Protein AF-A0A2V9UBF0-F1 (afdb_monomer_lite)

Radius of gyration: 24.85 Å; chains: 1; bounding box: 106×46×82 Å

Foldseek 3Di:
DDDDDDDDDDDPPPPDPPPPLAWWKWFQDQVQKIWIADPVARHTDDIDHHPNVCNVCLVQWAAARVGKIKGFDDADPPGDPCRQPDFGWIWIGLPDDIDIAGQPWHWDWDDDPQKIWIWTKGWRWWAANVRFKIKIKIWIWTFIGHPLFTFWIKTKIFIWIDGPRNDDTDGQDIDIDDIWGDPPSDCLATPWDWDKAAARNIHYFWIKIWTWRCHPQFIDTDWMWIWGDDPNHTDTDTDPPGADAWQHAANRRQWTKGWPADSDGDPARPPDWIWIWIHHNNDIATQDTFCVVQVQQFWRKHKYFPHWEAANVNQKIKTFIAMPDAAPDDIHTGPPHDDDPVSVVSVNVVNVQPRKIWMWGPDNHTDTQDIGGQWDFLYASHNQWTWIQHPQWTWIAGSVPRDIDTDPDGHPHSSSMRID

pLDDT: mean 89.71, std 13.1, range [33.03, 98.25]

Sequence (420 aa):
MAREFLRIGVTLLFVLPAMGQGKRLWVLRAGGEMVEYDPATFAQKQTVKVPPEAVQLPQNVSVNQLGQILFAPTVSLPLGESDAEAAHKVWFWNGRTATTIEQGVTRASVKEGSNFVVTETAPVPYLSADGKYLLWFANRSRRLQREEVDLSTITTWQFWRTDLTGSIREELTSSKFPDCHCTTGSCEETCPYGVVWVPQDGVGKCFLLTQFVAGQTQPVYMASSRYQEEEGKWIANPVSPPLRRVLDAASDGNVIVEAIPDTGCCGWVNQSNDQTLLRMYGKTSTAFDEQATLKNPDYDVSFYTSNARLSPEIGYVAMTIVATAQANKPIQLAQEGQANPEESQHIRKALADLPAVEIRSPEDSPRRVAYLPHATLVGWLSEKEVLLVESHLLVGYNVATGARRKSSVHVEDAAHVFLR

Structure (mmCIF, N/CA/C/O backbone):
data_AF-A0A2V9UBF0-F1
#
_entry.id   AF-A0A2V9UBF0-F1
#
loop_
_atom_site.group_PDB
_atom_site.id
_atom_site.type_symbol
_atom_site.label_atom_id
_atom_site.label_alt_id
_atom_site.label_comp_id
_atom_site.label_asym_id
_atom_site.label_entity_id
_atom_site.label_seq_id
_atom_site.pdbx_PDB_ins_code
_atom_site.Cartn_x
_atom_site.Cartn_y
_atom_site.Cartn_z
_atom_site.occupancy
_atom_site.B_iso_or_equiv
_atom_site.auth_seq_id
_atom_site.auth_comp_id
_atom_site.auth_asym_id
_atom_site.auth_atom_id
_atom_site.pdbx_PDB_model_num
ATOM 1 N N . MET A 1 1 ? -68.247 -7.194 -45.527 1.00 35.94 1 MET A N 1
ATOM 2 C CA . MET A 1 1 ? -67.177 -8.214 -45.549 1.00 35.94 1 MET A CA 1
ATOM 3 C C . MET A 1 1 ? -65.864 -7.530 -45.202 1.00 35.94 1 MET A C 1
ATOM 5 O O . MET A 1 1 ? -65.581 -6.513 -45.811 1.00 35.94 1 MET A O 1
ATOM 9 N N . ALA A 1 2 ? -65.163 -8.083 -44.205 1.00 36.00 2 ALA A N 1
ATOM 10 C CA . ALA A 1 2 ? -63.796 -7.803 -43.738 1.00 36.00 2 ALA A CA 1
ATOM 11 C C . ALA A 1 2 ? -63.415 -6.348 -43.369 1.00 36.00 2 ALA A C 1
ATOM 13 O O . ALA A 1 2 ? -63.175 -5.509 -44.229 1.00 36.00 2 ALA A O 1
ATOM 14 N N . ARG A 1 3 ? -63.283 -6.091 -42.058 1.00 34.56 3 ARG A N 1
ATOM 15 C CA . ARG A 1 3 ? -62.564 -4.946 -41.476 1.00 34.56 3 ARG A CA 1
ATOM 16 C C . ARG A 1 3 ? -61.380 -5.474 -40.662 1.00 34.56 3 ARG A C 1
ATOM 18 O O . ARG A 1 3 ? -61.512 -6.470 -39.954 1.00 34.56 3 ARG A O 1
ATOM 25 N N . GLU A 1 4 ? -60.252 -4.805 -40.841 1.00 37.22 4 GLU A N 1
ATOM 26 C CA . GLU A 1 4 ? -58.907 -5.103 -40.349 1.00 37.22 4 GLU A CA 1
ATOM 27 C C . GLU A 1 4 ? -58.810 -5.152 -38.815 1.00 37.22 4 GLU A C 1
ATOM 29 O O . GLU A 1 4 ? -59.406 -4.330 -38.119 1.00 37.22 4 GLU A O 1
ATOM 34 N N . PHE A 1 5 ? -58.003 -6.081 -38.290 1.00 37.81 5 PHE A N 1
ATOM 35 C CA . PHE A 1 5 ? -57.565 -6.086 -36.893 1.00 37.81 5 PHE A CA 1
ATOM 36 C C . PHE A 1 5 ? -56.105 -5.634 -36.802 1.00 37.81 5 PHE A C 1
ATOM 38 O O . PHE A 1 5 ? -55.182 -6.350 -37.193 1.00 37.81 5 PHE A O 1
ATOM 45 N N . LEU A 1 6 ? -55.923 -4.439 -36.245 1.00 35.00 6 LEU A N 1
ATOM 46 C CA . LEU A 1 6 ? -54.655 -3.845 -35.841 1.00 35.00 6 LEU A CA 1
ATOM 47 C C . LEU A 1 6 ? -54.098 -4.611 -34.622 1.00 35.00 6 LEU A C 1
ATOM 49 O O . LEU A 1 6 ? -54.702 -4.597 -33.550 1.00 35.00 6 LEU A O 1
ATOM 53 N N . ARG A 1 7 ? -52.950 -5.286 -34.766 1.00 39.66 7 ARG A N 1
ATOM 54 C CA . ARG A 1 7 ? -52.188 -5.853 -33.639 1.00 39.66 7 ARG A CA 1
ATOM 55 C C . ARG A 1 7 ? -51.137 -4.843 -33.181 1.00 39.66 7 ARG A C 1
ATOM 57 O O . ARG A 1 7 ? -50.117 -4.673 -33.838 1.00 39.66 7 ARG A O 1
ATOM 64 N N . ILE A 1 8 ? -51.383 -4.204 -32.040 1.00 41.09 8 ILE A N 1
ATOM 65 C CA . ILE A 1 8 ? -50.379 -3.433 -31.299 1.00 41.09 8 ILE A CA 1
ATOM 66 C C . ILE A 1 8 ? -49.594 -4.428 -30.437 1.00 41.09 8 ILE A C 1
ATOM 68 O O . ILE A 1 8 ? -50.123 -4.982 -29.476 1.00 41.09 8 ILE A O 1
ATOM 72 N N . GLY A 1 9 ? -48.345 -4.695 -30.818 1.00 39.59 9 GLY A N 1
ATOM 73 C CA . GLY A 1 9 ? -47.388 -5.431 -29.997 1.00 39.59 9 GLY A CA 1
ATOM 74 C C . GLY A 1 9 ? -46.743 -4.489 -28.985 1.00 39.59 9 GLY A C 1
ATOM 75 O O . GLY A 1 9 ? -46.016 -3.578 -29.367 1.00 39.59 9 GLY A O 1
ATOM 76 N N . VAL A 1 10 ? -47.018 -4.701 -27.699 1.00 40.84 10 VAL A N 1
ATOM 77 C CA . VAL A 1 10 ? -46.303 -4.045 -26.598 1.00 40.84 10 VAL A CA 1
ATOM 78 C C . VAL A 1 10 ? -45.035 -4.851 -26.326 1.00 40.84 10 VAL A C 1
ATOM 80 O O . VAL A 1 10 ? -45.087 -5.923 -25.726 1.00 40.84 10 VAL A O 1
ATOM 83 N N . THR A 1 11 ? -43.892 -4.352 -26.790 1.00 41.09 11 THR A N 1
ATOM 84 C CA . THR A 1 11 ? -42.577 -4.887 -26.423 1.00 41.09 11 THR A CA 1
ATOM 85 C C . THR A 1 11 ? -42.197 -4.326 -25.054 1.00 41.09 11 THR A C 1
ATOM 87 O O . THR A 1 11 ? -41.823 -3.161 -24.935 1.00 41.09 11 THR A O 1
ATOM 90 N N . LEU A 1 12 ? -42.317 -5.147 -24.008 1.00 36.69 12 LEU A N 1
ATOM 91 C CA . LEU A 1 12 ? -41.788 -4.846 -22.678 1.00 36.69 12 LEU A CA 1
ATOM 92 C C . LEU A 1 12 ? -40.249 -4.897 -22.750 1.00 36.69 12 LEU A C 1
ATOM 94 O O . LEU A 1 12 ? -39.646 -5.969 -22.725 1.00 36.69 12 LEU A O 1
ATOM 98 N N . LEU A 1 13 ? -39.607 -3.737 -22.886 1.00 36.56 13 LEU A N 1
ATOM 99 C CA . LEU A 1 13 ? -38.167 -3.596 -22.682 1.00 36.56 13 LEU A CA 1
ATOM 100 C C . LEU A 1 13 ? -37.891 -3.720 -21.180 1.00 36.56 13 LEU A C 1
ATOM 102 O O . LEU A 1 13 ? -38.126 -2.785 -20.416 1.00 36.56 13 LEU A O 1
ATOM 106 N N . PHE A 1 14 ? -37.401 -4.886 -20.758 1.00 34.84 14 PHE A N 1
ATOM 107 C CA . PHE A 1 14 ? -36.745 -5.042 -19.464 1.00 34.84 14 PHE A CA 1
ATOM 108 C C . PHE A 1 14 ? -35.489 -4.167 -19.459 1.00 34.84 14 PHE A C 1
ATOM 110 O O . PHE A 1 14 ? -34.425 -4.570 -19.924 1.00 34.84 14 PHE A O 1
ATOM 117 N N . VAL A 1 15 ? -35.620 -2.952 -18.931 1.00 36.03 15 VAL A N 1
ATOM 118 C CA . VAL A 1 15 ? -34.481 -2.187 -18.431 1.00 36.03 15 VAL A CA 1
ATOM 119 C C . VAL A 1 15 ? -34.012 -2.924 -17.181 1.00 36.03 15 VAL A C 1
ATOM 121 O O . VAL A 1 15 ? -34.527 -2.713 -16.085 1.00 36.03 15 VAL A O 1
ATOM 124 N N . LEU A 1 16 ? -33.082 -3.864 -17.355 1.00 33.06 16 LEU A N 1
ATOM 125 C CA . LEU A 1 16 ? -32.275 -4.336 -16.238 1.00 33.06 16 LEU A CA 1
ATOM 126 C C . LEU A 1 16 ? -31.573 -3.100 -15.665 1.00 33.06 16 LEU A C 1
ATOM 128 O O . LEU A 1 16 ? -30.909 -2.390 -16.428 1.00 33.06 16 LEU A O 1
ATOM 132 N N . PRO A 1 17 ? -31.691 -2.806 -14.359 1.00 37.00 17 PRO A N 1
ATOM 133 C CA . PRO A 1 17 ? -30.759 -1.878 -13.760 1.00 37.00 17 PRO A CA 1
ATOM 134 C C . PRO A 1 17 ? -29.377 -2.496 -13.967 1.00 37.00 17 PRO A C 1
ATOM 136 O O . PRO A 1 17 ? -29.157 -3.666 -13.642 1.00 37.00 17 PRO A O 1
ATOM 139 N N . ALA A 1 18 ? -28.448 -1.724 -14.523 1.00 33.03 18 ALA A N 1
ATOM 140 C CA . ALA A 1 18 ? -27.039 -1.979 -14.299 1.00 33.03 18 ALA A CA 1
ATOM 141 C C . ALA A 1 18 ? -26.834 -1.872 -12.782 1.00 33.03 18 ALA A C 1
ATOM 143 O O . ALA A 1 18 ? -26.571 -0.795 -12.254 1.00 33.03 18 ALA A O 1
ATOM 144 N N . MET A 1 19 ? -27.063 -2.972 -12.059 1.00 35.59 19 MET A N 1
ATOM 145 C CA . MET A 1 19 ? -26.545 -3.126 -10.714 1.00 35.59 19 MET A CA 1
ATOM 146 C C . MET A 1 19 ? -25.046 -2.930 -10.870 1.00 35.59 19 MET A C 1
ATOM 148 O O . MET A 1 19 ? -24.384 -3.743 -11.519 1.00 35.59 19 MET A O 1
ATOM 152 N N . GLY A 1 20 ? -24.552 -1.794 -10.369 1.00 38.41 20 GLY A N 1
ATOM 153 C CA . GLY A 1 20 ? -23.126 -1.530 -10.279 1.00 38.41 20 GLY A CA 1
ATOM 154 C C . GLY A 1 20 ? -22.467 -2.787 -9.739 1.00 38.41 20 GLY A C 1
ATOM 155 O O . GLY A 1 20 ? -22.990 -3.392 -8.799 1.00 38.41 20 GLY A O 1
ATOM 156 N N . GLN A 1 21 ? -21.404 -3.242 -10.401 1.00 51.97 21 GLN A N 1
ATOM 157 C CA . GLN A 1 21 ? -20.637 -4.371 -9.900 1.00 51.97 21 GLN A CA 1
ATOM 158 C C . GLN A 1 21 ? -20.270 -4.032 -8.455 1.00 51.97 21 GLN A C 1
ATOM 160 O O . GLN A 1 21 ? -19.543 -3.074 -8.207 1.00 51.97 21 GLN A O 1
ATOM 165 N N . GLY A 1 22 ? -20.893 -4.732 -7.504 1.00 72.75 22 GLY A N 1
ATOM 166 C CA . GLY A 1 22 ? -20.577 -4.569 -6.094 1.00 72.75 22 GLY A CA 1
ATOM 167 C C . GLY A 1 22 ? -19.111 -4.915 -5.869 1.00 72.75 22 GLY A C 1
ATOM 168 O O . GLY A 1 22 ? -18.491 -5.564 -6.718 1.00 72.75 22 GLY A O 1
ATOM 169 N N . LYS A 1 23 ? -18.574 -4.503 -4.718 1.00 89.31 23 LYS A N 1
ATOM 170 C CA . LYS A 1 23 ? -17.194 -4.824 -4.361 1.00 89.31 23 LYS A CA 1
ATOM 171 C C . LYS A 1 23 ? -16.895 -6.315 -4.554 1.00 89.31 23 LYS A C 1
ATOM 173 O O . LYS A 1 23 ? -17.760 -7.174 -4.360 1.00 89.31 23 LYS A O 1
ATOM 178 N N . ARG A 1 24 ? -15.667 -6.633 -4.927 1.00 93.38 24 ARG A N 1
ATOM 179 C CA . ARG A 1 24 ? -15.135 -7.986 -5.043 1.00 93.38 24 ARG A CA 1
ATOM 180 C C . ARG A 1 24 ? -14.248 -8.265 -3.846 1.00 93.38 24 ARG A C 1
ATOM 182 O O . ARG A 1 24 ? -13.382 -7.470 -3.501 1.00 93.38 24 ARG A O 1
ATOM 189 N N . LEU A 1 25 ? -14.469 -9.406 -3.208 1.00 96.94 25 LEU A N 1
ATOM 190 C CA . LEU A 1 25 ? -13.686 -9.845 -2.063 1.00 96.94 25 LEU A CA 1
ATOM 191 C C . LEU A 1 25 ? -12.882 -11.071 -2.465 1.00 96.94 25 LEU A C 1
ATOM 193 O O . LEU A 1 25 ? -13.459 -12.116 -2.749 1.00 96.94 25 LEU A O 1
ATOM 197 N N . TRP A 1 26 ? -11.563 -10.954 -2.453 1.00 97.56 26 TRP A N 1
ATOM 198 C CA . TRP A 1 26 ? -10.655 -12.053 -2.738 1.00 97.56 26 TRP A CA 1
ATOM 199 C C . TRP A 1 26 ? -9.813 -12.394 -1.515 1.00 97.56 26 TRP A C 1
ATOM 201 O O . TRP A 1 26 ? -9.379 -11.506 -0.786 1.00 97.56 26 TRP A O 1
ATOM 211 N N . VAL A 1 27 ? -9.572 -13.684 -1.302 1.00 97.69 27 VAL A N 1
ATOM 212 C CA . VAL A 1 27 ? -8.705 -14.190 -0.234 1.00 97.69 27 VAL A CA 1
ATOM 213 C C . VAL A 1 27 ? -7.634 -15.074 -0.842 1.00 97.69 27 VAL A C 1
ATOM 215 O O . VAL A 1 27 ? -7.952 -16.065 -1.505 1.00 97.69 27 VAL A O 1
ATOM 218 N N . LEU A 1 28 ? -6.383 -14.736 -0.559 1.00 97.00 28 LEU A N 1
ATOM 219 C CA . LEU A 1 28 ? -5.226 -15.555 -0.861 1.00 97.00 28 LEU A CA 1
ATOM 220 C C . LEU A 1 28 ? -5.056 -16.616 0.228 1.00 97.00 28 LEU A C 1
ATOM 222 O O . LEU A 1 28 ? -4.976 -16.304 1.413 1.00 97.00 28 LEU A O 1
ATOM 226 N N . ARG A 1 29 ? -5.040 -17.886 -0.167 1.00 93.44 29 ARG A N 1
ATOM 227 C CA . ARG A 1 29 ? -4.904 -19.033 0.734 1.00 93.44 29 ARG A CA 1
ATOM 228 C C . ARG A 1 29 ? -3.547 -19.701 0.557 1.00 93.44 29 ARG A C 1
ATOM 230 O O . ARG A 1 29 ? -3.032 -19.780 -0.558 1.00 93.44 29 ARG A O 1
ATOM 237 N N . ALA A 1 30 ? -3.063 -20.316 1.638 1.00 85.25 30 ALA A N 1
ATOM 238 C CA . ALA A 1 30 ? -1.780 -21.020 1.704 1.00 85.25 30 ALA A CA 1
ATOM 239 C C . ALA A 1 30 ? -1.542 -22.063 0.589 1.00 85.25 30 ALA A C 1
ATOM 241 O O . ALA A 1 30 ? -0.405 -22.357 0.241 1.00 85.25 30 ALA A O 1
ATOM 242 N N . GLY A 1 31 ? -2.606 -22.611 -0.009 1.00 83.19 31 GLY A N 1
ATOM 243 C CA . GLY A 1 31 ? -2.528 -23.582 -1.106 1.00 83.19 31 GLY A CA 1
ATOM 244 C C . GLY A 1 31 ? -2.196 -23.008 -2.492 1.00 83.19 31 GLY A C 1
ATOM 245 O O . GLY A 1 31 ? -2.380 -23.722 -3.479 1.00 83.19 31 GLY A O 1
ATOM 246 N N . GLY A 1 32 ? -1.778 -21.740 -2.600 1.00 89.94 32 GLY A N 1
ATOM 247 C CA . GLY A 1 32 ? -1.568 -21.077 -3.896 1.00 89.94 32 GLY A CA 1
ATOM 248 C C . GLY A 1 32 ? -2.889 -20.816 -4.623 1.00 89.94 32 GLY A C 1
ATOM 249 O O . GLY A 1 32 ? -3.010 -21.009 -5.835 1.00 89.94 32 GLY A O 1
ATOM 250 N N . GLU A 1 33 ? -3.918 -20.437 -3.865 1.00 94.81 33 GLU A N 1
ATOM 251 C CA . GLU A 1 33 ? -5.267 -20.207 -4.376 1.00 94.81 33 GLU A CA 1
ATOM 252 C C . GLU A 1 33 ? -5.765 -18.823 -3.994 1.00 94.81 33 GLU A C 1
ATOM 254 O O . GLU A 1 33 ? -5.724 -18.441 -2.828 1.00 94.81 33 GLU A O 1
ATOM 259 N N . MET A 1 34 ? -6.319 -18.115 -4.969 1.00 96.56 34 MET A N 1
ATOM 260 C CA . MET A 1 34 ? -7.071 -16.889 -4.762 1.00 96.56 34 MET A CA 1
ATOM 261 C C . MET A 1 34 ? -8.561 -17.208 -4.894 1.00 96.56 34 MET A C 1
ATOM 263 O O . MET A 1 34 ? -9.020 -17.634 -5.955 1.00 96.56 34 MET A O 1
ATOM 267 N N . VAL A 1 35 ? -9.323 -17.049 -3.815 1.00 97.19 35 VAL A N 1
ATOM 268 C CA . VAL A 1 35 ? -10.751 -17.393 -3.766 1.00 97.19 35 VAL A CA 1
ATOM 269 C C . VAL A 1 35 ? -11.586 -16.124 -3.707 1.00 97.19 35 VAL A C 1
ATOM 271 O O . VAL A 1 35 ? -11.404 -15.314 -2.802 1.00 97.19 35 VAL A O 1
ATOM 274 N N . GLU A 1 36 ? -12.511 -15.961 -4.650 1.00 97.38 36 GLU A N 1
ATOM 275 C CA . GLU A 1 36 ? -13.484 -14.869 -4.634 1.00 97.38 36 GLU A CA 1
ATOM 276 C C . GLU A 1 36 ? -14.687 -15.239 -3.768 1.00 97.38 36 GLU A C 1
ATOM 278 O O . GLU A 1 36 ? -15.226 -16.345 -3.872 1.00 97.38 36 GLU A O 1
ATOM 283 N N . TYR A 1 37 ? -15.160 -14.280 -2.982 1.00 97.06 37 TYR A N 1
ATOM 284 C CA . TYR A 1 37 ? -16.377 -14.359 -2.194 1.00 97.06 37 TYR A CA 1
ATOM 285 C C . TYR A 1 37 ? -17.318 -13.212 -2.523 1.00 97.06 37 TYR A C 1
ATOM 287 O O . TYR A 1 37 ? -16.928 -12.121 -2.936 1.00 97.06 37 TYR A O 1
ATOM 295 N N . ASP A 1 38 ? -18.593 -13.457 -2.272 1.00 94.50 38 ASP A N 1
ATOM 296 C CA . ASP A 1 38 ? -19.580 -12.406 -2.158 1.00 94.50 38 ASP A CA 1
ATOM 297 C C . ASP A 1 38 ? -19.366 -11.591 -0.865 1.00 94.50 38 ASP A C 1
ATOM 299 O O . ASP A 1 38 ? -19.420 -12.175 0.217 1.00 94.50 38 ASP A O 1
ATOM 303 N N . PRO A 1 39 ? -19.162 -10.263 -0.904 1.00 93.94 39 PRO A N 1
ATOM 304 C CA . PRO A 1 39 ? -18.905 -9.510 0.327 1.00 93.94 39 PRO A CA 1
ATOM 305 C C . PRO A 1 39 ? -20.115 -9.412 1.277 1.00 93.94 39 PRO A C 1
ATOM 307 O O . PRO A 1 39 ? -19.942 -9.221 2.486 1.00 93.94 39 PRO A O 1
ATOM 310 N N . ALA A 1 40 ? -21.343 -9.555 0.763 1.00 92.62 40 ALA A N 1
ATOM 311 C CA . ALA A 1 40 ? -22.571 -9.470 1.557 1.00 92.62 40 ALA A CA 1
ATOM 312 C C . ALA A 1 40 ? -22.932 -10.799 2.241 1.00 92.62 40 ALA A C 1
ATOM 314 O O . ALA A 1 40 ? -23.493 -10.800 3.338 1.00 92.62 40 ALA A O 1
ATOM 315 N N . THR A 1 41 ? -22.579 -11.936 1.644 1.00 93.06 41 THR A N 1
ATOM 316 C CA . THR A 1 41 ? -22.926 -13.269 2.179 1.00 93.06 41 THR A CA 1
ATOM 317 C C . THR A 1 41 ? -21.724 -14.118 2.586 1.00 93.06 41 THR A C 1
ATOM 319 O O . THR A 1 41 ? -21.901 -15.124 3.265 1.00 93.06 41 THR A O 1
ATOM 322 N N . PHE A 1 42 ? -20.509 -13.727 2.195 1.00 95.12 42 PHE A N 1
ATOM 323 C CA . PHE A 1 42 ? -19.287 -14.534 2.281 1.00 95.12 42 PHE A CA 1
ATOM 324 C C . PHE A 1 42 ? -19.393 -15.895 1.574 1.00 95.12 42 PHE A C 1
ATOM 326 O O . PHE A 1 42 ? -18.639 -16.819 1.875 1.00 95.12 42 PHE A O 1
ATOM 333 N N . ALA A 1 43 ? -20.313 -16.030 0.616 1.00 95.56 43 ALA A N 1
ATOM 334 C CA . ALA A 1 43 ? -20.419 -17.218 -0.216 1.00 95.56 43 ALA A CA 1
ATOM 335 C C . ALA A 1 43 ? -19.282 -17.242 -1.243 1.00 95.56 43 ALA A C 1
ATOM 337 O O . ALA A 1 43 ? -19.039 -16.248 -1.929 1.00 95.56 43 ALA A O 1
ATOM 338 N N . GLN A 1 44 ? -18.595 -18.376 -1.357 1.00 96.50 44 GLN A N 1
ATOM 339 C CA . GLN A 1 44 ? -17.547 -18.575 -2.356 1.00 96.50 44 GLN A CA 1
ATOM 340 C C . GLN A 1 44 ? -18.142 -18.509 -3.773 1.00 96.50 44 GLN A C 1
ATOM 342 O O . GLN A 1 44 ? -19.147 -19.158 -4.056 1.00 96.50 44 GLN A O 1
ATOM 347 N N . LYS A 1 45 ? -17.505 -17.738 -4.661 1.00 95.56 45 LYS A N 1
ATOM 348 C CA . LYS A 1 45 ? -17.892 -17.576 -6.071 1.00 95.56 45 LYS A CA 1
ATOM 349 C C . LYS A 1 45 ? -16.999 -18.385 -7.002 1.00 95.56 45 LYS A C 1
ATOM 351 O O . LYS A 1 45 ? -17.496 -19.191 -7.781 1.00 95.56 45 LYS A O 1
ATOM 356 N N . GLN A 1 46 ? -15.688 -18.169 -6.926 1.00 94.75 46 GLN A N 1
ATOM 357 C CA . GLN A 1 46 ? -14.715 -18.824 -7.800 1.00 94.75 46 GLN A CA 1
ATOM 358 C C . GLN A 1 46 ? -13.345 -18.953 -7.137 1.00 94.75 46 GLN A C 1
ATOM 360 O O . GLN A 1 46 ? -13.076 -18.339 -6.106 1.00 94.75 46 GLN A O 1
ATOM 365 N N . THR A 1 47 ? -12.479 -19.754 -7.752 1.00 96.38 47 THR A N 1
ATOM 366 C CA . THR A 1 47 ? -11.113 -20.004 -7.290 1.00 96.38 47 THR A CA 1
ATOM 367 C C . THR A 1 47 ? -10.155 -19.933 -8.471 1.00 96.38 47 THR A C 1
ATOM 369 O O . THR A 1 47 ? -10.404 -20.535 -9.514 1.00 96.38 47 THR A O 1
ATOM 372 N N . VAL A 1 48 ? -9.051 -19.216 -8.290 1.00 96.44 48 VAL A N 1
ATOM 373 C CA . VAL A 1 48 ? -7.981 -19.034 -9.273 1.00 96.44 48 VAL A CA 1
ATOM 374 C C . VAL A 1 48 ? -6.684 -19.570 -8.677 1.00 96.44 48 VAL A C 1
ATOM 376 O O . VAL A 1 48 ? -6.364 -19.291 -7.524 1.00 96.44 48 VAL A O 1
ATOM 379 N N . LYS A 1 49 ? -5.928 -20.348 -9.453 1.00 96.00 49 LYS A N 1
ATOM 380 C CA . LYS A 1 49 ? -4.571 -20.753 -9.068 1.00 96.00 49 LYS A CA 1
ATOM 381 C C . LYS A 1 49 ? -3.618 -19.584 -9.279 1.00 96.00 49 LYS A C 1
ATOM 383 O O . LYS A 1 49 ? -3.610 -19.005 -10.362 1.00 96.00 49 LYS A O 1
ATOM 388 N N . VAL A 1 50 ? -2.827 -19.273 -8.262 1.00 95.81 50 VAL A N 1
ATOM 389 C CA . VAL A 1 50 ? -1.792 -18.234 -8.302 1.00 95.81 50 VAL A CA 1
ATOM 390 C C . VAL A 1 50 ? -0.412 -18.865 -8.091 1.00 95.81 50 VAL A C 1
ATOM 392 O O . VAL A 1 50 ? -0.338 -19.988 -7.582 1.00 95.81 50 VAL A O 1
ATOM 395 N N . PRO A 1 51 ? 0.680 -18.187 -8.486 1.00 94.44 51 PRO A N 1
ATOM 396 C CA . PRO A 1 51 ? 2.031 -18.655 -8.196 1.00 94.44 51 PRO A CA 1
ATOM 397 C C . PRO A 1 51 ? 2.224 -18.918 -6.692 1.00 94.44 51 PRO A C 1
ATOM 399 O O . PRO A 1 51 ? 1.723 -18.130 -5.884 1.00 94.44 51 PRO A O 1
ATOM 402 N N . PRO A 1 52 ? 2.924 -19.992 -6.283 1.00 91.19 52 PRO A N 1
ATOM 403 C CA . PRO A 1 52 ? 3.155 -20.287 -4.866 1.00 91.19 52 PRO A CA 1
ATOM 404 C C . PRO A 1 52 ? 3.834 -19.140 -4.105 1.00 91.19 52 PRO A C 1
ATOM 406 O O . PRO A 1 52 ? 3.541 -18.914 -2.934 1.00 91.19 52 PRO A O 1
ATOM 409 N N . GLU A 1 53 ? 4.699 -18.384 -4.780 1.00 91.62 53 GLU A N 1
ATOM 410 C CA . GLU A 1 53 ? 5.428 -17.241 -4.227 1.00 91.62 53 GLU A CA 1
ATOM 411 C C . GLU A 1 53 ? 4.491 -16.098 -3.816 1.00 91.62 53 GLU A C 1
ATOM 413 O O . GLU A 1 53 ? 4.799 -15.366 -2.877 1.00 91.62 53 GLU A O 1
ATOM 418 N N . ALA A 1 54 ? 3.322 -15.975 -4.458 1.00 93.00 54 ALA A N 1
ATOM 419 C CA . ALA A 1 54 ? 2.326 -14.964 -4.110 1.00 93.00 54 ALA A CA 1
ATOM 420 C C . ALA A 1 54 ? 1.847 -15.102 -2.661 1.00 93.00 54 ALA A C 1
ATOM 422 O O . ALA A 1 54 ? 1.597 -14.094 -2.011 1.00 93.00 54 ALA A O 1
ATOM 423 N N . VAL A 1 55 ? 1.755 -16.334 -2.146 1.00 90.81 55 VAL A N 1
ATOM 424 C CA . VAL A 1 55 ? 1.336 -16.610 -0.761 1.00 90.81 55 VAL A CA 1
ATOM 425 C C . VAL A 1 55 ? 2.347 -16.062 0.242 1.00 90.81 55 VAL A C 1
ATOM 427 O O . VAL A 1 55 ? 1.959 -15.545 1.276 1.00 90.81 55 VAL A O 1
ATOM 430 N N . GLN A 1 56 ? 3.641 -16.158 -0.061 1.00 91.12 56 GLN A N 1
ATOM 431 C CA . GLN A 1 56 ? 4.700 -15.683 0.835 1.00 91.12 56 GLN A CA 1
ATOM 432 C C . GLN A 1 56 ? 4.900 -14.165 0.748 1.00 91.12 56 GLN A C 1
ATOM 434 O O . GLN A 1 56 ? 5.475 -13.558 1.647 1.00 91.12 56 GLN A O 1
ATOM 439 N N . LEU A 1 57 ? 4.451 -13.555 -0.352 1.00 92.94 57 LEU A N 1
ATOM 440 C CA . LEU A 1 57 ? 4.602 -12.133 -0.643 1.00 92.94 57 LEU A CA 1
ATOM 441 C C . LEU A 1 57 ? 3.245 -11.522 -1.041 1.00 92.94 57 LEU A C 1
ATOM 443 O O . LEU A 1 57 ? 3.103 -11.033 -2.168 1.00 92.94 57 LEU A O 1
ATOM 447 N N . PRO A 1 58 ? 2.233 -11.522 -0.150 1.00 93.56 58 PRO A N 1
ATOM 448 C CA . PRO A 1 58 ? 0.903 -10.996 -0.461 1.00 93.56 58 PRO A CA 1
ATOM 449 C C . PRO A 1 58 ? 0.927 -9.511 -0.854 1.00 93.56 58 PRO A C 1
ATOM 451 O O . PRO A 1 58 ? 0.100 -9.066 -1.646 1.00 93.56 58 PRO A O 1
ATOM 454 N N . GLN A 1 59 ? 1.913 -8.745 -0.376 1.00 92.75 59 GLN A N 1
ATOM 455 C CA . GLN A 1 59 ? 2.136 -7.346 -0.751 1.00 92.75 59 GLN A CA 1
ATOM 456 C C . GLN A 1 59 ? 2.492 -7.147 -2.234 1.00 92.75 59 GLN A C 1
ATOM 458 O O . GLN A 1 59 ? 2.320 -6.050 -2.760 1.00 92.75 59 GLN A O 1
ATOM 463 N N . ASN A 1 60 ? 2.954 -8.203 -2.910 1.00 95.19 60 ASN A N 1
ATOM 464 C CA . ASN A 1 60 ? 3.281 -8.202 -4.337 1.00 95.19 60 ASN A CA 1
ATOM 465 C C . ASN A 1 60 ? 2.098 -8.647 -5.209 1.00 95.19 60 ASN A C 1
ATOM 467 O O . ASN A 1 60 ? 2.213 -8.709 -6.436 1.00 95.19 60 ASN A O 1
ATOM 471 N N . VAL A 1 61 ? 0.964 -8.970 -4.583 1.00 96.19 61 VAL A N 1
ATOM 472 C CA . VAL A 1 61 ? -0.297 -9.264 -5.256 1.00 96.19 61 VAL A CA 1
ATOM 473 C C . VAL A 1 61 ? -1.140 -7.995 -5.301 1.00 96.19 61 VAL A C 1
ATOM 475 O O . VAL A 1 61 ? -1.334 -7.302 -4.304 1.00 96.19 61 VAL A O 1
ATOM 478 N N . SER A 1 62 ? -1.698 -7.698 -6.467 1.00 95.50 62 SER A N 1
ATOM 479 C CA . SER A 1 62 ? -2.701 -6.653 -6.634 1.00 95.50 62 SER A CA 1
ATOM 480 C C . SER A 1 62 ? -3.926 -7.202 -7.349 1.00 95.50 62 SER A C 1
ATOM 482 O O . SER A 1 62 ? -3.842 -8.114 -8.173 1.00 95.50 62 SER A O 1
ATOM 484 N N . VAL A 1 63 ? -5.082 -6.645 -7.002 1.00 96.69 63 VAL A N 1
ATOM 485 C CA . VAL A 1 63 ? -6.369 -6.956 -7.621 1.00 96.69 63 VAL A CA 1
ATOM 486 C C . VAL A 1 63 ? -7.047 -5.633 -7.931 1.00 96.69 63 VAL A C 1
ATOM 488 O O . VAL A 1 63 ? -7.044 -4.764 -7.064 1.00 96.69 63 VAL A O 1
ATOM 491 N N . ASN A 1 64 ? -7.607 -5.460 -9.127 1.00 95.25 64 ASN A N 1
ATOM 492 C CA . ASN A 1 64 ? -8.385 -4.259 -9.458 1.00 95.25 64 ASN A CA 1
ATOM 493 C C . ASN A 1 64 ? -9.893 -4.471 -9.255 1.00 95.25 64 ASN A C 1
ATOM 495 O O . ASN A 1 64 ? -10.351 -5.588 -9.008 1.00 95.25 64 ASN A O 1
ATOM 499 N N . GLN A 1 65 ? -10.681 -3.407 -9.420 1.00 91.44 65 GLN A N 1
ATOM 500 C CA . GLN A 1 65 ? -12.150 -3.451 -9.298 1.00 91.44 65 GLN A CA 1
ATOM 501 C C . GLN A 1 65 ? -12.838 -4.467 -10.237 1.00 91.44 65 GLN A C 1
ATOM 503 O O . GLN A 1 65 ? -13.925 -4.959 -9.941 1.00 91.44 65 GLN A O 1
ATOM 508 N N . LEU A 1 66 ? -12.211 -4.838 -11.363 1.00 93.25 66 LEU A N 1
ATOM 509 C CA . LEU A 1 66 ? -12.752 -5.852 -12.282 1.00 93.25 66 LEU A CA 1
ATOM 510 C C . LEU A 1 66 ? -12.421 -7.290 -11.857 1.00 93.25 66 LEU A C 1
ATOM 512 O O . LEU A 1 66 ? -12.927 -8.244 -12.455 1.00 93.25 66 LEU A O 1
ATOM 516 N N . GLY A 1 67 ? -11.605 -7.451 -10.815 1.00 94.94 67 GLY A N 1
ATOM 517 C CA . GLY A 1 67 ? -11.147 -8.730 -10.297 1.00 94.94 67 GLY A CA 1
ATOM 518 C C . GLY A 1 67 ? -9.918 -9.284 -11.010 1.00 94.94 67 GLY A C 1
ATOM 519 O O . GLY A 1 67 ? -9.549 -10.411 -10.722 1.00 94.94 67 GLY A O 1
ATOM 520 N N . GLN A 1 68 ? -9.273 -8.548 -11.919 1.00 96.69 68 GLN A N 1
ATOM 521 C CA . GLN A 1 68 ? -8.008 -8.997 -12.508 1.00 96.69 68 GLN A CA 1
ATOM 522 C C . GLN A 1 68 ? -6.941 -9.086 -11.417 1.00 96.69 68 GLN A C 1
ATOM 524 O O . GLN A 1 68 ? -6.929 -8.245 -10.523 1.00 96.69 68 GLN A O 1
ATOM 529 N N . ILE A 1 69 ? -6.057 -10.082 -11.491 1.00 97.69 69 ILE A N 1
ATOM 530 C CA . ILE A 1 69 ? -5.044 -10.341 -10.459 1.00 97.69 69 ILE A CA 1
ATOM 531 C C . ILE A 1 69 ? -3.665 -10.221 -11.097 1.00 97.69 69 ILE A C 1
ATOM 533 O O . ILE A 1 69 ? -3.415 -10.807 -12.149 1.00 97.69 69 ILE A O 1
ATOM 537 N N . LEU A 1 70 ? -2.767 -9.489 -10.455 1.00 97.56 70 LEU A N 1
ATOM 538 C CA . LEU A 1 70 ? -1.377 -9.335 -10.863 1.00 97.56 70 LEU A CA 1
ATOM 539 C C . LEU A 1 70 ? -0.477 -9.722 -9.693 1.00 97.56 70 LEU A C 1
ATOM 541 O O . LEU A 1 70 ? -0.671 -9.236 -8.584 1.00 97.56 70 LEU A O 1
ATOM 545 N N . PHE A 1 71 ? 0.510 -10.570 -9.957 1.00 97.25 71 PHE A N 1
ATOM 546 C CA . PHE A 1 71 ? 1.614 -10.852 -9.049 1.00 97.25 71 PHE A CA 1
ATOM 547 C C . PHE A 1 71 ? 2.922 -10.435 -9.719 1.00 97.25 71 PHE A C 1
ATOM 549 O O . PHE A 1 71 ? 3.260 -10.937 -10.795 1.00 97.25 71 PHE A O 1
ATOM 556 N N . ALA A 1 72 ? 3.643 -9.514 -9.085 1.00 95.31 72 ALA A N 1
ATOM 557 C CA . ALA A 1 72 ? 4.892 -8.970 -9.599 1.00 95.31 72 ALA A CA 1
ATOM 558 C C . ALA A 1 72 ? 5.984 -9.043 -8.521 1.00 95.31 72 ALA A C 1
ATOM 560 O O . ALA A 1 72 ? 5.874 -8.349 -7.509 1.00 95.31 72 ALA A O 1
ATOM 561 N N . PRO A 1 73 ? 7.028 -9.871 -8.700 1.00 90.62 73 PRO A N 1
ATOM 562 C CA . PRO A 1 73 ? 8.176 -9.885 -7.803 1.00 90.62 73 PRO A CA 1
ATOM 563 C C . PRO A 1 73 ? 8.830 -8.501 -7.689 1.00 90.62 73 PRO A C 1
ATOM 565 O O . PRO A 1 73 ? 8.945 -7.758 -8.670 1.00 90.62 73 PRO A O 1
ATOM 568 N N . THR A 1 74 ? 9.261 -8.157 -6.478 1.00 88.19 74 THR A N 1
ATOM 569 C CA . THR A 1 74 ? 9.954 -6.892 -6.220 1.00 88.19 74 THR A CA 1
ATOM 570 C C . THR A 1 74 ? 11.408 -7.037 -6.622 1.00 88.19 74 THR A C 1
ATOM 572 O O . THR A 1 74 ? 12.087 -7.942 -6.146 1.00 88.19 74 THR A O 1
ATOM 575 N N . VAL A 1 75 ? 11.883 -6.117 -7.456 1.00 90.81 75 VAL A N 1
ATOM 576 C CA . VAL A 1 75 ? 13.289 -6.011 -7.839 1.00 90.81 75 VAL A CA 1
ATOM 577 C C . VAL A 1 75 ? 13.769 -4.626 -7.434 1.00 90.81 75 VAL A C 1
ATOM 579 O O . VAL A 1 75 ? 13.202 -3.617 -7.862 1.00 90.81 75 VAL A O 1
ATOM 582 N N . SER A 1 76 ? 14.784 -4.580 -6.578 1.00 87.06 76 SER A N 1
ATOM 583 C CA . SER A 1 76 ? 15.331 -3.333 -6.045 1.00 87.06 76 SER A CA 1
ATOM 584 C C . SER A 1 76 ? 16.521 -2.866 -6.872 1.00 87.06 76 SER A C 1
ATOM 586 O O . SER A 1 76 ? 17.244 -3.669 -7.455 1.00 87.06 76 SER A O 1
ATOM 588 N N . LEU A 1 77 ? 16.721 -1.549 -6.920 1.00 88.25 77 LEU A N 1
ATOM 589 C CA . LEU A 1 77 ? 17.957 -0.964 -7.425 1.00 88.25 77 LEU A CA 1
ATOM 590 C C . LEU A 1 77 ? 18.861 -0.597 -6.248 1.00 88.25 77 LEU A C 1
ATOM 592 O O . LEU A 1 77 ? 18.336 -0.092 -5.254 1.00 88.25 77 LEU A O 1
ATOM 596 N N . PRO A 1 78 ? 20.185 -0.762 -6.382 1.00 88.81 78 PRO A N 1
ATOM 597 C CA . PRO A 1 78 ? 20.914 -1.348 -7.507 1.00 88.81 78 PRO A CA 1
ATOM 598 C C . PRO A 1 78 ? 20.658 -2.852 -7.664 1.00 88.81 78 PRO A C 1
ATOM 600 O O . PRO A 1 78 ? 20.342 -3.540 -6.699 1.00 88.81 78 PRO A O 1
ATOM 603 N N . LEU A 1 79 ? 20.783 -3.361 -8.893 1.00 90.56 79 LEU A N 1
ATOM 604 C CA . LEU A 1 79 ? 20.506 -4.773 -9.167 1.00 90.56 79 LEU A CA 1
ATOM 605 C C . LEU A 1 79 ? 21.608 -5.663 -8.584 1.00 90.56 79 LEU A C 1
ATOM 607 O O . LEU A 1 79 ? 22.792 -5.466 -8.878 1.00 90.56 79 LEU A O 1
ATOM 611 N N . GLY A 1 80 ? 21.208 -6.687 -7.826 1.00 88.50 80 GLY A N 1
ATOM 612 C CA . GLY A 1 80 ? 22.094 -7.797 -7.482 1.00 88.50 80 GLY A CA 1
ATOM 613 C C . GLY A 1 80 ? 22.537 -8.561 -8.734 1.00 88.50 80 GLY A C 1
ATOM 614 O O . GLY A 1 80 ? 21.883 -8.503 -9.776 1.00 88.50 80 GLY A O 1
ATOM 615 N N . GLU A 1 81 ? 23.650 -9.294 -8.657 1.00 87.38 81 GLU A N 1
ATOM 616 C CA . GLU A 1 81 ? 24.160 -10.074 -9.800 1.00 87.38 81 GLU A CA 1
ATOM 617 C C . GLU A 1 81 ? 23.128 -11.085 -10.313 1.00 87.38 81 GLU A C 1
ATOM 619 O O . GLU A 1 81 ? 22.865 -11.141 -11.512 1.00 87.38 81 GLU A O 1
ATOM 624 N N . SER A 1 82 ? 22.456 -11.796 -9.402 1.00 87.69 82 SER A N 1
ATOM 625 C CA . SER A 1 82 ? 21.386 -12.733 -9.753 1.00 87.69 82 SER A CA 1
ATOM 626 C C . SER A 1 82 ? 20.223 -12.051 -10.472 1.00 87.69 82 SER A C 1
ATOM 628 O O . SER A 1 82 ? 19.691 -12.601 -11.431 1.00 87.69 82 SER A O 1
ATOM 630 N N . ASP A 1 83 ? 19.846 -10.843 -10.048 1.00 90.19 83 ASP A N 1
ATOM 631 C CA . ASP A 1 83 ? 18.743 -10.104 -10.664 1.00 90.19 83 ASP A CA 1
ATOM 632 C C . ASP A 1 83 ? 19.130 -9.524 -12.024 1.00 90.19 83 ASP A C 1
ATOM 634 O O . ASP A 1 83 ? 18.270 -9.354 -12.884 1.00 90.19 83 ASP A O 1
ATOM 638 N N . ALA A 1 84 ? 20.411 -9.235 -12.242 1.00 88.06 84 ALA A N 1
ATOM 639 C CA . ALA A 1 84 ? 20.904 -8.776 -13.533 1.00 88.06 84 ALA A CA 1
ATOM 640 C C . ALA A 1 84 ? 20.912 -9.888 -14.596 1.00 88.06 84 ALA A C 1
ATOM 642 O O . ALA A 1 84 ? 20.790 -9.588 -15.784 1.00 88.06 84 ALA A O 1
ATOM 643 N N . GLU A 1 85 ? 21.062 -11.148 -14.180 1.00 88.12 85 GLU A N 1
ATOM 644 C CA . GLU A 1 85 ? 21.132 -12.313 -15.072 1.00 88.12 85 GLU A CA 1
ATOM 645 C C . GLU A 1 85 ? 19.791 -13.049 -15.223 1.00 88.12 85 GLU A C 1
ATOM 647 O O . GLU A 1 85 ? 19.566 -13.739 -16.222 1.00 88.12 85 GLU A O 1
ATOM 652 N N . ALA A 1 86 ? 18.887 -12.913 -14.250 1.00 89.31 86 ALA A N 1
ATOM 653 C CA . ALA A 1 86 ? 17.599 -13.591 -14.255 1.00 89.31 86 ALA A CA 1
ATOM 654 C C . ALA A 1 86 ? 16.583 -12.944 -15.211 1.00 89.31 86 ALA A C 1
ATOM 656 O O . ALA A 1 86 ? 16.458 -11.724 -15.320 1.00 89.31 86 ALA A O 1
ATOM 657 N N . ALA A 1 87 ? 15.776 -13.787 -15.861 1.00 88.19 87 ALA A N 1
ATOM 658 C CA . ALA A 1 87 ? 14.578 -13.338 -16.562 1.00 88.19 87 ALA A CA 1
ATOM 659 C C . ALA A 1 87 ? 13.457 -13.079 -15.546 1.00 88.19 87 ALA A C 1
ATOM 661 O O . ALA A 1 87 ? 12.885 -14.018 -14.984 1.00 88.19 87 ALA A O 1
ATOM 662 N N . HIS A 1 88 ? 13.144 -11.804 -15.322 1.00 93.50 88 HIS A N 1
ATOM 663 C CA . HIS A 1 88 ? 12.097 -11.389 -14.391 1.00 93.50 88 HIS A CA 1
ATOM 664 C C . HIS A 1 88 ? 10.734 -11.393 -15.059 1.00 93.50 88 HIS A C 1
ATOM 666 O O . HIS A 1 88 ? 10.512 -10.750 -16.087 1.00 93.50 88 HIS A O 1
ATOM 672 N N . LYS A 1 89 ? 9.805 -12.116 -14.444 1.00 94.62 89 LYS A N 1
ATOM 673 C CA . LYS A 1 89 ? 8.484 -12.393 -14.992 1.00 94.62 89 LYS A CA 1
ATOM 674 C C . LYS A 1 89 ? 7.406 -11.991 -14.005 1.00 94.62 89 LYS A C 1
ATOM 676 O O . LYS A 1 89 ? 7.487 -12.310 -12.823 1.00 94.62 89 LYS A O 1
ATOM 681 N N . VAL A 1 90 ? 6.356 -11.366 -14.523 1.00 96.56 90 VAL A N 1
ATOM 682 C CA . VAL A 1 90 ? 5.139 -11.065 -13.769 1.00 96.56 90 VAL A CA 1
ATOM 683 C C . VAL A 1 90 ? 4.016 -11.986 -14.213 1.00 96.56 90 VAL A C 1
ATOM 685 O O . VAL A 1 90 ? 3.879 -12.310 -15.396 1.00 96.56 90 VAL A O 1
ATOM 688 N N . TRP A 1 91 ? 3.217 -12.439 -13.257 1.00 97.44 91 TRP A N 1
ATOM 689 C CA . TRP A 1 91 ? 2.067 -13.295 -13.506 1.00 97.44 91 TRP A CA 1
ATOM 690 C C . TRP A 1 91 ? 0.794 -12.457 -13.491 1.00 97.44 91 TRP A C 1
ATOM 692 O O . TRP A 1 91 ? 0.577 -11.662 -12.580 1.00 97.44 91 TRP A O 1
ATOM 702 N N . PHE A 1 92 ? -0.062 -12.645 -14.489 1.00 97.88 92 PHE A N 1
ATOM 703 C CA . PHE A 1 92 ? -1.281 -11.865 -14.655 1.00 97.88 92 PHE A CA 1
ATOM 704 C C . PHE A 1 92 ? -2.469 -12.763 -14.994 1.00 97.88 92 PHE A C 1
ATOM 706 O O . PHE A 1 92 ? -2.385 -13.601 -15.888 1.00 97.88 92 PHE A O 1
ATOM 713 N N . TRP A 1 93 ? -3.597 -12.556 -14.318 1.00 97.50 93 TRP A N 1
ATOM 714 C CA . TRP A 1 93 ? -4.882 -13.177 -14.614 1.00 97.50 93 TRP A CA 1
ATOM 715 C C . TRP A 1 93 ? -5.896 -12.124 -15.046 1.00 97.50 93 TRP A C 1
ATOM 717 O O . TRP A 1 93 ? -6.283 -11.243 -14.277 1.00 97.50 93 TRP A O 1
ATOM 727 N N . ASN A 1 94 ? -6.375 -12.249 -16.281 1.00 94.56 94 ASN A N 1
ATOM 728 C CA . ASN A 1 94 ? -7.216 -11.239 -16.927 1.00 94.56 94 ASN A CA 1
ATOM 729 C C . ASN A 1 94 ? -8.721 -11.344 -16.609 1.00 94.56 94 ASN A C 1
ATOM 731 O O . ASN A 1 94 ? -9.520 -10.652 -17.240 1.00 94.56 94 ASN A O 1
ATOM 735 N N . GLY A 1 95 ? -9.129 -12.233 -15.699 1.00 92.56 95 GLY A N 1
ATOM 736 C CA . GLY A 1 95 ? -10.537 -12.587 -15.482 1.00 92.56 95 GLY A CA 1
ATOM 737 C C . GLY A 1 95 ? -10.936 -13.957 -16.038 1.00 92.56 95 GLY A C 1
ATOM 738 O O . GLY A 1 95 ? -12.023 -14.451 -15.741 1.00 92.56 95 GLY A O 1
ATOM 739 N N . ARG A 1 96 ? -10.092 -14.567 -16.879 1.00 91.88 96 ARG A N 1
ATOM 740 C CA . ARG A 1 96 ? -10.368 -15.851 -17.545 1.00 91.88 96 ARG A CA 1
ATOM 741 C C . ARG A 1 96 ? -9.141 -16.746 -17.617 1.00 91.88 96 ARG A C 1
ATOM 743 O O . ARG A 1 96 ? -9.212 -17.915 -17.257 1.00 91.88 96 ARG A O 1
ATOM 750 N N . THR A 1 97 ? -8.024 -16.202 -18.082 1.00 94.25 97 THR A N 1
ATOM 751 C CA . THR A 1 97 ? -6.785 -16.936 -18.348 1.00 94.25 97 THR A CA 1
ATOM 752 C C . THR A 1 97 ? -5.608 -16.260 -17.669 1.00 94.25 97 THR A C 1
ATOM 754 O O . THR A 1 97 ? -5.549 -15.031 -17.598 1.00 94.25 97 THR A O 1
ATOM 757 N N . ALA A 1 98 ? -4.667 -17.075 -17.199 1.00 96.19 98 ALA A N 1
ATOM 758 C CA . ALA A 1 98 ? -3.395 -16.607 -16.675 1.00 96.19 98 ALA A CA 1
ATOM 759 C C . ALA A 1 98 ? -2.341 -16.526 -17.788 1.00 96.19 98 ALA A C 1
ATOM 761 O O . ALA A 1 98 ? -2.288 -17.391 -18.664 1.00 96.19 98 ALA A O 1
ATOM 762 N N . THR A 1 99 ? -1.496 -15.506 -17.728 1.00 96.38 99 THR A N 1
ATOM 763 C CA . THR A 1 99 ? -0.375 -15.262 -18.637 1.00 96.38 99 THR A CA 1
ATOM 764 C C . THR A 1 99 ? 0.836 -14.773 -17.857 1.00 96.38 99 THR A C 1
ATOM 766 O O . THR A 1 99 ? 0.712 -14.272 -16.739 1.00 96.38 99 THR A O 1
ATOM 769 N N . THR A 1 100 ? 2.009 -14.886 -18.468 1.00 96.69 100 THR A N 1
ATOM 770 C CA . THR A 1 100 ? 3.258 -14.366 -17.918 1.00 96.69 100 THR A CA 1
ATOM 771 C C . THR A 1 100 ? 3.817 -13.305 -18.849 1.00 96.69 100 THR A C 1
ATOM 773 O O . THR A 1 100 ? 3.795 -13.487 -20.065 1.00 96.69 100 THR A O 1
ATOM 776 N N . ILE A 1 101 ? 4.289 -12.204 -18.274 1.00 96.38 101 ILE A N 1
ATOM 777 C CA . ILE A 1 101 ? 4.783 -11.031 -18.995 1.00 96.38 101 ILE A CA 1
ATOM 778 C C . ILE A 1 101 ? 6.203 -10.747 -18.502 1.00 96.38 101 ILE A C 1
ATOM 780 O O . ILE A 1 101 ? 6.481 -10.870 -17.310 1.00 96.38 101 ILE A O 1
ATOM 784 N N . GLU A 1 102 ? 7.110 -10.389 -19.406 1.00 94.88 102 GLU A N 1
ATOM 785 C CA . GLU A 1 102 ? 8.464 -9.968 -19.034 1.00 94.88 102 GLU A CA 1
ATOM 786 C C . GLU A 1 102 ? 8.406 -8.621 -18.299 1.00 94.88 102 GLU A C 1
ATOM 788 O O . GLU A 1 102 ? 7.782 -7.671 -18.770 1.00 94.88 102 GLU A O 1
ATOM 793 N N . GLN A 1 103 ? 9.066 -8.525 -17.145 1.00 94.31 103 GLN A N 1
ATOM 794 C CA . GLN A 1 103 ? 9.043 -7.323 -16.305 1.00 94.31 103 GLN A CA 1
ATOM 795 C C . GLN A 1 103 ? 9.891 -6.182 -16.885 1.00 94.31 103 GLN A C 1
ATOM 797 O O . GLN A 1 103 ? 9.701 -5.021 -16.529 1.00 94.31 103 GLN A O 1
ATOM 802 N N . GLY A 1 104 ? 10.825 -6.495 -17.790 1.00 92.69 104 GLY A N 1
ATOM 803 C CA . GLY A 1 104 ? 11.694 -5.500 -18.419 1.00 92.69 104 GLY A CA 1
ATOM 804 C C . GLY A 1 104 ? 12.794 -4.975 -17.495 1.00 92.69 104 GLY A C 1
ATOM 805 O O . GLY A 1 104 ? 13.194 -3.818 -17.623 1.00 92.69 104 GLY A O 1
ATOM 806 N N . VAL A 1 105 ? 13.271 -5.805 -16.561 1.00 95.06 105 VAL A N 1
ATOM 807 C CA . VAL A 1 105 ? 14.469 -5.514 -15.763 1.00 95.06 105 VAL A CA 1
ATOM 808 C C . VAL A 1 105 ? 15.688 -5.534 -16.680 1.00 95.06 105 VAL A C 1
ATOM 810 O O . VAL A 1 105 ? 15.866 -6.463 -17.467 1.00 95.06 105 VAL A O 1
ATOM 813 N N . THR A 1 106 ? 16.523 -4.499 -16.607 1.00 94.88 106 THR A N 1
ATOM 814 C CA . THR A 1 106 ? 17.705 -4.381 -17.472 1.00 94.88 106 THR A CA 1
ATOM 815 C C . THR A 1 106 ? 18.905 -3.845 -16.712 1.00 94.88 106 THR A C 1
ATOM 817 O O . THR A 1 106 ? 18.760 -2.899 -15.936 1.00 94.88 106 THR A O 1
ATOM 820 N N . ARG A 1 107 ? 20.090 -4.374 -17.032 1.00 94.88 107 ARG A N 1
ATOM 821 C CA . ARG A 1 107 ? 21.399 -3.839 -16.643 1.00 94.88 107 ARG A CA 1
ATOM 822 C C . ARG A 1 107 ? 22.281 -3.712 -17.878 1.00 94.88 107 ARG A C 1
ATOM 824 O O . ARG A 1 107 ? 22.406 -4.650 -18.658 1.00 94.88 107 ARG A O 1
ATOM 831 N N . ALA A 1 108 ? 22.911 -2.559 -18.049 1.00 93.81 108 ALA A N 1
ATOM 832 C CA . ALA A 1 108 ? 23.922 -2.331 -19.073 1.00 93.81 108 ALA A CA 1
ATOM 833 C C . ALA A 1 108 ? 25.137 -1.653 -18.442 1.00 93.81 108 ALA A C 1
ATOM 835 O O . ALA A 1 108 ? 24.982 -0.705 -17.676 1.00 93.81 108 ALA A O 1
ATOM 836 N N . SER A 1 109 ? 26.338 -2.117 -18.780 1.00 92.81 109 SER A N 1
ATOM 837 C CA . SER A 1 109 ? 27.595 -1.527 -18.319 1.00 92.81 109 SER A CA 1
ATOM 838 C C . SER A 1 109 ? 28.454 -1.141 -19.516 1.00 92.81 109 SER A C 1
ATOM 840 O O . SER A 1 109 ? 28.655 -1.942 -20.429 1.00 92.81 109 SER A O 1
ATOM 842 N N . VAL A 1 110 ? 28.943 0.097 -19.524 1.00 94.62 110 VAL A N 1
ATOM 843 C CA . VAL A 1 110 ? 29.819 0.627 -20.572 1.00 94.62 110 VAL A CA 1
ATOM 844 C C . VAL A 1 110 ? 31.064 1.208 -19.921 1.00 94.62 110 VAL A C 1
ATOM 846 O O . VAL A 1 110 ? 30.969 2.030 -19.013 1.00 94.62 110 VAL A O 1
ATOM 849 N N . LYS A 1 111 ? 32.246 0.804 -20.391 1.00 92.75 111 LYS A N 1
ATOM 850 C CA . LYS A 1 111 ? 33.512 1.382 -19.931 1.00 92.75 111 LYS A CA 1
ATOM 851 C C . LYS A 1 111 ? 33.713 2.768 -20.549 1.00 92.75 111 LYS A C 1
ATOM 853 O O . LYS A 1 111 ? 33.709 2.904 -21.769 1.00 92.75 111 LYS A O 1
ATOM 858 N N . GLU A 1 112 ? 33.947 3.774 -19.714 1.00 90.38 112 GLU A N 1
ATOM 859 C CA . GLU A 1 112 ? 34.208 5.159 -20.109 1.00 90.38 112 GLU A CA 1
ATOM 860 C C . GLU A 1 112 ? 35.518 5.634 -19.456 1.00 90.38 112 GLU A C 1
ATOM 862 O O . GLU A 1 112 ? 35.564 6.065 -18.303 1.00 90.38 112 GLU A O 1
ATOM 867 N N . GLY A 1 113 ? 36.631 5.487 -20.185 1.00 89.44 113 GLY A N 1
ATOM 868 C CA . GLY A 1 113 ? 37.972 5.755 -19.660 1.00 89.44 113 GLY A CA 1
ATOM 869 C C . GLY A 1 113 ? 38.366 4.779 -18.544 1.00 89.44 113 GLY A C 1
ATOM 870 O O . GLY A 1 113 ? 38.416 3.566 -18.763 1.00 89.44 113 GLY A O 1
ATOM 871 N N . SER A 1 114 ? 38.669 5.313 -17.357 1.00 89.44 114 SER A N 1
ATOM 872 C CA . SER A 1 114 ? 38.921 4.533 -16.133 1.00 89.44 114 SER A CA 1
ATOM 873 C C . SER A 1 114 ? 37.653 4.228 -15.326 1.00 89.44 114 SER A C 1
ATOM 875 O O . SER A 1 114 ? 37.742 3.571 -14.292 1.00 89.44 114 SER A O 1
ATOM 877 N N . ASN A 1 115 ? 36.488 4.692 -15.783 1.00 93.19 115 ASN A N 1
ATOM 878 C CA . ASN A 1 115 ? 35.211 4.515 -15.105 1.00 93.19 115 ASN A CA 1
ATOM 879 C C . ASN A 1 115 ? 34.322 3.507 -15.849 1.00 93.19 115 ASN A C 1
ATOM 881 O O . ASN A 1 115 ? 34.549 3.183 -17.018 1.00 93.19 115 ASN A O 1
ATOM 885 N N . PHE A 1 116 ? 33.260 3.073 -15.182 1.00 93.38 116 PHE A N 1
ATOM 886 C CA . PHE A 1 116 ? 32.140 2.351 -15.769 1.00 93.38 116 PHE A CA 1
ATOM 887 C C . PHE A 1 116 ? 30.864 3.170 -15.611 1.00 93.38 116 PHE A C 1
ATOM 889 O O . PHE A 1 116 ? 30.616 3.762 -14.565 1.00 93.38 116 PHE A O 1
ATOM 896 N N . VAL A 1 117 ? 30.043 3.199 -16.651 1.00 94.81 117 VAL A N 1
ATOM 897 C CA . VAL A 1 117 ? 28.677 3.709 -16.590 1.00 94.81 117 VAL A CA 1
ATOM 898 C C . VAL A 1 117 ? 27.747 2.514 -16.538 1.00 94.81 117 VAL A C 1
ATOM 900 O O . VAL A 1 117 ? 27.610 1.790 -17.525 1.00 94.81 117 VAL A O 1
ATOM 903 N N . VAL A 1 118 ? 27.095 2.331 -15.396 1.00 94.38 118 VAL A N 1
ATOM 904 C CA . VAL A 1 118 ? 26.113 1.272 -15.174 1.00 94.38 118 VAL A CA 1
ATOM 905 C C . VAL A 1 118 ? 24.721 1.884 -15.252 1.00 94.38 118 VAL A C 1
ATOM 907 O O . VAL A 1 118 ? 24.382 2.795 -14.502 1.00 94.38 118 VAL A O 1
ATOM 910 N N . THR A 1 119 ? 23.917 1.418 -16.202 1.00 95.50 119 THR A N 1
ATOM 911 C CA . THR A 1 119 ? 22.518 1.820 -16.360 1.00 95.50 119 THR A CA 1
ATOM 912 C C . THR A 1 119 ? 21.615 0.658 -15.999 1.00 95.50 119 THR A C 1
ATOM 914 O O . THR A 1 119 ? 21.703 -0.405 -16.611 1.00 95.50 119 THR A O 1
ATOM 917 N N . GLU A 1 120 ? 20.735 0.876 -15.032 1.00 95.62 120 GLU A N 1
ATOM 918 C CA . GLU A 1 120 ? 19.829 -0.136 -14.501 1.00 95.62 120 GLU A CA 1
ATOM 919 C C . GLU A 1 120 ? 18.395 0.377 -14.499 1.00 95.62 120 GLU A C 1
ATOM 921 O O . GLU A 1 120 ? 18.131 1.577 -14.375 1.00 95.62 120 GLU A O 1
ATOM 926 N N . THR A 1 121 ? 17.444 -0.527 -14.682 1.00 95.50 121 THR A N 1
ATOM 927 C CA . THR A 1 121 ? 16.014 -0.218 -14.618 1.00 95.50 121 THR A CA 1
ATOM 928 C C . THR A 1 121 ? 15.281 -1.435 -14.087 1.00 95.50 121 THR A C 1
ATOM 930 O O . THR A 1 121 ? 15.495 -2.538 -14.584 1.00 95.50 121 THR A O 1
ATOM 933 N N . ALA A 1 122 ? 14.418 -1.219 -13.096 1.00 94.12 122 ALA A N 1
ATOM 934 C CA . ALA A 1 122 ? 13.556 -2.238 -12.509 1.00 94.12 122 ALA A CA 1
ATOM 935 C C . ALA A 1 122 ? 12.101 -1.733 -12.528 1.00 94.12 122 ALA A C 1
ATOM 937 O O . ALA A 1 122 ? 11.713 -0.944 -11.662 1.00 94.12 122 ALA A O 1
ATOM 938 N N . PRO A 1 123 ? 11.312 -2.086 -13.559 1.00 95.81 123 PRO A N 1
ATOM 939 C CA . PRO A 1 123 ? 9.916 -1.674 -13.649 1.00 95.81 123 PRO A CA 1
ATOM 940 C C . PRO A 1 123 ? 9.009 -2.427 -12.675 1.00 95.81 123 PRO A C 1
ATOM 942 O O . PRO A 1 123 ? 9.156 -3.632 -12.475 1.00 95.81 123 PRO A O 1
ATOM 945 N N . VAL A 1 124 ? 8.012 -1.730 -12.136 1.00 95.62 124 VAL A N 1
ATOM 946 C CA . VAL A 1 124 ? 6.949 -2.299 -11.301 1.00 95.62 124 VAL A CA 1
ATOM 947 C C . VAL A 1 124 ? 5.602 -2.065 -11.994 1.00 95.62 124 VAL A C 1
ATOM 949 O O . VAL A 1 124 ? 5.212 -0.904 -12.175 1.00 95.62 124 VAL A O 1
ATOM 952 N N . PRO A 1 125 ? 4.899 -3.130 -12.425 1.00 96.69 125 PRO A N 1
ATOM 953 C CA . PRO A 1 125 ? 3.581 -3.005 -13.032 1.00 96.69 125 PRO A CA 1
ATOM 954 C C . PRO A 1 125 ? 2.472 -2.888 -11.986 1.00 96.69 125 PRO A C 1
ATOM 956 O O . PRO A 1 125 ? 2.509 -3.513 -10.930 1.00 96.69 125 PRO A O 1
ATOM 959 N N . TYR A 1 126 ? 1.427 -2.158 -12.355 1.00 96.94 126 TYR A N 1
ATOM 960 C CA . TYR A 1 126 ? 0.172 -2.031 -11.630 1.00 96.94 126 TYR A CA 1
ATOM 961 C C . TYR A 1 126 ? -1.005 -2.170 -12.593 1.00 96.94 126 TYR A C 1
ATOM 963 O O . TYR A 1 126 ? -0.920 -1.833 -13.776 1.00 96.94 126 TYR A O 1
ATOM 971 N N . LEU A 1 127 ? -2.131 -2.649 -12.074 1.00 97.06 127 LEU A N 1
ATOM 972 C CA . LEU A 1 127 ? -3.375 -2.753 -12.830 1.00 97.06 127 LEU A CA 1
ATOM 973 C C . LEU A 1 127 ? -4.017 -1.375 -13.000 1.00 97.06 127 LEU A C 1
ATOM 975 O O . LEU A 1 127 ? -4.106 -0.612 -12.034 1.00 97.06 127 LEU A O 1
ATOM 979 N N . SER A 1 128 ? -4.532 -1.072 -14.193 1.00 96.19 128 SER A N 1
ATOM 980 C CA . SER A 1 128 ? -5.460 0.049 -14.340 1.00 96.19 128 SER A CA 1
ATOM 981 C C . SER A 1 128 ? -6.796 -0.277 -13.670 1.00 96.19 128 SER A C 1
ATOM 983 O O . SER A 1 128 ? -7.249 -1.428 -13.671 1.00 96.19 128 SER A O 1
ATOM 985 N N . ALA A 1 129 ? -7.454 0.738 -13.109 1.00 93.62 129 ALA A N 1
ATOM 986 C CA . ALA A 1 129 ? -8.768 0.554 -12.495 1.00 93.62 129 ALA A CA 1
ATOM 987 C C . ALA A 1 129 ? -9.796 0.074 -13.534 1.00 93.62 129 ALA A C 1
ATOM 989 O O . ALA A 1 129 ? -10.596 -0.817 -13.270 1.00 93.62 129 ALA A O 1
ATOM 990 N N . ASP A 1 130 ? -9.756 0.598 -14.761 1.00 93.31 130 ASP A N 1
ATOM 991 C CA . ASP A 1 130 ? -10.651 0.170 -15.847 1.00 93.31 130 ASP A CA 1
ATOM 992 C C . ASP A 1 130 ? -10.285 -1.191 -16.475 1.00 93.31 130 ASP A C 1
ATOM 994 O O . ASP A 1 130 ? -10.985 -1.658 -17.375 1.00 93.31 130 ASP A O 1
ATOM 998 N N . GLY A 1 131 ? -9.188 -1.807 -16.017 1.00 94.69 131 GLY A N 1
ATOM 999 C CA . GLY A 1 131 ? -8.678 -3.109 -16.438 1.00 94.69 131 GLY A CA 1
ATOM 1000 C C . GLY A 1 131 ? -8.297 -3.231 -17.910 1.00 94.69 131 GLY A C 1
ATOM 1001 O O . GLY A 1 131 ? -8.286 -4.344 -18.438 1.00 94.69 131 GLY A O 1
ATOM 1002 N N . LYS A 1 132 ? -8.011 -2.112 -18.584 1.00 94.88 132 LYS A N 1
ATOM 1003 C CA . LYS A 1 132 ? -7.577 -2.090 -19.990 1.00 94.88 132 LYS A CA 1
ATOM 1004 C C . LYS A 1 132 ? -6.063 -2.109 -20.167 1.00 94.88 132 LYS A C 1
ATOM 1006 O O . LYS A 1 132 ? -5.600 -2.521 -21.229 1.00 94.88 132 LYS A O 1
ATOM 1011 N N . TYR A 1 133 ? -5.308 -1.664 -19.165 1.00 96.19 133 TYR A N 1
ATOM 1012 C CA . TYR A 1 133 ? -3.871 -1.435 -19.286 1.00 96.19 133 TYR A CA 1
ATOM 1013 C C . TYR A 1 133 ? -3.100 -1.988 -18.092 1.00 96.19 133 TYR A C 1
ATOM 1015 O O . TYR A 1 133 ? -3.619 -2.081 -16.976 1.00 96.19 133 TYR A O 1
ATOM 1023 N N . LEU A 1 134 ? -1.823 -2.275 -18.336 1.00 97.12 134 LEU A N 1
ATOM 1024 C CA . LEU A 1 134 ? -0.818 -2.331 -17.282 1.00 97.12 134 LEU A CA 1
ATOM 1025 C C . LEU A 1 134 ? -0.076 -1.000 -17.259 1.00 97.12 134 LEU A C 1
ATOM 1027 O O . LEU A 1 134 ? 0.313 -0.467 -18.300 1.00 97.12 134 LEU A O 1
ATOM 1031 N N . LEU A 1 135 ? 0.085 -0.457 -16.062 1.00 97.25 135 LEU A N 1
ATOM 1032 C CA . LEU A 1 135 ? 0.711 0.829 -15.800 1.00 97.25 135 LEU A CA 1
ATOM 1033 C C . LEU A 1 135 ? 2.029 0.571 -15.087 1.00 97.25 135 LEU A C 1
ATOM 1035 O O . LEU A 1 135 ? 2.058 -0.083 -14.050 1.00 97.25 135 LEU A O 1
ATOM 1039 N N . TRP A 1 136 ? 3.120 1.044 -15.669 1.00 97.62 136 TRP A N 1
ATOM 1040 C CA . TRP A 1 136 ? 4.468 0.682 -15.262 1.00 97.62 136 TRP A CA 1
ATOM 1041 C C . TRP A 1 136 ? 5.189 1.900 -14.727 1.00 97.62 136 TRP A C 1
ATOM 1043 O O . TRP A 1 136 ? 5.265 2.926 -15.403 1.00 97.62 136 TRP A O 1
ATOM 1053 N N . PHE A 1 137 ? 5.763 1.757 -13.541 1.00 97.25 137 PHE A N 1
ATOM 1054 C CA . PHE A 1 137 ? 6.618 2.770 -12.943 1.00 97.25 137 PHE A CA 1
ATOM 1055 C C . PHE A 1 137 ? 8.023 2.214 -12.807 1.00 97.25 137 PHE A C 1
ATOM 1057 O O . PHE A 1 137 ? 8.199 1.070 -12.397 1.00 97.25 137 PHE A O 1
ATOM 1064 N N . ALA A 1 138 ? 9.030 3.015 -13.128 1.00 96.81 138 ALA A N 1
ATOM 1065 C CA . ALA A 1 138 ? 10.410 2.608 -12.924 1.00 96.81 138 ALA A CA 1
ATOM 1066 C C . ALA A 1 138 ? 11.283 3.772 -12.495 1.00 96.81 138 ALA A C 1
ATOM 1068 O O . ALA A 1 138 ? 11.145 4.894 -12.982 1.00 96.81 138 ALA A O 1
ATOM 1069 N N . ASN A 1 139 ? 12.248 3.461 -11.640 1.00 95.19 139 ASN A N 1
ATOM 1070 C CA . ASN A 1 139 ? 13.447 4.264 -11.508 1.00 95.19 139 ASN A CA 1
ATOM 1071 C C . ASN A 1 139 ? 14.471 3.721 -12.507 1.00 95.19 139 ASN A C 1
ATOM 1073 O O . ASN A 1 139 ? 14.787 2.533 -12.493 1.00 95.19 139 ASN A O 1
ATOM 1077 N N . ARG A 1 140 ? 14.979 4.582 -13.386 1.00 95.81 140 ARG A N 1
ATOM 1078 C CA . ARG A 1 140 ? 16.135 4.294 -14.232 1.00 95.81 140 ARG A CA 1
ATOM 1079 C C . ARG A 1 140 ? 17.348 4.983 -13.633 1.00 95.81 140 ARG A C 1
ATOM 1081 O O . ARG A 1 140 ? 17.441 6.209 -13.670 1.00 95.81 140 ARG A O 1
ATOM 1088 N N . SER A 1 141 ? 18.257 4.189 -13.086 1.00 93.81 141 SER A N 1
ATOM 1089 C CA . SER A 1 141 ? 19.484 4.666 -12.452 1.00 93.81 141 SER A CA 1
ATOM 1090 C C . SER A 1 141 ? 20.631 4.614 -13.455 1.00 93.81 141 SER A C 1
ATOM 1092 O O . SER A 1 141 ? 20.858 3.579 -14.081 1.00 93.81 141 SER A O 1
ATOM 1094 N N . ARG A 1 142 ? 21.346 5.726 -13.638 1.00 94.75 142 ARG A N 1
ATOM 1095 C CA . ARG A 1 142 ? 22.592 5.791 -14.413 1.00 94.75 142 ARG A CA 1
ATOM 1096 C C . ARG A 1 142 ? 23.728 6.168 -13.470 1.00 94.75 142 ARG A C 1
ATOM 1098 O O . ARG A 1 142 ? 23.934 7.352 -13.200 1.00 94.75 142 ARG A O 1
ATOM 1105 N N . ARG A 1 143 ? 24.461 5.160 -13.004 1.00 93.62 143 ARG A N 1
ATOM 1106 C CA . ARG A 1 143 ? 25.565 5.282 -12.049 1.00 93.62 143 ARG A CA 1
ATOM 1107 C C . ARG A 1 143 ? 26.904 5.388 -12.760 1.00 93.62 143 ARG A C 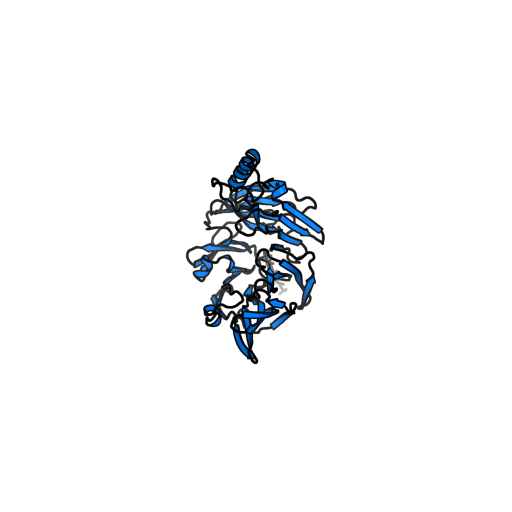1
ATOM 1109 O O . ARG A 1 143 ? 27.159 4.670 -13.727 1.00 93.62 143 ARG A O 1
ATOM 1116 N N . LEU A 1 144 ? 27.758 6.276 -12.269 1.00 93.94 144 LEU A N 1
ATOM 1117 C CA . LEU A 1 144 ? 29.169 6.329 -12.623 1.00 93.94 144 LEU A CA 1
ATOM 1118 C C . LEU A 1 144 ? 29.965 5.615 -11.532 1.00 93.94 144 LEU A C 1
ATOM 1120 O O . LEU A 1 144 ? 29.905 6.014 -10.373 1.00 93.94 144 LEU A O 1
ATOM 1124 N N . GLN A 1 145 ? 30.725 4.598 -11.915 1.00 93.00 145 GLN A N 1
ATOM 1125 C CA . GLN A 1 145 ? 31.504 3.757 -11.017 1.00 93.00 145 GLN A CA 1
ATOM 1126 C C . GLN A 1 145 ? 32.991 3.804 -11.348 1.00 93.00 145 GLN A C 1
ATOM 1128 O O . GLN A 1 145 ? 33.385 3.935 -12.510 1.00 93.00 145 GLN A O 1
ATOM 1133 N N . ARG A 1 146 ? 33.829 3.634 -10.329 1.00 91.56 146 ARG A N 1
ATOM 1134 C CA . ARG A 1 146 ? 35.261 3.358 -10.475 1.00 91.56 146 ARG A CA 1
ATOM 1135 C C . ARG A 1 146 ? 35.656 2.341 -9.421 1.00 91.56 146 ARG A C 1
ATOM 1137 O O . ARG A 1 146 ? 35.384 2.575 -8.254 1.00 91.56 146 ARG A O 1
ATOM 1144 N N . GLU A 1 147 ? 36.301 1.253 -9.841 1.00 86.56 147 GLU A N 1
ATOM 1145 C CA . GLU A 1 147 ? 36.758 0.198 -8.918 1.00 86.56 147 GLU A CA 1
ATOM 1146 C C . GLU A 1 147 ? 35.626 -0.278 -7.983 1.00 86.56 147 GLU A C 1
ATOM 1148 O O . GLU A 1 147 ? 35.817 -0.393 -6.782 1.00 86.56 147 GLU A O 1
ATOM 1153 N N . GLU A 1 148 ? 34.427 -0.489 -8.548 1.00 81.19 148 GLU A N 1
ATOM 1154 C CA . GLU A 1 148 ? 33.205 -0.924 -7.836 1.00 81.19 148 GLU A CA 1
ATOM 1155 C C . GLU A 1 148 ? 32.628 0.076 -6.818 1.00 81.19 148 GLU A C 1
ATOM 1157 O O . GLU A 1 148 ? 31.616 -0.206 -6.183 1.00 81.19 148 GLU A O 1
ATOM 1162 N N . VAL A 1 149 ? 33.194 1.280 -6.722 1.00 88.75 149 VAL A N 1
ATOM 1163 C CA . VAL A 1 149 ? 32.663 2.373 -5.902 1.00 88.75 149 VAL A CA 1
ATOM 1164 C C . VAL A 1 149 ? 31.765 3.273 -6.743 1.00 88.75 149 VAL A C 1
ATOM 1166 O O . VAL A 1 149 ? 32.156 3.725 -7.827 1.00 88.75 149 VAL A O 1
ATOM 1169 N N . ASP A 1 150 ? 30.576 3.575 -6.226 1.00 90.12 150 ASP A N 1
ATOM 1170 C CA . ASP A 1 150 ? 29.656 4.528 -6.834 1.00 90.12 150 ASP A CA 1
ATOM 1171 C C . ASP A 1 150 ? 30.148 5.972 -6.607 1.00 90.12 150 ASP A C 1
ATOM 1173 O O . ASP A 1 150 ? 30.362 6.403 -5.476 1.00 90.12 150 ASP A O 1
ATOM 1177 N N . LEU A 1 151 ? 30.316 6.745 -7.686 1.00 91.31 151 LEU A N 1
ATOM 1178 C CA . LEU A 1 151 ? 30.775 8.143 -7.642 1.00 91.31 151 LEU A CA 1
ATOM 1179 C C . LEU A 1 151 ? 29.613 9.138 -7.731 1.00 91.31 151 LEU A C 1
ATOM 1181 O O . LEU A 1 151 ? 29.578 10.164 -7.045 1.00 91.31 151 LEU A O 1
ATOM 1185 N N . SER A 1 152 ? 28.674 8.865 -8.630 1.00 92.62 152 SER A N 1
ATOM 1186 C CA . SER A 1 152 ? 27.476 9.672 -8.833 1.00 92.62 152 SER A CA 1
ATOM 1187 C C . SER A 1 152 ? 26.374 8.846 -9.474 1.00 92.62 152 SER A C 1
ATOM 1189 O O . SER A 1 152 ? 26.637 7.852 -10.155 1.00 92.62 152 SER A O 1
ATOM 1191 N N . THR A 1 153 ? 25.133 9.288 -9.299 1.00 93.44 153 THR A N 1
ATOM 1192 C CA . THR A 1 153 ? 23.993 8.730 -10.018 1.00 93.44 153 THR A CA 1
ATOM 1193 C C . THR A 1 153 ? 23.090 9.819 -10.564 1.00 93.44 153 THR A C 1
ATOM 1195 O O . THR A 1 153 ? 22.964 10.917 -10.015 1.00 93.44 153 THR A O 1
ATOM 1198 N N . ILE A 1 154 ? 22.445 9.477 -11.669 1.00 93.56 154 ILE A N 1
ATOM 1199 C CA . ILE A 1 154 ? 21.341 10.222 -12.243 1.00 93.56 154 ILE A CA 1
ATOM 1200 C C . ILE A 1 154 ? 20.145 9.280 -12.282 1.00 93.56 154 ILE A C 1
ATOM 1202 O O . ILE A 1 154 ? 20.147 8.301 -13.033 1.00 93.56 154 ILE A O 1
ATOM 1206 N N . THR A 1 155 ? 19.110 9.608 -11.513 1.00 94.88 155 THR A N 1
ATOM 1207 C CA . THR A 1 155 ? 17.848 8.867 -11.515 1.00 94.88 155 THR A CA 1
ATOM 1208 C C . THR A 1 155 ? 16.844 9.560 -12.430 1.00 94.88 155 THR A C 1
ATOM 1210 O O . THR A 1 155 ? 16.538 10.743 -12.272 1.00 94.88 155 THR A O 1
ATOM 1213 N N . THR A 1 156 ? 16.308 8.818 -13.395 1.00 96.56 156 THR A N 1
ATOM 1214 C CA . THR A 1 156 ? 15.139 9.230 -14.179 1.00 96.56 156 THR A CA 1
ATOM 1215 C C . THR A 1 156 ? 13.969 8.345 -13.797 1.00 96.56 156 THR A C 1
ATOM 1217 O O . THR A 1 156 ? 14.001 7.141 -14.036 1.00 96.56 156 THR A O 1
ATOM 1220 N N . TRP A 1 157 ? 12.934 8.929 -13.208 1.00 96.69 157 TRP A N 1
ATOM 1221 C CA . TRP A 1 157 ? 11.681 8.227 -12.987 1.00 96.69 157 TRP A CA 1
ATOM 1222 C C . TRP A 1 157 ? 10.855 8.223 -14.275 1.00 96.69 157 TRP A C 1
ATOM 1224 O O . TRP A 1 157 ? 10.773 9.233 -14.980 1.00 96.69 157 TRP A O 1
ATOM 1234 N N . GLN A 1 158 ? 10.265 7.078 -14.596 1.00 97.44 158 GLN A N 1
ATOM 1235 C CA . GLN A 1 158 ? 9.519 6.844 -15.826 1.00 97.44 158 GLN A CA 1
ATOM 1236 C C . GLN A 1 158 ? 8.152 6.242 -15.510 1.00 97.44 158 GLN A C 1
ATOM 1238 O O . GLN A 1 158 ? 8.037 5.382 -14.634 1.00 97.44 158 GLN A O 1
ATOM 1243 N N . PHE A 1 159 ? 7.141 6.666 -16.266 1.00 97.56 159 PHE A N 1
ATOM 1244 C CA . PHE A 1 159 ? 5.786 6.144 -16.205 1.00 97.56 159 PHE A CA 1
ATOM 1245 C C . PHE A 1 159 ? 5.229 5.948 -17.616 1.00 97.56 159 PHE A C 1
ATOM 1247 O O . PHE A 1 159 ? 5.145 6.886 -18.414 1.00 97.56 159 PHE A O 1
ATOM 1254 N N . TRP A 1 160 ? 4.835 4.715 -17.916 1.00 97.50 160 TRP A N 1
ATOM 1255 C CA . TRP A 1 160 ? 4.274 4.326 -19.206 1.00 97.50 160 TRP A CA 1
ATOM 1256 C C . TRP A 1 160 ? 3.135 3.327 -19.023 1.00 97.50 160 TRP A C 1
ATOM 1258 O O . TRP A 1 160 ? 2.931 2.772 -17.940 1.00 97.50 160 TRP A O 1
ATOM 1268 N N . ARG A 1 161 ? 2.398 3.070 -20.101 1.00 96.81 161 ARG A N 1
ATOM 1269 C CA . ARG A 1 161 ? 1.408 1.992 -20.152 1.00 96.81 161 ARG A CA 1
ATOM 1270 C C . ARG A 1 161 ? 1.711 0.990 -21.251 1.00 96.81 161 ARG A C 1
ATOM 1272 O O . ARG A 1 161 ? 2.402 1.303 -22.217 1.00 96.81 161 ARG A O 1
ATOM 1279 N N . THR A 1 162 ? 1.167 -0.204 -21.088 1.00 97.62 162 THR A N 1
ATOM 1280 C CA . THR A 1 162 ? 1.082 -1.247 -22.114 1.00 97.62 162 THR A CA 1
ATOM 1281 C C . THR A 1 162 ? -0.349 -1.764 -22.170 1.00 97.62 162 THR A C 1
ATOM 1283 O O . THR A 1 162 ? -1.151 -1.523 -21.261 1.00 97.62 162 THR A O 1
ATOM 1286 N N . ASP A 1 163 ? -0.665 -2.543 -23.197 1.00 95.62 163 ASP A N 1
ATOM 1287 C CA . ASP A 1 163 ? -1.833 -3.415 -23.131 1.00 95.62 163 ASP A CA 1
ATOM 1288 C C . ASP A 1 163 ? -1.660 -4.514 -22.055 1.00 95.62 163 ASP A C 1
ATOM 1290 O O . ASP A 1 163 ? -0.614 -4.641 -21.404 1.00 95.62 163 ASP A O 1
ATOM 1294 N N . LEU A 1 164 ? -2.699 -5.331 -21.867 1.00 94.81 164 LEU A N 1
ATOM 1295 C CA . LEU A 1 164 ? -2.703 -6.436 -20.901 1.00 94.81 164 LEU A CA 1
ATOM 1296 C C . LEU A 1 164 ? -1.749 -7.591 -21.251 1.00 94.81 164 LEU A C 1
ATOM 1298 O O . LEU A 1 164 ? -1.586 -8.503 -20.446 1.00 94.81 164 LEU A O 1
ATOM 1302 N N . THR A 1 165 ? -1.143 -7.585 -22.440 1.00 93.19 165 THR A N 1
ATOM 1303 C CA . THR A 1 165 ? -0.120 -8.566 -22.836 1.00 93.19 165 THR A CA 1
ATOM 1304 C C . THR A 1 165 ? 1.297 -8.076 -22.535 1.00 93.19 165 THR A C 1
ATOM 1306 O O . THR A 1 165 ? 2.251 -8.816 -22.754 1.00 93.19 165 THR A O 1
ATOM 1309 N N . GLY A 1 166 ? 1.447 -6.840 -22.042 1.00 9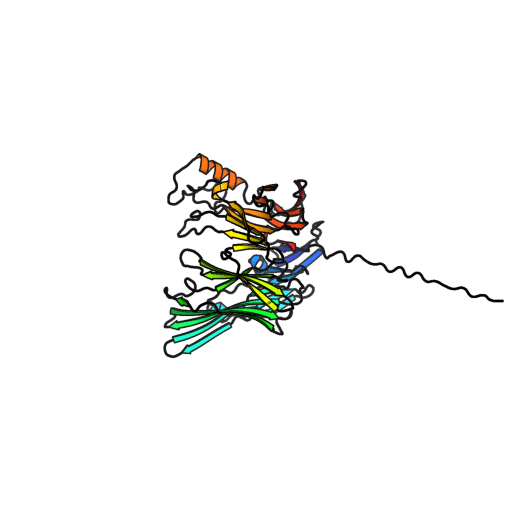2.56 166 GLY A N 1
ATOM 1310 C CA . GLY A 1 166 ? 2.747 -6.188 -21.875 1.00 92.56 166 GLY A CA 1
ATOM 1311 C C . GLY A 1 166 ? 3.302 -5.579 -23.166 1.00 92.56 166 GLY A C 1
ATOM 1312 O O . GLY A 1 166 ? 4.456 -5.158 -23.197 1.00 92.56 166 GLY A O 1
ATOM 1313 N N . SER A 1 167 ? 2.498 -5.518 -24.229 1.00 92.12 167 SER A N 1
ATOM 1314 C CA . SER A 1 167 ? 2.892 -4.997 -25.539 1.00 92.12 167 SER A CA 1
ATOM 1315 C C . SER A 1 167 ? 2.451 -3.542 -25.719 1.00 92.12 167 SER A C 1
ATOM 1317 O O . SER A 1 167 ? 1.708 -2.990 -24.909 1.00 92.12 167 SER A O 1
ATOM 1319 N N . ILE A 1 168 ? 2.881 -2.913 -26.818 1.00 93.38 168 ILE A N 1
ATOM 1320 C CA . ILE A 1 168 ? 2.436 -1.562 -27.211 1.00 93.38 168 ILE A CA 1
ATOM 1321 C C . ILE A 1 168 ? 2.751 -0.540 -26.105 1.00 93.38 168 ILE A C 1
ATOM 1323 O O . ILE A 1 168 ? 1.871 0.081 -25.513 1.00 93.38 168 ILE A O 1
ATOM 1327 N N . ARG A 1 169 ? 4.044 -0.396 -25.797 1.00 95.56 169 ARG A N 1
ATOM 1328 C CA . ARG A 1 169 ? 4.522 0.590 -24.826 1.00 95.56 169 ARG A CA 1
ATOM 1329 C C . ARG A 1 169 ? 4.205 2.009 -25.299 1.00 95.56 169 ARG A C 1
ATOM 1331 O O . ARG A 1 169 ? 4.640 2.417 -26.373 1.00 95.56 169 ARG A O 1
ATOM 1338 N N . GLU A 1 170 ? 3.523 2.764 -24.448 1.00 96.19 170 GLU A N 1
ATOM 1339 C CA . GLU A 1 170 ? 3.223 4.181 -24.633 1.00 96.19 170 GLU A CA 1
ATOM 1340 C C . GLU A 1 170 ? 3.735 4.973 -23.428 1.00 96.19 170 GLU A C 1
ATOM 1342 O O . GLU A 1 170 ? 3.248 4.804 -22.308 1.00 96.19 170 GLU A O 1
ATOM 1347 N N . GLU A 1 171 ? 4.728 5.831 -23.661 1.00 95.94 171 GLU A N 1
ATOM 1348 C CA . GLU A 1 171 ? 5.259 6.736 -22.640 1.00 95.94 171 GLU A CA 1
ATOM 1349 C C . GLU A 1 171 ? 4.205 7.765 -22.239 1.00 95.94 171 GLU A C 1
ATOM 1351 O O . GLU A 1 171 ? 3.659 8.465 -23.092 1.00 95.94 171 GLU A O 1
ATOM 1356 N N . LEU A 1 172 ? 3.947 7.876 -20.935 1.00 95.81 172 LEU A N 1
ATOM 1357 C CA . LEU A 1 172 ? 2.965 8.815 -20.399 1.00 95.81 172 LEU A CA 1
ATOM 1358 C C . LEU A 1 172 ? 3.656 10.043 -19.813 1.00 95.81 172 LEU A C 1
ATOM 1360 O O . LEU A 1 172 ? 3.273 11.171 -20.119 1.00 95.81 172 LEU A O 1
ATOM 1364 N N . THR A 1 173 ? 4.681 9.842 -18.981 1.00 95.62 173 THR A N 1
ATOM 1365 C CA . THR A 1 173 ? 5.505 10.934 -18.451 1.00 95.62 173 THR A CA 1
ATOM 1366 C C . THR A 1 173 ? 6.829 10.422 -17.879 1.00 95.62 173 THR A C 1
ATOM 1368 O O . THR A 1 173 ? 7.014 9.234 -17.616 1.00 95.62 173 THR A O 1
ATOM 1371 N N . SER A 1 174 ? 7.773 11.335 -17.675 1.00 95.50 174 SER A N 1
ATOM 1372 C CA . SER A 1 174 ? 9.062 11.046 -17.050 1.00 95.50 174 SER A CA 1
ATOM 1373 C C . SER A 1 174 ? 9.579 12.279 -16.324 1.00 95.50 174 SER A C 1
ATOM 1375 O O . SER A 1 174 ? 9.304 13.403 -16.744 1.00 95.50 174 SER A O 1
ATOM 1377 N N . SER A 1 175 ? 10.355 12.076 -15.265 1.00 94.31 175 SER A N 1
ATOM 1378 C CA . SER A 1 175 ? 10.983 13.160 -14.516 1.00 94.31 175 SER A CA 1
ATOM 1379 C C . SER A 1 175 ? 12.419 12.797 -14.168 1.00 94.31 175 SER A C 1
ATOM 1381 O O . SER A 1 175 ? 12.691 11.717 -13.642 1.00 94.31 175 SER A O 1
ATOM 1383 N N . LYS A 1 176 ? 13.347 13.702 -14.478 1.00 94.62 176 LYS A N 1
ATOM 1384 C CA . LYS A 1 176 ? 14.752 13.573 -14.096 1.00 94.62 176 LYS A CA 1
ATOM 1385 C C . LYS A 1 176 ? 14.932 14.195 -12.712 1.00 94.62 176 LYS A C 1
ATOM 1387 O O . LYS A 1 176 ? 14.609 15.367 -12.525 1.00 94.62 176 LYS A O 1
ATOM 1392 N N . PHE A 1 177 ? 15.455 13.430 -11.762 1.00 93.38 177 PHE A N 1
ATOM 1393 C CA . PHE A 1 177 ? 15.813 13.961 -10.449 1.00 93.38 177 PHE A CA 1
ATOM 1394 C C . PHE A 1 177 ? 17.150 14.709 -10.497 1.00 93.38 177 PHE A C 1
ATOM 1396 O O . PHE A 1 177 ? 17.907 14.545 -11.461 1.00 93.38 177 PHE A O 1
ATOM 1403 N N . PRO A 1 178 ? 17.439 15.561 -9.496 1.00 89.81 178 PRO A N 1
ATOM 1404 C CA . PRO A 1 178 ? 18.712 16.264 -9.425 1.00 89.81 178 PRO A CA 1
ATOM 1405 C C . PRO A 1 178 ? 19.898 15.297 -9.492 1.00 89.81 178 PRO A C 1
ATOM 1407 O O . PRO A 1 178 ? 19.853 14.206 -8.920 1.00 89.81 178 PRO A O 1
ATOM 1410 N N . ASP A 1 179 ? 20.956 15.712 -10.187 1.00 88.81 179 ASP A N 1
ATOM 1411 C CA . ASP A 1 179 ? 22.200 14.949 -10.240 1.00 88.81 179 ASP A CA 1
ATOM 1412 C C . ASP A 1 179 ? 22.774 14.825 -8.818 1.00 88.81 179 ASP A C 1
ATOM 1414 O O . ASP A 1 179 ? 22.799 15.801 -8.063 1.00 88.81 179 ASP A O 1
ATOM 1418 N N . CYS A 1 180 ? 23.217 13.623 -8.448 1.00 90.00 180 CYS A N 1
ATOM 1419 C CA . CYS A 1 180 ? 23.606 13.314 -7.078 1.00 90.00 180 CYS A CA 1
ATOM 1420 C C . CYS A 1 180 ? 25.000 12.686 -6.999 1.00 90.00 180 CYS A C 1
ATOM 1422 O O . CYS A 1 180 ? 25.342 11.792 -7.776 1.00 90.00 180 CYS A O 1
ATOM 1424 N N . HIS A 1 181 ? 25.794 13.147 -6.032 1.00 92.12 181 HIS A N 1
ATOM 1425 C CA . HIS A 1 181 ? 27.111 12.601 -5.716 1.00 92.12 181 HIS A CA 1
ATOM 1426 C C . HIS A 1 181 ? 27.029 11.615 -4.550 1.00 92.12 181 HIS A C 1
ATOM 1428 O O . HIS A 1 181 ? 26.350 11.863 -3.553 1.00 92.12 181 HIS A O 1
ATOM 1434 N N . CYS A 1 182 ? 27.753 10.508 -4.676 1.00 89.50 182 CYS A N 1
ATOM 1435 C CA . CYS A 1 182 ? 27.688 9.393 -3.739 1.00 89.50 182 CYS A CA 1
ATOM 1436 C C . CYS A 1 182 ? 28.886 9.511 -2.791 1.00 89.50 182 CYS A C 1
ATOM 1438 O O . CYS A 1 182 ? 29.996 9.076 -3.086 1.00 89.50 182 CYS A O 1
ATOM 1440 N N . THR A 1 183 ? 28.691 10.234 -1.684 1.00 82.00 183 THR A N 1
ATOM 1441 C CA . THR A 1 183 ? 29.778 10.651 -0.779 1.00 82.00 183 THR A CA 1
ATOM 1442 C C . THR A 1 183 ? 30.299 9.523 0.106 1.00 82.00 183 THR A C 1
ATOM 1444 O O . THR A 1 183 ? 31.410 9.621 0.621 1.00 82.00 183 THR A O 1
ATOM 1447 N N . THR A 1 184 ? 29.516 8.460 0.274 1.00 79.94 184 THR A N 1
ATOM 1448 C CA . THR A 1 184 ? 29.819 7.308 1.134 1.00 79.94 184 THR A CA 1
ATOM 1449 C C . THR A 1 184 ? 30.312 6.095 0.341 1.00 79.94 184 THR A C 1
ATOM 1451 O O . THR A 1 184 ? 30.573 5.045 0.918 1.00 79.94 184 THR A O 1
ATOM 1454 N N . GLY A 1 185 ? 30.456 6.232 -0.983 1.00 80.06 185 GLY A N 1
ATOM 1455 C CA . GLY A 1 185 ? 30.775 5.130 -1.895 1.00 80.06 185 GLY A CA 1
ATOM 1456 C C . GLY A 1 185 ? 29.570 4.276 -2.307 1.00 80.06 185 GLY A C 1
ATOM 1457 O O . GLY A 1 185 ? 29.731 3.383 -3.136 1.00 80.06 185 GLY A O 1
ATOM 1458 N N . SER A 1 186 ? 28.374 4.581 -1.784 1.00 83.69 186 SER A N 1
ATOM 1459 C CA . SER A 1 186 ? 27.079 4.051 -2.229 1.00 83.69 186 SER A CA 1
ATOM 1460 C C . SER A 1 186 ? 26.114 5.199 -2.520 1.00 83.69 186 SER A C 1
ATOM 1462 O O . SER A 1 186 ? 26.067 6.188 -1.787 1.00 83.69 186 SER A O 1
ATOM 1464 N N . CYS A 1 187 ? 25.339 5.090 -3.600 1.00 84.75 187 CYS A N 1
ATOM 1465 C CA . CYS A 1 187 ? 24.335 6.101 -3.934 1.00 84.75 187 CYS A CA 1
ATOM 1466 C C . CYS A 1 187 ? 22.999 5.913 -3.202 1.00 84.75 187 CYS A C 1
ATOM 1468 O O . CYS A 1 187 ? 22.204 6.848 -3.167 1.00 84.75 187 CYS A O 1
ATOM 1470 N N . GLU A 1 188 ? 22.717 4.737 -2.637 1.00 80.75 188 GLU A N 1
ATOM 1471 C CA . GLU A 1 188 ? 21.421 4.449 -1.991 1.00 80.75 188 GLU A CA 1
ATOM 1472 C C . GLU A 1 188 ? 21.156 5.348 -0.775 1.00 80.75 188 GLU A C 1
ATOM 1474 O O . GLU A 1 188 ? 20.020 5.719 -0.479 1.00 80.75 188 GLU A O 1
ATOM 1479 N N . GLU A 1 189 ? 22.231 5.730 -0.092 1.00 82.94 189 GLU A N 1
ATOM 1480 C CA . GLU A 1 189 ? 22.190 6.491 1.152 1.00 82.94 189 GLU A CA 1
ATOM 1481 C C . GLU A 1 189 ? 22.041 7.999 0.924 1.00 82.94 189 GLU A C 1
ATOM 1483 O O . GLU A 1 189 ? 21.601 8.716 1.822 1.00 82.94 189 GLU A O 1
ATOM 1488 N N . THR A 1 190 ? 22.418 8.498 -0.256 1.00 84.81 190 THR A N 1
ATOM 1489 C CA . THR A 1 190 ? 22.501 9.941 -0.532 1.00 84.81 190 THR A CA 1
ATOM 1490 C C . THR A 1 190 ? 21.599 10.401 -1.665 1.00 84.81 190 THR A C 1
ATOM 1492 O O . THR A 1 190 ? 21.250 11.582 -1.715 1.00 84.81 190 THR A O 1
ATOM 1495 N N . CYS A 1 191 ? 21.212 9.504 -2.573 1.00 89.50 191 CYS A N 1
ATOM 1496 C CA . CYS A 1 191 ? 20.579 9.885 -3.825 1.00 89.50 191 CYS A CA 1
ATOM 1497 C C . CYS A 1 191 ? 19.098 9.512 -3.893 1.00 89.50 191 CYS A C 1
ATOM 1499 O O . CYS A 1 191 ? 18.705 8.428 -3.461 1.00 89.50 191 CYS A O 1
ATOM 1501 N N . PRO A 1 192 ? 18.259 10.400 -4.459 1.00 91.31 192 PRO A N 1
ATOM 1502 C CA . PRO A 1 192 ? 16.826 10.189 -4.461 1.00 91.31 192 PRO A CA 1
ATOM 1503 C C . PRO A 1 192 ? 16.383 9.155 -5.492 1.00 91.31 192 PRO A C 1
ATOM 1505 O O . PRO A 1 192 ? 16.877 9.098 -6.626 1.00 91.31 192 PRO A O 1
ATOM 1508 N N . TYR A 1 193 ? 15.347 8.416 -5.116 1.00 91.50 193 TYR A N 1
ATOM 1509 C CA . TYR A 1 193 ? 14.527 7.617 -6.013 1.00 91.50 193 TYR A CA 1
ATOM 1510 C C . TYR A 1 193 ? 13.039 7.905 -5.795 1.00 91.50 193 TYR A C 1
ATOM 1512 O O . TYR A 1 193 ? 12.627 8.539 -4.824 1.00 91.50 193 TYR A O 1
ATOM 1520 N N . GLY A 1 194 ? 12.227 7.496 -6.765 1.00 94.00 194 GLY A N 1
ATOM 1521 C CA . GLY A 1 194 ? 10.797 7.741 -6.792 1.00 94.00 194 GLY A CA 1
ATOM 1522 C C . GLY A 1 194 ? 10.049 6.570 -6.182 1.00 94.00 194 GLY A C 1
ATOM 1523 O O . GLY A 1 194 ? 10.145 5.453 -6.691 1.00 94.00 194 GLY A O 1
ATOM 1524 N N . VAL A 1 195 ? 9.281 6.834 -5.130 1.00 94.25 195 VAL A N 1
ATOM 1525 C CA . VAL A 1 195 ? 8.337 5.889 -4.530 1.00 94.25 195 VAL A CA 1
ATOM 1526 C C . VAL A 1 195 ? 6.936 6.260 -4.985 1.00 94.25 195 VAL A C 1
ATOM 1528 O O . VAL A 1 195 ? 6.502 7.400 -4.806 1.00 94.25 195 VAL A O 1
ATOM 1531 N N . VAL A 1 196 ? 6.237 5.302 -5.589 1.00 95.69 196 VAL A N 1
ATOM 1532 C CA . VAL A 1 196 ? 4.879 5.497 -6.097 1.00 95.69 196 VAL A CA 1
ATOM 1533 C C . VAL A 1 196 ? 3.883 4.855 -5.141 1.00 95.69 196 VAL A C 1
ATOM 1535 O O . VAL A 1 196 ? 4.012 3.685 -4.791 1.00 95.69 196 VAL A O 1
ATOM 1538 N N . TRP A 1 197 ? 2.864 5.616 -4.753 1.00 96.44 197 TRP A N 1
ATOM 1539 C CA . TRP A 1 197 ? 1.651 5.080 -4.147 1.00 96.44 197 TRP A CA 1
ATOM 1540 C C . TRP A 1 197 ? 0.533 5.078 -5.186 1.00 96.44 197 TRP A C 1
ATOM 1542 O O . TRP A 1 197 ? 0.323 6.077 -5.882 1.00 96.44 197 TRP A O 1
ATOM 1552 N N . VAL A 1 198 ? -0.202 3.970 -5.262 1.00 95.19 198 VAL A N 1
ATOM 1553 C CA . VAL A 1 198 ? -1.367 3.816 -6.136 1.00 95.19 198 VAL A CA 1
ATOM 1554 C C . VAL A 1 198 ? -2.599 3.400 -5.327 1.00 95.19 198 VAL A C 1
ATOM 1556 O O . VAL A 1 198 ? -2.450 2.715 -4.309 1.00 95.19 198 VAL A O 1
ATOM 1559 N N . PRO A 1 199 ? -3.817 3.742 -5.785 1.00 93.00 199 PRO A N 1
ATOM 1560 C CA . PRO A 1 199 ? -5.041 3.232 -5.182 1.00 93.00 199 PRO A CA 1
ATOM 1561 C C . PRO A 1 199 ? -5.116 1.703 -5.249 1.00 93.00 199 PRO A C 1
ATOM 1563 O O . PRO A 1 199 ? -4.684 1.082 -6.224 1.00 93.00 199 PRO A O 1
ATOM 1566 N N . GLN A 1 200 ? -5.714 1.089 -4.228 1.00 88.31 200 GLN A N 1
ATOM 1567 C CA . GLN A 1 200 ? -5.831 -0.369 -4.154 1.00 88.31 200 GLN A CA 1
ATOM 1568 C C . GLN A 1 200 ? -6.677 -0.973 -5.280 1.00 88.31 200 GLN A C 1
ATOM 1570 O O . GLN A 1 200 ? -6.399 -2.094 -5.699 1.00 88.31 200 GLN A O 1
ATOM 1575 N N . ASP A 1 201 ? -7.657 -0.222 -5.788 1.00 87.31 201 ASP A N 1
ATOM 1576 C CA . ASP A 1 201 ? -8.582 -0.648 -6.850 1.00 87.31 201 ASP A CA 1
ATOM 1577 C C . ASP A 1 201 ? -7.959 -0.586 -8.255 1.00 87.31 201 ASP A C 1
ATOM 1579 O O . ASP A 1 201 ? -8.620 -0.872 -9.258 1.00 87.31 201 ASP A O 1
ATOM 1583 N N . GLY A 1 202 ? -6.668 -0.254 -8.316 1.00 91.62 202 GLY A N 1
ATOM 1584 C CA . GLY A 1 202 ? -5.905 -0.008 -9.526 1.00 91.62 202 GLY A CA 1
ATOM 1585 C C . GLY A 1 202 ? -5.690 1.483 -9.767 1.00 91.62 202 GLY A C 1
ATOM 1586 O O . GLY A 1 202 ? -6.354 2.354 -9.201 1.00 91.62 202 GLY A O 1
ATOM 1587 N N . VAL A 1 203 ? -4.749 1.794 -10.652 1.00 94.38 203 VAL A N 1
ATOM 1588 C CA . VAL A 1 203 ? -4.481 3.174 -11.053 1.00 94.38 203 VAL A CA 1
ATOM 1589 C C . VAL A 1 203 ? -5.627 3.642 -11.948 1.00 94.38 203 VAL A C 1
ATOM 1591 O O . VAL A 1 203 ? -5.805 3.166 -13.071 1.00 94.38 203 VAL A O 1
ATOM 1594 N N . GLY A 1 204 ? -6.447 4.542 -11.411 1.00 91.38 204 GLY A N 1
ATOM 1595 C CA . GLY A 1 204 ? -7.512 5.222 -12.140 1.00 91.38 204 GLY A CA 1
ATOM 1596 C C . GLY A 1 204 ? -7.015 6.550 -12.696 1.00 91.38 204 GLY A C 1
ATOM 1597 O O . GLY A 1 204 ? -6.274 6.591 -13.672 1.00 91.38 204 GLY A O 1
ATOM 1598 N N . LYS A 1 205 ? -7.425 7.641 -12.044 1.00 92.00 205 LYS A N 1
ATOM 1599 C CA . LYS A 1 205 ? -7.108 9.018 -12.451 1.00 92.00 205 LYS A CA 1
ATOM 1600 C C . LYS A 1 205 ? -6.057 9.703 -11.588 1.00 92.00 205 LYS A C 1
ATOM 1602 O O . LYS A 1 205 ? -5.747 10.861 -11.834 1.00 92.00 205 LYS A O 1
ATOM 1607 N N . CYS A 1 206 ? -5.556 9.033 -10.555 1.00 95.00 206 CYS A N 1
ATOM 1608 C CA . CYS A 1 206 ? -4.633 9.628 -9.602 1.00 95.00 206 CYS A CA 1
ATOM 1609 C C . CYS A 1 206 ? -3.623 8.600 -9.089 1.00 95.00 206 CYS A C 1
ATOM 1611 O O . CYS A 1 206 ? -3.979 7.450 -8.827 1.00 95.00 206 CYS A O 1
ATOM 1613 N N . PHE A 1 207 ? -2.383 9.041 -8.902 1.00 97.06 207 PHE A N 1
ATOM 1614 C CA . PHE A 1 207 ? -1.370 8.376 -8.083 1.00 97.06 207 PHE A CA 1
ATOM 1615 C C . PHE A 1 207 ? -0.457 9.432 -7.445 1.00 97.06 207 PHE A C 1
ATOM 1617 O O . PHE A 1 207 ? -0.483 10.611 -7.817 1.00 97.06 207 PHE A O 1
ATOM 1624 N N . LEU A 1 208 ? 0.343 9.023 -6.465 1.00 97.44 208 LEU A N 1
ATOM 1625 C CA . LEU A 1 208 ? 1.257 9.911 -5.749 1.00 97.44 208 LEU A CA 1
ATOM 1626 C C . LEU A 1 208 ? 2.692 9.442 -5.974 1.00 97.44 208 LEU A C 1
ATOM 1628 O O . LEU A 1 208 ? 2.973 8.249 -5.903 1.00 97.44 208 LEU A O 1
ATOM 1632 N N . LEU A 1 209 ? 3.594 10.382 -6.236 1.00 97.50 209 LEU A N 1
ATOM 1633 C CA . LEU A 1 209 ? 5.030 10.143 -6.335 1.00 97.50 209 LEU A CA 1
ATOM 1634 C C . LEU A 1 209 ? 5.733 10.927 -5.232 1.00 97.50 209 LEU A C 1
ATOM 1636 O O . LEU A 1 209 ? 5.533 12.137 -5.125 1.00 97.50 209 LEU A O 1
ATOM 1640 N N . THR A 1 210 ? 6.603 10.264 -4.482 1.00 96.94 210 THR A N 1
ATOM 1641 C CA . THR A 1 210 ? 7.494 10.897 -3.508 1.00 96.94 210 THR A CA 1
ATOM 1642 C C . THR A 1 210 ? 8.945 10.642 -3.892 1.00 96.94 210 THR A C 1
ATOM 1644 O O . THR A 1 210 ? 9.339 9.506 -4.139 1.00 96.94 210 THR A O 1
ATOM 1647 N N . GLN A 1 211 ? 9.741 11.708 -3.934 1.00 95.06 211 GLN A N 1
ATOM 1648 C CA . GLN A 1 211 ? 11.195 11.649 -4.027 1.00 95.06 211 GLN A CA 1
ATOM 1649 C C . GLN A 1 211 ? 11.765 11.383 -2.639 1.00 95.06 211 GLN A C 1
ATOM 1651 O O . GLN A 1 211 ? 11.546 12.162 -1.707 1.00 95.06 211 GLN A O 1
ATOM 1656 N N . PHE A 1 212 ? 12.480 10.277 -2.520 1.00 90.94 212 PHE A N 1
ATOM 1657 C CA . PHE A 1 212 ? 12.894 9.698 -1.256 1.00 90.94 212 PHE A CA 1
ATOM 1658 C C . PHE A 1 212 ? 14.378 9.344 -1.303 1.00 90.94 212 PHE A C 1
ATOM 1660 O O . PHE A 1 212 ? 14.838 8.744 -2.272 1.00 90.94 212 PHE A O 1
ATOM 1667 N N . VAL A 1 213 ? 15.107 9.695 -0.247 1.00 91.00 213 VAL A N 1
ATOM 1668 C CA . VAL A 1 213 ? 16.469 9.222 0.028 1.00 91.00 213 VAL A CA 1
ATOM 1669 C C . VAL A 1 213 ? 16.387 8.325 1.255 1.00 91.00 213 VAL A C 1
ATOM 1671 O O . VAL A 1 213 ? 15.842 8.753 2.272 1.00 91.00 213 VAL A O 1
ATOM 1674 N N . ALA A 1 214 ? 16.914 7.101 1.177 1.00 85.50 214 ALA A N 1
ATOM 1675 C CA . ALA A 1 214 ? 16.846 6.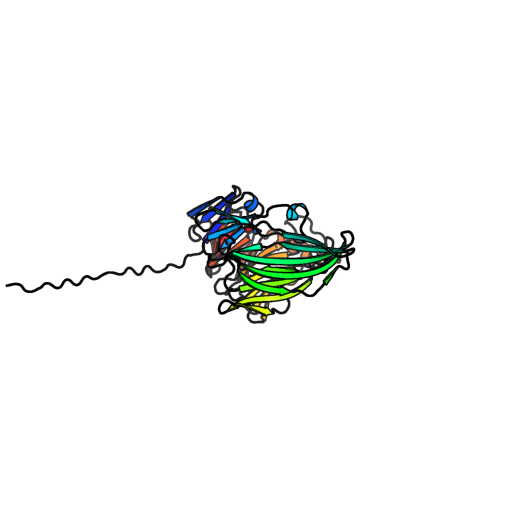158 2.296 1.00 85.50 214 ALA A CA 1
ATOM 1676 C C . ALA A 1 214 ? 17.627 6.653 3.519 1.00 85.50 214 ALA A C 1
ATOM 1678 O O . ALA A 1 214 ? 17.157 6.502 4.645 1.00 85.50 214 ALA A O 1
ATOM 1679 N N . GLY A 1 215 ? 18.774 7.298 3.278 1.00 83.44 215 GLY A N 1
ATOM 1680 C CA . GLY A 1 215 ? 19.683 7.734 4.331 1.00 83.44 215 GLY A CA 1
ATOM 1681 C C . GLY A 1 215 ? 20.372 6.560 5.032 1.00 83.44 215 GLY A C 1
ATOM 1682 O O . GLY A 1 215 ? 19.976 5.408 4.894 1.00 83.44 215 GLY A O 1
ATOM 1683 N N . GLN A 1 216 ? 21.421 6.859 5.800 1.00 77.88 216 GLN A N 1
ATOM 1684 C CA . GLN A 1 216 ? 22.073 5.864 6.664 1.00 77.88 216 GLN A CA 1
ATOM 1685 C C . GLN A 1 216 ? 21.328 5.665 7.986 1.00 77.88 216 GLN A C 1
ATOM 1687 O O . GLN A 1 216 ? 21.254 4.559 8.510 1.00 77.88 216 GLN A O 1
ATOM 1692 N N . THR A 1 217 ? 20.817 6.760 8.551 1.00 76.88 217 THR A N 1
ATOM 1693 C CA . THR A 1 217 ? 20.192 6.778 9.880 1.00 76.88 217 THR A CA 1
ATOM 1694 C C . THR A 1 217 ? 18.703 7.073 9.820 1.00 76.88 217 THR A C 1
ATOM 1696 O O . THR A 1 217 ? 17.947 6.531 10.616 1.00 76.88 217 THR A O 1
ATOM 1699 N N . GLN A 1 218 ? 18.280 7.925 8.885 1.00 81.00 218 GLN A N 1
ATOM 1700 C CA . GLN A 1 218 ? 16.886 8.307 8.712 1.00 81.00 218 GLN A CA 1
ATOM 1701 C C . GLN A 1 218 ? 16.586 8.666 7.253 1.00 81.00 218 GLN A C 1
ATOM 1703 O O . GLN A 1 218 ? 17.433 9.272 6.584 1.00 81.00 218 GLN A O 1
ATOM 1708 N N . PRO A 1 219 ? 15.368 8.365 6.778 1.00 88.19 219 PRO A N 1
ATOM 1709 C CA . PRO A 1 219 ? 14.948 8.740 5.443 1.00 88.19 219 PRO A CA 1
ATOM 1710 C C . PRO A 1 219 ? 14.708 10.242 5.306 1.00 88.19 219 PRO A C 1
ATOM 1712 O O . PRO A 1 219 ? 14.202 10.903 6.216 1.00 88.19 219 PRO A O 1
ATOM 1715 N N . VAL A 1 220 ? 14.991 10.770 4.117 1.00 90.56 220 VAL A N 1
ATOM 1716 C CA . VAL A 1 220 ? 14.708 12.159 3.745 1.00 90.56 220 VAL A CA 1
ATOM 1717 C C . VAL A 1 220 ? 13.687 12.187 2.612 1.00 90.56 220 VAL A C 1
ATOM 1719 O O . VAL A 1 220 ? 13.920 11.678 1.516 1.00 90.56 220 VAL A O 1
ATOM 1722 N N . TYR A 1 221 ? 12.551 12.832 2.872 1.00 92.50 221 TYR A N 1
ATOM 1723 C CA . TYR A 1 221 ? 11.469 13.028 1.908 1.00 92.50 221 TYR A CA 1
ATOM 1724 C C . TYR A 1 221 ? 11.631 14.402 1.254 1.00 92.50 221 TYR A C 1
ATOM 1726 O O . TYR A 1 221 ? 11.409 15.428 1.894 1.00 92.50 221 TYR A O 1
ATOM 1734 N N . MET A 1 222 ? 12.057 14.433 -0.009 1.00 93.44 222 MET A N 1
ATOM 1735 C CA . MET A 1 222 ? 12.474 15.675 -0.670 1.00 93.44 222 MET A CA 1
ATOM 1736 C C . MET A 1 222 ? 11.300 16.453 -1.263 1.00 93.44 222 MET A C 1
ATOM 1738 O O . MET A 1 222 ? 11.169 17.657 -1.057 1.00 93.44 222 MET A O 1
ATOM 1742 N N . ALA A 1 223 ? 10.453 15.769 -2.029 1.00 95.50 223 ALA A N 1
ATOM 1743 C CA . ALA A 1 223 ? 9.333 16.372 -2.739 1.00 95.50 223 ALA A CA 1
ATOM 1744 C C . ALA A 1 223 ? 8.271 15.316 -3.027 1.00 95.50 223 ALA A C 1
ATOM 1746 O O . ALA A 1 223 ? 8.608 14.183 -3.365 1.00 95.50 223 ALA A O 1
ATOM 1747 N N . SER A 1 224 ? 6.999 15.703 -2.972 1.00 96.94 224 SER A N 1
ATOM 1748 C CA . SER A 1 224 ? 5.899 14.848 -3.417 1.00 96.94 224 SER A CA 1
ATOM 1749 C C . SER A 1 224 ? 5.071 15.541 -4.482 1.00 96.94 224 SER A C 1
ATOM 1751 O O . SER A 1 224 ? 4.968 16.767 -4.533 1.00 96.94 224 SER A O 1
ATOM 1753 N N . SER A 1 225 ? 4.489 14.755 -5.375 1.00 96.56 225 SER A N 1
ATOM 1754 C CA . SER A 1 225 ? 3.610 15.243 -6.428 1.00 96.56 225 SER A CA 1
ATOM 1755 C C . SER A 1 225 ? 2.437 14.299 -6.604 1.00 96.56 225 SER A C 1
ATOM 1757 O O . SER A 1 225 ? 2.596 13.080 -6.649 1.00 96.56 225 SER A O 1
ATOM 1759 N N . ARG A 1 226 ? 1.254 14.887 -6.732 1.00 96.19 226 ARG A N 1
ATOM 1760 C CA . ARG A 1 226 ? 0.037 14.210 -7.138 1.00 96.19 226 ARG A CA 1
ATOM 1761 C C . ARG A 1 226 ? -0.070 14.257 -8.651 1.00 96.19 226 ARG A C 1
ATOM 1763 O O . ARG A 1 226 ? -0.183 15.339 -9.219 1.00 96.19 226 ARG A O 1
ATOM 1770 N N . TYR A 1 227 ? -0.052 13.096 -9.286 1.00 96.62 227 TYR A N 1
ATOM 1771 C CA . TYR A 1 227 ? -0.279 12.980 -10.718 1.00 96.62 227 TYR A CA 1
ATOM 1772 C C . TYR A 1 227 ? -1.759 12.739 -10.971 1.00 96.62 227 TYR A C 1
ATOM 1774 O O . TYR A 1 227 ? -2.312 11.784 -10.431 1.00 96.62 227 TYR A O 1
ATOM 1782 N N . GLN A 1 228 ? -2.386 13.594 -11.777 1.00 95.06 228 GLN A N 1
ATOM 1783 C CA . GLN A 1 228 ? -3.792 13.477 -12.166 1.00 95.06 228 GLN A CA 1
ATOM 1784 C C . GLN A 1 228 ? -3.928 13.311 -13.677 1.00 95.06 228 GLN A C 1
ATOM 1786 O O . GLN A 1 228 ? -3.211 13.959 -14.438 1.00 95.06 228 GLN A O 1
ATOM 1791 N N . GLU A 1 229 ? -4.836 12.433 -14.094 1.00 93.19 229 GLU A N 1
ATOM 1792 C CA . GLU A 1 229 ? -5.210 12.269 -15.495 1.00 93.19 229 GLU A CA 1
ATOM 1793 C C . GLU A 1 229 ? -6.254 13.319 -15.886 1.00 93.19 229 GLU A C 1
ATOM 1795 O O . GLU A 1 229 ? -7.350 13.366 -15.325 1.00 93.19 229 GLU A O 1
ATOM 1800 N N . GLU A 1 230 ? -5.897 14.155 -16.856 1.00 90.31 230 GLU A N 1
ATOM 1801 C CA . GLU A 1 230 ? -6.743 15.190 -17.438 1.00 90.31 230 GLU A CA 1
ATOM 1802 C C . GLU A 1 230 ? -6.610 15.134 -18.966 1.00 90.31 230 GLU A C 1
ATOM 1804 O O . GLU A 1 230 ? -5.525 15.317 -19.520 1.00 90.31 230 GLU A O 1
ATOM 1809 N N . GLU A 1 231 ? -7.718 14.849 -19.657 1.00 86.81 231 GLU A N 1
ATOM 1810 C CA . GLU A 1 231 ? -7.794 14.802 -21.128 1.00 86.81 231 GLU A CA 1
ATOM 1811 C C . GLU A 1 231 ? -6.739 13.884 -21.784 1.00 86.81 231 GLU A C 1
ATOM 1813 O O . GLU A 1 231 ? -6.163 14.198 -22.829 1.00 86.81 231 GLU A O 1
ATOM 1818 N N . GLY A 1 232 ? -6.465 12.727 -21.173 1.00 84.81 232 GLY A N 1
ATOM 1819 C CA . GLY A 1 232 ? -5.483 11.756 -21.652 1.00 84.81 232 GLY A CA 1
ATOM 1820 C C . GLY A 1 232 ? -4.030 12.102 -21.324 1.00 84.81 232 GLY A C 1
ATOM 1821 O O . GLY A 1 232 ? -3.128 11.400 -21.784 1.00 84.81 232 GLY A O 1
ATOM 1822 N N . LYS A 1 233 ? -3.777 13.156 -20.539 1.00 90.88 233 LYS A N 1
ATOM 1823 C CA . LYS A 1 233 ? -2.439 13.560 -20.087 1.00 90.88 233 LYS A CA 1
ATOM 1824 C C . LYS A 1 233 ? -2.325 13.466 -18.575 1.00 90.88 233 LYS A C 1
ATOM 1826 O O . LYS A 1 233 ? -3.290 13.681 -17.856 1.00 90.88 233 LYS A O 1
ATOM 1831 N N . TRP A 1 234 ? -1.118 13.188 -18.096 1.00 94.88 234 TRP A N 1
ATOM 1832 C CA . TRP A 1 234 ? -0.823 13.132 -16.668 1.00 94.88 234 TRP A CA 1
ATOM 1833 C C . TRP A 1 234 ? -0.118 14.405 -16.214 1.00 94.88 234 TRP A C 1
ATOM 1835 O O . TRP A 1 234 ? 0.988 14.703 -16.666 1.00 94.88 234 TRP A O 1
ATOM 1845 N N . ILE A 1 235 ? -0.758 15.146 -15.313 1.00 95.00 235 ILE A N 1
ATOM 1846 C CA . ILE A 1 235 ? -0.279 16.432 -14.804 1.00 95.00 235 ILE A CA 1
ATOM 1847 C C . ILE A 1 235 ? 0.207 16.256 -13.369 1.00 95.00 235 ILE A C 1
ATOM 1849 O O . ILE A 1 235 ? -0.521 15.751 -12.516 1.00 95.00 235 ILE A O 1
ATOM 1853 N N . ALA A 1 236 ? 1.444 16.680 -13.104 1.00 95.62 236 ALA A N 1
ATOM 1854 C CA . ALA A 1 236 ? 2.043 16.651 -11.776 1.00 95.62 236 ALA A CA 1
ATOM 1855 C C . ALA A 1 236 ? 1.708 17.933 -10.998 1.00 95.62 236 ALA A C 1
ATOM 1857 O O . ALA A 1 236 ? 2.110 19.027 -11.389 1.00 95.62 236 ALA A O 1
ATOM 1858 N N . ASN A 1 237 ? 1.029 17.783 -9.864 1.00 95.12 237 ASN A N 1
ATOM 1859 C CA . ASN A 1 237 ? 0.712 18.855 -8.928 1.00 95.12 237 ASN A CA 1
ATOM 1860 C C . ASN A 1 237 ? 1.532 18.672 -7.640 1.00 95.12 237 ASN A C 1
ATOM 1862 O O . ASN A 1 237 ? 1.364 17.653 -6.965 1.00 95.12 237 ASN A O 1
ATOM 1866 N N . PRO A 1 238 ? 2.423 19.608 -7.272 1.00 95.19 238 PRO A N 1
ATOM 1867 C CA . PRO A 1 238 ? 3.224 19.490 -6.056 1.00 95.19 238 PRO A CA 1
ATOM 1868 C C . PRO A 1 238 ? 2.367 19.373 -4.790 1.00 95.19 238 PRO A C 1
ATOM 1870 O O . PRO A 1 238 ? 1.369 20.075 -4.636 1.00 95.19 238 PRO A O 1
ATOM 1873 N N . VAL A 1 239 ? 2.793 18.520 -3.858 1.00 94.31 239 VAL A N 1
ATOM 1874 C CA . VAL A 1 239 ? 2.200 18.381 -2.522 1.00 94.31 239 VAL A CA 1
ATOM 1875 C C . VAL A 1 239 ? 3.223 18.854 -1.495 1.00 94.31 239 VAL A C 1
ATOM 1877 O O . VAL A 1 239 ? 4.364 18.390 -1.497 1.00 94.31 239 VAL A O 1
ATOM 1880 N N . SER A 1 240 ? 2.817 19.791 -0.636 1.00 91.56 240 SER A N 1
ATOM 1881 C CA . SER A 1 240 ? 3.679 20.390 0.384 1.00 91.56 240 SER A CA 1
ATOM 1882 C C . SER A 1 240 ? 3.032 20.334 1.777 1.00 91.56 240 SER A C 1
ATOM 1884 O O . SER A 1 240 ? 1.841 20.637 1.900 1.00 91.56 240 SER A O 1
ATOM 1886 N N . PRO A 1 241 ? 3.786 19.982 2.837 1.00 93.56 241 PRO A N 1
ATOM 1887 C CA . PRO A 1 241 ? 5.133 19.395 2.780 1.00 93.56 241 PRO A CA 1
ATOM 1888 C C . PRO A 1 241 ? 5.145 18.006 2.103 1.00 93.56 241 PRO A C 1
ATOM 1890 O O . PRO A 1 241 ? 4.066 17.436 1.907 1.00 93.56 241 PRO A O 1
ATOM 1893 N N . PRO A 1 242 ? 6.330 17.471 1.738 1.00 94.94 242 PRO A N 1
ATOM 1894 C CA . PRO A 1 242 ? 6.458 16.147 1.131 1.00 94.94 242 PRO A CA 1
ATOM 1895 C C . PRO A 1 242 ? 5.780 15.065 1.975 1.00 94.94 242 PRO A C 1
ATOM 1897 O O . PRO A 1 242 ? 5.875 15.067 3.204 1.00 94.94 242 PRO A O 1
ATOM 1900 N N . LEU A 1 243 ? 5.095 14.154 1.292 1.00 95.50 243 LEU A N 1
ATOM 1901 C CA . LEU A 1 243 ? 4.410 13.018 1.891 1.00 95.50 243 LEU A CA 1
ATOM 1902 C C . LEU A 1 243 ? 5.432 11.991 2.364 1.00 95.50 243 LEU A C 1
ATOM 1904 O O . LEU A 1 243 ? 6.402 11.721 1.652 1.00 95.50 243 LEU A O 1
ATOM 1908 N N . ARG A 1 244 ? 5.183 11.386 3.527 1.00 93.56 244 ARG A N 1
ATOM 1909 C CA . ARG A 1 244 ? 6.058 10.333 4.061 1.00 93.56 244 ARG A CA 1
ATOM 1910 C C . ARG A 1 244 ? 5.591 8.951 3.622 1.00 93.56 244 ARG A C 1
ATOM 1912 O O . ARG A 1 244 ? 5.973 8.474 2.555 1.00 93.56 244 ARG A O 1
ATOM 1919 N N . ARG A 1 245 ? 4.713 8.324 4.406 1.00 94.62 245 ARG A N 1
ATOM 1920 C CA . AR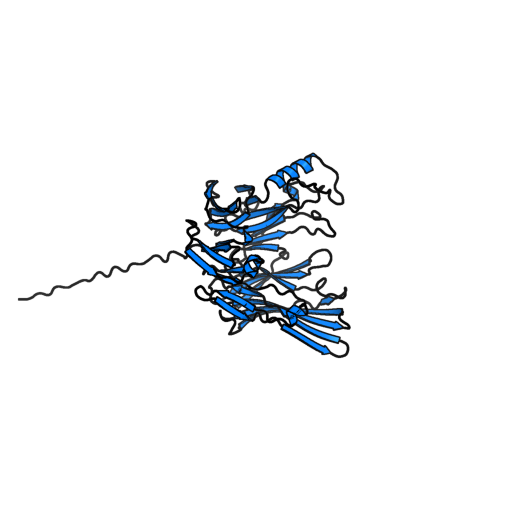G A 1 245 ? 4.127 7.019 4.092 1.00 94.62 245 ARG A CA 1
ATOM 1921 C C . ARG A 1 245 ? 2.640 7.174 3.818 1.00 94.62 245 ARG A C 1
ATOM 1923 O O . ARG A 1 245 ? 1.837 7.242 4.740 1.00 94.62 245 ARG A O 1
ATOM 1930 N N . VAL A 1 246 ? 2.260 7.202 2.546 1.00 96.50 246 VAL A N 1
ATOM 1931 C CA . VAL A 1 246 ? 0.846 7.263 2.158 1.00 96.50 246 VAL A CA 1
ATOM 1932 C C . VAL A 1 246 ? 0.156 5.947 2.530 1.00 96.50 246 VAL A C 1
ATOM 1934 O O . VAL A 1 246 ? 0.585 4.872 2.109 1.00 96.50 246 VAL A O 1
ATOM 1937 N N . LEU A 1 247 ? -0.911 6.033 3.321 1.00 96.62 247 LEU A N 1
ATOM 1938 C CA . LEU A 1 247 ? -1.732 4.890 3.712 1.00 96.62 247 LEU A CA 1
ATOM 1939 C C . LEU A 1 247 ? -2.943 4.733 2.795 1.00 96.62 247 LEU A C 1
ATOM 1941 O O . LEU A 1 247 ? -3.259 3.609 2.403 1.00 96.62 247 LEU A O 1
ATOM 1945 N N . ASP A 1 248 ? -3.591 5.846 2.443 1.00 96.69 248 ASP A N 1
ATOM 1946 C CA . ASP A 1 248 ? -4.709 5.887 1.503 1.00 96.69 248 ASP A CA 1
ATOM 1947 C C . ASP A 1 248 ? -4.896 7.281 0.891 1.00 96.69 248 ASP A C 1
ATOM 1949 O O . ASP A 1 248 ? -4.416 8.274 1.441 1.00 96.69 248 ASP A O 1
ATOM 1953 N N . ALA A 1 249 ? -5.630 7.374 -0.215 1.00 95.50 249 ALA A N 1
ATOM 1954 C CA . ALA A 1 249 ? -6.071 8.649 -0.768 1.00 95.50 249 ALA A CA 1
ATOM 1955 C C . ALA A 1 249 ? -7.395 8.504 -1.525 1.00 95.50 249 ALA A C 1
ATOM 1957 O O . ALA A 1 249 ? -7.683 7.461 -2.110 1.00 95.50 249 ALA A O 1
ATOM 1958 N N . ALA A 1 250 ? -8.183 9.578 -1.549 1.00 92.88 250 ALA A N 1
ATOM 1959 C CA . ALA A 1 250 ? -9.384 9.655 -2.372 1.00 92.88 250 ALA A CA 1
ATOM 1960 C C . ALA A 1 250 ? -9.035 9.547 -3.867 1.00 92.88 250 ALA A C 1
ATOM 1962 O O . ALA A 1 250 ? -7.909 9.821 -4.283 1.00 92.88 250 ALA A O 1
ATOM 1963 N N . SER A 1 251 ? -10.017 9.195 -4.701 1.00 88.12 251 SER A N 1
ATOM 1964 C CA . SER A 1 251 ? -9.814 8.964 -6.141 1.00 88.12 251 SER A CA 1
ATOM 1965 C C . SER A 1 251 ? -9.263 10.172 -6.906 1.00 88.12 251 SER A C 1
ATOM 1967 O O . SER A 1 251 ? -8.657 10.011 -7.963 1.00 88.12 251 SER A O 1
ATOM 1969 N N . ASP A 1 252 ? -9.495 11.380 -6.393 1.00 87.44 252 ASP A N 1
ATOM 1970 C CA . ASP A 1 252 ? -8.967 12.634 -6.929 1.00 87.44 252 ASP A CA 1
ATOM 1971 C C . ASP A 1 252 ? -7.644 13.066 -6.267 1.00 87.44 252 ASP A C 1
ATOM 1973 O O . ASP A 1 252 ? -7.031 14.036 -6.702 1.00 87.44 252 ASP A O 1
ATOM 1977 N N . GLY A 1 253 ? -7.197 12.379 -5.213 1.00 89.06 253 GLY A N 1
ATOM 1978 C CA . GLY A 1 253 ? -6.025 12.724 -4.411 1.00 89.06 253 GLY A CA 1
ATOM 1979 C C . GLY A 1 253 ? -6.124 14.072 -3.686 1.00 89.06 253 GLY A C 1
ATOM 1980 O O . GLY A 1 253 ? -5.093 14.658 -3.357 1.00 89.06 253 GLY A O 1
ATOM 1981 N N . ASN A 1 254 ? -7.328 14.616 -3.469 1.00 91.19 254 ASN A N 1
ATOM 1982 C CA . ASN A 1 254 ? -7.536 15.819 -2.648 1.00 91.19 254 ASN A CA 1
ATOM 1983 C C . ASN A 1 254 ? -7.609 15.507 -1.151 1.00 91.19 254 ASN A C 1
ATOM 1985 O O . ASN A 1 254 ? -7.380 16.400 -0.329 1.00 91.19 254 ASN A O 1
ATOM 1989 N N . VAL A 1 255 ? -7.924 14.255 -0.814 1.00 94.31 255 VAL A N 1
ATOM 1990 C CA . VAL A 1 255 ? -7.858 13.732 0.548 1.00 94.31 255 VAL A CA 1
ATOM 1991 C C . VAL A 1 255 ? -6.804 12.644 0.614 1.00 94.31 255 VAL A C 1
ATOM 1993 O O . VAL A 1 255 ? -6.859 11.695 -0.164 1.00 94.31 255 VAL A O 1
ATOM 1996 N N . ILE A 1 256 ? -5.838 12.796 1.514 1.00 95.94 256 ILE A N 1
ATOM 1997 C CA . ILE A 1 256 ? -4.710 11.876 1.673 1.00 95.94 256 ILE A CA 1
ATOM 1998 C C . ILE A 1 256 ? -4.577 11.528 3.152 1.00 95.94 256 ILE A C 1
ATOM 2000 O O . ILE A 1 256 ? -4.559 12.418 4.001 1.00 95.94 256 ILE A O 1
ATOM 2004 N N . VAL A 1 257 ? -4.456 10.239 3.447 1.00 96.75 257 VAL A N 1
ATOM 2005 C CA . VAL A 1 257 ? -4.079 9.724 4.762 1.00 96.75 257 VAL A CA 1
ATOM 2006 C C . VAL A 1 257 ? -2.625 9.290 4.688 1.00 96.75 257 VAL A C 1
ATOM 2008 O O . VAL A 1 257 ? -2.270 8.438 3.871 1.00 96.75 257 VAL A O 1
ATOM 2011 N N . GLU A 1 258 ? -1.780 9.848 5.543 1.00 96.50 258 GLU A N 1
ATOM 2012 C CA . GLU A 1 258 ? -0.375 9.460 5.639 1.00 96.50 258 GLU A CA 1
ATOM 2013 C C . GLU A 1 258 ? 0.013 9.103 7.071 1.00 96.50 258 GLU A C 1
ATOM 2015 O O . GLU A 1 258 ? -0.497 9.673 8.033 1.00 96.50 258 GLU A O 1
ATOM 2020 N N . ALA A 1 259 ? 0.946 8.170 7.202 1.00 95.94 259 ALA A N 1
ATOM 2021 C CA . ALA A 1 259 ? 1.687 7.937 8.423 1.00 95.94 259 ALA A CA 1
ATOM 2022 C C . ALA A 1 259 ? 2.987 8.744 8.395 1.00 95.94 259 ALA A C 1
ATOM 2024 O O . ALA A 1 259 ? 3.708 8.788 7.391 1.00 95.94 259 ALA A O 1
ATOM 2025 N N . ILE A 1 260 ? 3.283 9.344 9.536 1.00 94.12 260 ILE A N 1
ATOM 2026 C CA . ILE A 1 260 ? 4.557 9.937 9.896 1.00 94.12 260 ILE A CA 1
ATOM 2027 C C . ILE A 1 260 ? 5.230 8.900 10.792 1.00 94.12 260 ILE A C 1
ATOM 2029 O O . ILE A 1 260 ? 4.883 8.840 11.969 1.00 94.12 260 ILE A O 1
ATOM 2033 N N . PRO A 1 261 ? 6.087 8.031 10.226 1.00 86.06 261 PRO A N 1
ATOM 2034 C CA . PRO A 1 261 ? 6.719 6.981 11.006 1.00 86.06 261 PRO A CA 1
ATOM 2035 C C . PRO A 1 261 ? 7.744 7.575 11.967 1.00 86.06 261 PRO A C 1
ATOM 2037 O O . PRO A 1 261 ? 8.360 8.603 11.646 1.00 86.06 261 PRO A O 1
ATOM 2040 N N . ASP A 1 262 ? 7.978 6.873 13.071 1.00 80.62 262 ASP A N 1
ATOM 2041 C CA . ASP A 1 262 ? 9.123 7.143 13.925 1.00 80.62 262 ASP A CA 1
ATOM 2042 C C . ASP A 1 262 ? 10.445 6.993 13.143 1.00 80.62 262 ASP A C 1
ATOM 2044 O O . ASP A 1 262 ? 10.627 6.086 12.325 1.00 80.62 262 ASP A O 1
ATOM 2048 N N . THR A 1 263 ? 11.377 7.914 13.371 1.00 71.56 263 THR A N 1
ATOM 2049 C CA . THR A 1 263 ? 12.749 7.908 12.854 1.00 71.56 263 THR A CA 1
ATOM 2050 C C . THR A 1 263 ? 13.743 7.219 13.796 1.00 71.56 263 THR A C 1
ATOM 2052 O O . THR A 1 263 ? 14.891 7.656 13.891 1.00 71.56 263 THR A O 1
ATOM 2055 N N . GLY A 1 264 ? 13.323 6.171 14.507 1.00 64.50 264 GLY A N 1
ATOM 2056 C CA . GLY A 1 264 ? 14.196 5.403 15.392 1.00 64.50 264 GLY A CA 1
ATOM 2057 C C . GLY A 1 264 ? 15.446 4.890 14.668 1.00 64.50 264 GLY A C 1
ATOM 2058 O O . GLY A 1 264 ? 15.350 4.176 13.669 1.00 64.50 264 GLY A O 1
ATOM 2059 N N . CYS A 1 265 ? 16.631 5.251 15.167 1.00 68.12 265 CYS A N 1
ATOM 2060 C CA . CYS A 1 265 ? 17.908 4.698 14.719 1.00 68.12 265 CYS A CA 1
ATOM 2061 C C . CYS A 1 265 ? 18.512 3.760 15.763 1.00 68.12 265 CYS A C 1
ATOM 2063 O O . CYS A 1 265 ? 18.316 3.903 16.970 1.00 68.12 265 CYS A O 1
ATOM 2065 N N . CYS A 1 266 ? 19.395 2.879 15.282 1.00 68.31 266 CYS A N 1
ATOM 2066 C CA . CYS A 1 266 ? 20.502 2.385 16.090 1.00 68.31 266 CYS A CA 1
ATOM 2067 C C . CYS A 1 266 ? 20.050 1.461 17.244 1.00 68.31 266 CYS A C 1
ATOM 2069 O O . CYS A 1 266 ? 20.676 1.423 18.301 1.00 68.31 266 CYS A O 1
ATOM 2071 N N . GLY A 1 267 ? 18.966 0.710 17.022 1.00 66.50 267 GLY A N 1
ATOM 2072 C CA . GLY A 1 267 ? 18.391 -0.241 17.979 1.00 66.50 267 GLY A CA 1
ATOM 2073 C C . GLY A 1 267 ? 17.248 0.311 18.834 1.00 66.50 267 GLY A C 1
ATOM 2074 O O . GLY A 1 267 ? 16.660 -0.466 19.576 1.00 66.50 267 GLY A O 1
ATOM 2075 N N . TRP A 1 268 ? 16.920 1.599 18.703 1.00 72.94 268 TRP A N 1
ATOM 2076 C CA . TRP A 1 268 ? 15.791 2.251 19.369 1.00 72.94 268 TRP A CA 1
ATOM 2077 C C . TRP A 1 268 ? 14.595 2.365 18.427 1.00 72.94 268 TRP A C 1
ATOM 2079 O O . TRP A 1 268 ? 14.771 2.637 17.237 1.00 72.94 268 TRP A O 1
ATOM 2089 N N . VAL A 1 269 ? 13.389 2.166 18.954 1.00 74.38 269 VAL A N 1
ATOM 2090 C CA . VAL A 1 269 ? 12.141 2.147 18.177 1.00 74.38 269 VAL A CA 1
ATOM 2091 C C . VAL A 1 269 ? 11.163 3.262 18.544 1.00 74.38 269 VAL A C 1
ATOM 2093 O O . VAL A 1 269 ? 10.233 3.469 17.777 1.00 74.38 269 VAL A O 1
ATOM 2096 N N . ASN A 1 270 ? 11.366 3.960 19.668 1.00 76.56 270 ASN A N 1
ATOM 2097 C CA . ASN A 1 270 ? 10.568 5.113 20.099 1.00 76.56 270 ASN A CA 1
ATOM 2098 C C . ASN A 1 270 ? 11.465 6.347 20.330 1.00 76.56 270 ASN A C 1
ATOM 2100 O O . ASN A 1 270 ? 11.862 6.643 21.459 1.00 76.56 270 ASN A O 1
ATOM 2104 N N . GLN A 1 271 ? 11.866 7.023 19.252 1.00 78.31 271 GLN A N 1
ATOM 2105 C CA . GLN A 1 271 ? 12.700 8.236 19.303 1.00 78.31 271 GLN A CA 1
ATOM 2106 C C . GLN A 1 271 ? 11.952 9.496 18.863 1.00 78.31 271 GLN A C 1
ATOM 2108 O O . GLN A 1 271 ? 12.426 10.614 19.080 1.00 78.31 271 GLN A O 1
ATOM 2113 N N . SER A 1 272 ? 10.794 9.339 18.239 1.00 82.62 272 SER A N 1
ATOM 2114 C CA . SER A 1 272 ? 9.948 10.436 17.805 1.00 82.62 272 SER A CA 1
ATOM 2115 C C . SER A 1 272 ? 8.482 10.076 18.043 1.00 82.62 272 SER A C 1
ATOM 2117 O O . SER A 1 272 ? 8.176 9.310 18.946 1.00 82.62 272 SER A O 1
ATOM 2119 N N . ASN A 1 273 ? 7.555 10.748 17.369 1.00 88.06 273 ASN A N 1
ATOM 2120 C CA . ASN A 1 273 ? 6.128 10.555 17.602 1.00 88.06 273 ASN A CA 1
ATOM 2121 C C . ASN A 1 273 ? 5.509 9.960 16.345 1.00 88.06 273 ASN A C 1
ATOM 2123 O O . ASN A 1 273 ? 5.469 10.645 15.314 1.00 88.06 273 ASN A O 1
ATOM 2127 N N . ASP A 1 274 ? 5.003 8.730 16.430 1.00 91.56 274 ASP A N 1
ATOM 2128 C CA . ASP A 1 274 ? 4.215 8.164 15.347 1.00 91.56 274 ASP A CA 1
ATOM 2129 C C . ASP A 1 274 ? 2.877 8.904 15.233 1.00 91.56 274 ASP A C 1
ATOM 2131 O O . ASP A 1 274 ? 2.031 8.917 16.134 1.00 91.56 274 ASP A O 1
ATOM 2135 N N . GLN A 1 275 ? 2.661 9.526 14.075 1.00 95.31 275 GLN A N 1
ATOM 2136 C CA . GLN A 1 275 ? 1.427 10.252 13.789 1.00 95.31 275 GLN A CA 1
ATOM 2137 C C . GLN A 1 275 ? 0.755 9.722 12.531 1.00 95.31 275 GLN A C 1
ATOM 2139 O O . GLN A 1 275 ? 1.392 9.294 11.572 1.00 95.31 275 GLN A O 1
ATOM 2144 N N . THR A 1 276 ? -0.570 9.792 12.502 1.00 96.38 276 THR A N 1
ATOM 2145 C CA . THR A 1 276 ? -1.348 9.650 11.269 1.00 96.38 276 THR A CA 1
ATOM 2146 C C . THR A 1 276 ? -2.005 10.973 10.955 1.00 96.38 276 THR A C 1
ATOM 2148 O O . THR A 1 276 ? -2.790 11.484 11.756 1.00 96.38 276 THR A O 1
ATOM 2151 N N . LEU A 1 277 ? -1.683 11.524 9.792 1.00 95.62 277 LEU A N 1
ATOM 2152 C CA . LEU A 1 277 ? -2.190 12.804 9.332 1.00 95.62 277 LEU A CA 1
ATOM 2153 C C . LEU A 1 277 ? -3.246 12.593 8.254 1.00 95.62 277 LEU A C 1
ATOM 2155 O O . LEU A 1 277 ? -3.116 11.743 7.373 1.00 95.62 277 LEU A O 1
ATOM 2159 N N . LEU A 1 278 ? -4.281 13.416 8.323 1.00 95.25 278 LEU A N 1
ATOM 2160 C CA . LEU A 1 278 ? -5.313 13.542 7.317 1.00 95.25 278 LEU A CA 1
ATOM 2161 C C . LEU A 1 278 ? -5.152 14.900 6.637 1.00 95.25 278 LEU A C 1
ATOM 2163 O O . LEU A 1 278 ? -5.278 15.951 7.266 1.00 95.25 278 LEU A O 1
ATOM 2167 N N . ARG A 1 279 ? -4.863 14.880 5.339 1.00 94.00 279 ARG A N 1
ATOM 2168 C CA . ARG A 1 279 ? -4.751 16.076 4.505 1.00 94.00 279 ARG A CA 1
ATOM 2169 C C . ARG A 1 279 ? -6.009 16.211 3.680 1.00 94.00 279 ARG A C 1
ATOM 2171 O O . ARG A 1 279 ? -6.285 15.343 2.863 1.00 94.00 279 ARG A O 1
ATOM 2178 N N . MET A 1 280 ? -6.750 17.292 3.874 1.00 90.88 280 MET A N 1
ATOM 2179 C CA . MET A 1 280 ? -8.010 17.562 3.187 1.00 90.88 280 MET A CA 1
ATOM 2180 C C . MET A 1 280 ? -8.045 19.007 2.720 1.00 90.88 280 MET A C 1
ATOM 2182 O O . MET A 1 280 ? -7.978 19.926 3.534 1.00 90.88 280 MET A O 1
ATOM 2186 N N . TYR A 1 281 ? -8.164 19.218 1.407 1.00 83.06 281 TYR A N 1
ATOM 2187 C CA . TYR A 1 281 ? -8.349 20.552 0.814 1.00 83.06 281 TYR A CA 1
ATOM 2188 C C . TYR A 1 281 ? -7.313 21.593 1.291 1.00 83.06 281 TYR A C 1
ATOM 2190 O O . TYR A 1 281 ? -7.643 22.743 1.574 1.00 83.06 281 TYR A O 1
ATOM 2198 N N . GLY A 1 282 ? -6.049 21.173 1.420 1.00 82.44 282 GLY A N 1
ATOM 2199 C CA . GLY A 1 282 ? -4.941 22.023 1.874 1.00 82.44 282 GLY A CA 1
ATOM 2200 C C . GLY A 1 282 ? -4.824 22.196 3.394 1.00 82.44 282 GLY A C 1
ATOM 2201 O O . GLY A 1 282 ? -3.846 22.777 3.858 1.00 82.44 282 GLY A O 1
ATOM 2202 N N . LYS A 1 283 ? -5.766 21.669 4.184 1.00 90.31 283 LYS A N 1
ATOM 2203 C CA . LYS A 1 283 ? -5.647 21.562 5.643 1.00 90.31 283 LYS A CA 1
ATOM 2204 C C . LYS A 1 283 ? -5.052 20.214 6.037 1.00 90.31 283 LYS A C 1
ATOM 2206 O O . LYS A 1 283 ? -5.256 19.222 5.344 1.00 90.31 283 LYS A O 1
ATOM 2211 N N . THR A 1 284 ? -4.345 20.184 7.162 1.00 92.94 284 THR A N 1
ATOM 2212 C CA . THR A 1 284 ? -3.817 18.953 7.767 1.00 92.94 284 THR A CA 1
ATOM 2213 C C . THR A 1 284 ? -4.350 18.836 9.190 1.00 92.94 284 THR A C 1
ATOM 2215 O O . THR A 1 284 ? -4.225 19.789 9.957 1.00 92.94 284 THR A O 1
ATOM 2218 N N . SER A 1 285 ? -4.936 17.692 9.536 1.00 93.19 285 SER A N 1
ATOM 2219 C CA . SER A 1 285 ? -5.362 17.344 10.893 1.00 93.19 285 SER A CA 1
ATOM 2220 C C . SER A 1 285 ? -4.720 16.027 11.333 1.00 93.19 285 SER A C 1
ATOM 2222 O O . SER A 1 285 ? -4.362 15.185 10.509 1.00 93.19 285 SER A O 1
ATOM 2224 N N . THR A 1 286 ? -4.545 15.845 12.641 1.00 94.50 286 THR A N 1
ATOM 2225 C CA . THR A 1 286 ? -3.940 14.632 13.201 1.00 94.50 286 THR A CA 1
ATOM 2226 C C . THR A 1 286 ? -5.035 13.635 13.571 1.00 94.50 286 THR A C 1
ATOM 2228 O O . THR A 1 286 ? -5.805 13.853 14.507 1.00 94.50 286 THR A O 1
ATOM 2231 N N . ALA A 1 287 ? -5.121 12.536 12.822 1.00 93.94 287 ALA A N 1
ATOM 2232 C CA . ALA A 1 287 ? -6.065 11.451 13.071 1.00 93.94 287 ALA A CA 1
ATOM 2233 C C . ALA A 1 287 ? -5.589 10.531 14.203 1.00 93.94 287 ALA A C 1
ATOM 2235 O O . ALA A 1 287 ? -6.410 10.041 14.972 1.00 93.94 287 ALA A O 1
ATOM 2236 N N . PHE A 1 288 ? -4.283 10.327 14.345 1.00 94.88 288 PHE A N 1
ATOM 2237 C CA . PHE A 1 288 ? -3.693 9.579 15.452 1.00 94.88 288 PHE A CA 1
ATOM 2238 C C . PHE A 1 288 ? -2.372 10.228 15.858 1.00 94.88 288 PHE A C 1
ATOM 2240 O O . PHE A 1 288 ? -1.615 10.665 14.994 1.00 94.88 288 PHE A O 1
ATOM 2247 N N . ASP A 1 289 ? -2.136 10.307 17.162 1.00 94.56 289 ASP A N 1
ATOM 2248 C CA . ASP A 1 289 ? -0.923 10.850 17.765 1.00 94.56 289 ASP A CA 1
ATOM 2249 C C . ASP A 1 289 ? -0.554 9.940 18.931 1.00 94.56 289 ASP A C 1
ATOM 2251 O O . ASP A 1 289 ? -1.305 9.857 19.911 1.00 94.56 289 ASP A O 1
ATOM 2255 N N . GLU A 1 290 ? 0.541 9.206 18.782 1.00 93.81 290 GLU A N 1
ATOM 2256 C CA . GLU A 1 290 ? 0.996 8.238 19.765 1.00 93.81 290 GLU A CA 1
ATOM 2257 C C . GLU A 1 290 ? 1.247 8.896 21.122 1.00 93.81 290 GLU A C 1
ATOM 2259 O O . GLU A 1 290 ? 0.602 8.529 22.108 1.00 93.81 290 GLU A O 1
ATOM 2264 N N . GLN A 1 291 ? 2.142 9.885 21.179 1.00 91.12 291 GLN A N 1
ATOM 2265 C CA . GLN A 1 291 ? 2.591 10.461 22.446 1.00 91.12 291 GLN A CA 1
ATOM 2266 C C . GLN A 1 291 ? 1.451 11.182 23.171 1.00 91.12 291 GLN A C 1
ATOM 2268 O O . GLN A 1 291 ? 1.347 11.109 24.399 1.00 91.12 291 GLN A O 1
ATOM 2273 N N . ALA A 1 292 ? 0.542 11.828 22.434 1.00 91.44 292 ALA A N 1
ATOM 2274 C CA . ALA A 1 292 ? -0.643 12.441 23.027 1.00 91.44 292 ALA A CA 1
ATOM 2275 C C . ALA A 1 292 ? -1.633 11.401 23.580 1.00 91.44 292 ALA A C 1
ATOM 2277 O O . ALA A 1 292 ? -2.323 11.671 24.569 1.00 91.44 292 ALA A O 1
ATOM 2278 N N . THR A 1 293 ? -1.718 10.225 22.951 1.00 90.56 293 THR A N 1
ATOM 2279 C CA . THR A 1 293 ? -2.674 9.174 23.323 1.00 90.56 293 THR A CA 1
ATOM 2280 C C . THR A 1 293 ? -2.147 8.301 24.457 1.00 90.56 293 THR A C 1
ATOM 2282 O O . THR A 1 293 ? -2.888 8.031 25.402 1.00 90.56 293 THR A O 1
ATOM 2285 N N . LEU A 1 294 ? -0.888 7.866 24.371 1.00 91.00 294 LEU A N 1
ATOM 2286 C CA . LEU A 1 294 ? -0.314 6.837 25.238 1.00 91.00 294 LEU A CA 1
ATOM 2287 C C . LEU A 1 294 ? 0.706 7.357 26.238 1.00 91.00 294 LEU A C 1
ATOM 2289 O O . LEU A 1 294 ? 0.960 6.667 27.222 1.00 91.00 294 LEU A O 1
ATOM 2293 N N . LYS A 1 295 ? 1.230 8.574 26.039 1.00 91.12 295 LYS A N 1
ATOM 2294 C CA . LYS A 1 295 ? 2.170 9.221 26.965 1.00 91.12 295 LYS A CA 1
ATOM 2295 C C . LYS A 1 295 ? 3.317 8.282 27.344 1.00 91.12 295 LYS A C 1
ATOM 2297 O O . LYS A 1 295 ? 3.553 8.054 28.524 1.00 91.12 295 LYS A O 1
ATOM 2302 N N . ASN A 1 296 ? 3.971 7.729 26.329 1.00 90.00 296 ASN A N 1
ATOM 2303 C CA . ASN A 1 296 ? 5.010 6.708 26.429 1.00 90.00 296 ASN A CA 1
ATOM 2304 C C . ASN A 1 296 ? 6.455 7.218 26.182 1.00 90.00 296 ASN A C 1
ATOM 2306 O O . ASN A 1 296 ? 7.226 6.469 25.584 1.00 90.00 296 ASN A O 1
ATOM 2310 N N . PRO A 1 297 ? 6.862 8.457 26.545 1.00 89.50 297 PRO A N 1
ATOM 2311 C CA . PRO A 1 297 ? 8.192 8.958 26.190 1.00 89.50 297 PRO A CA 1
ATOM 2312 C C . PRO A 1 297 ? 9.336 8.234 26.919 1.00 89.50 297 PRO A C 1
ATOM 2314 O O . PRO A 1 297 ? 10.471 8.285 26.451 1.00 89.50 297 PRO A O 1
ATOM 2317 N N . ASP A 1 298 ? 9.071 7.571 28.050 1.00 90.38 298 ASP A N 1
ATOM 2318 C CA . ASP A 1 298 ? 10.110 6.942 28.871 1.00 90.38 298 ASP A CA 1
ATOM 2319 C C . ASP A 1 298 ? 10.395 5.480 28.473 1.00 90.38 298 ASP A C 1
ATOM 2321 O O . ASP A 1 298 ? 11.369 4.874 28.937 1.00 90.38 298 ASP A O 1
ATOM 2325 N N . TYR A 1 299 ? 9.574 4.889 27.604 1.00 90.50 299 TYR A N 1
ATOM 2326 C CA . TYR A 1 299 ? 9.671 3.485 27.204 1.00 90.50 299 TYR A CA 1
ATOM 2327 C C . TYR A 1 299 ? 9.900 3.326 25.704 1.00 90.50 299 TYR A C 1
ATOM 2329 O O . TYR A 1 299 ? 9.265 3.986 24.890 1.00 90.50 299 TYR A O 1
ATOM 2337 N N . ASP A 1 300 ? 10.760 2.381 25.330 1.00 90.31 300 ASP A N 1
ATOM 2338 C CA . ASP A 1 300 ? 11.101 2.084 23.940 1.00 90.31 300 ASP A CA 1
ATOM 2339 C C . ASP A 1 300 ? 10.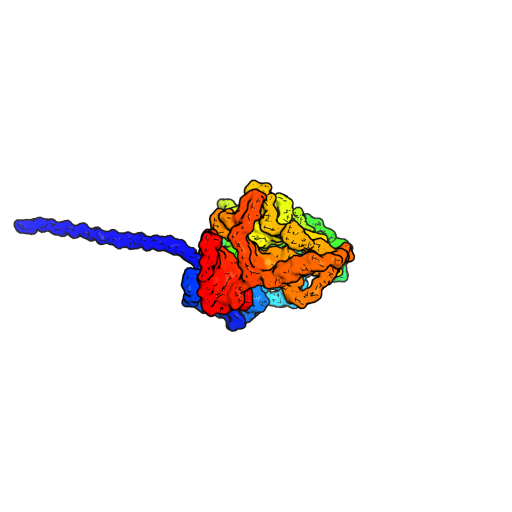041 1.184 23.281 1.00 90.31 300 ASP A C 1
ATOM 2341 O O . ASP A 1 300 ? 10.252 -0.001 23.016 1.00 90.31 300 ASP A O 1
ATOM 2345 N N . VAL A 1 301 ? 8.840 1.735 23.103 1.00 90.38 301 VAL A N 1
ATOM 2346 C CA . VAL A 1 301 ? 7.717 1.106 22.396 1.00 90.38 301 VAL A CA 1
ATOM 2347 C C . VAL A 1 301 ? 7.080 2.151 21.516 1.00 90.38 301 VAL A C 1
ATOM 2349 O O . VAL A 1 301 ? 6.640 3.161 22.046 1.00 90.38 301 VAL A O 1
ATOM 2352 N N . SER A 1 302 ? 6.989 1.861 20.223 1.00 91.75 302 SER A N 1
ATOM 2353 C CA . SER A 1 302 ? 6.273 2.691 19.262 1.00 91.75 302 SER A CA 1
ATOM 2354 C C . SER A 1 302 ? 4.898 2.083 18.983 1.00 91.75 302 SER A C 1
ATOM 2356 O O . SER A 1 302 ? 4.757 0.856 18.866 1.00 91.75 302 SER A O 1
ATOM 2358 N N . PHE A 1 303 ? 3.886 2.937 18.886 1.00 94.38 303 PHE A N 1
ATOM 2359 C CA . PHE A 1 303 ? 2.523 2.621 18.488 1.00 94.38 303 PHE A CA 1
ATOM 2360 C C . PHE A 1 303 ? 2.190 3.382 17.216 1.00 94.38 303 PHE A C 1
ATOM 2362 O O . PHE A 1 303 ? 2.087 4.601 17.225 1.00 94.38 303 PHE A O 1
ATOM 2369 N N . TYR A 1 304 ? 1.941 2.666 16.127 1.00 95.06 304 TYR A N 1
ATOM 2370 C CA . TYR A 1 304 ? 1.815 3.282 14.813 1.00 95.06 304 TYR A CA 1
ATOM 2371 C C . TYR A 1 304 ? 0.659 2.706 14.008 1.00 95.06 304 TYR A C 1
ATOM 2373 O O . TYR A 1 304 ? 0.176 1.590 14.231 1.00 95.06 304 TYR A O 1
ATOM 2381 N N . THR A 1 305 ? 0.227 3.473 13.011 1.00 96.56 305 THR A N 1
ATOM 2382 C CA . THR A 1 305 ? -0.800 3.035 12.070 1.00 96.56 305 THR A CA 1
ATOM 2383 C C . THR A 1 305 ? -0.171 2.205 10.956 1.00 96.56 305 THR A C 1
ATOM 2385 O O . THR A 1 305 ? 0.538 2.717 10.088 1.00 96.56 305 THR A O 1
ATOM 2388 N N . SER A 1 306 ? -0.453 0.903 10.957 1.00 95.31 306 SER A N 1
ATOM 2389 C CA . SER A 1 306 ? 0.048 -0.036 9.944 1.00 95.31 306 SER A CA 1
ATOM 2390 C C . SER A 1 306 ? -0.679 0.094 8.602 1.00 95.31 306 SER A C 1
ATOM 2392 O O . SER A 1 306 ? -0.058 -0.036 7.544 1.00 95.31 306 SER A O 1
ATOM 2394 N N . ASN A 1 307 ? -1.986 0.370 8.637 1.00 95.88 307 ASN A N 1
ATOM 2395 C CA . ASN A 1 307 ? -2.815 0.644 7.469 1.00 95.88 307 ASN A CA 1
ATOM 2396 C C . ASN A 1 307 ? -3.961 1.612 7.815 1.00 95.88 307 ASN A C 1
ATOM 2398 O O . ASN A 1 307 ? -4.368 1.721 8.971 1.00 95.88 307 ASN A O 1
ATOM 2402 N N . ALA A 1 308 ? -4.488 2.309 6.809 1.00 96.94 308 ALA A N 1
ATOM 2403 C CA . ALA A 1 308 ? -5.680 3.139 6.947 1.00 96.94 308 ALA A CA 1
ATOM 2404 C C . ALA A 1 308 ? -6.507 3.118 5.664 1.00 96.94 308 ALA A C 1
ATOM 2406 O O . ALA A 1 308 ? -5.960 2.877 4.587 1.00 96.94 308 ALA A O 1
ATOM 2407 N N . ARG A 1 309 ? -7.817 3.355 5.776 1.00 96.38 309 ARG A N 1
ATOM 2408 C CA . ARG A 1 309 ? -8.736 3.458 4.638 1.00 96.38 309 ARG A CA 1
ATOM 2409 C C . ARG A 1 309 ? -9.759 4.565 4.841 1.00 96.38 309 ARG A C 1
ATOM 2411 O O . ARG A 1 309 ? -10.415 4.616 5.886 1.00 96.38 309 ARG A O 1
ATOM 2418 N N . LEU A 1 310 ? -9.936 5.390 3.819 1.00 95.62 310 LEU A N 1
ATOM 2419 C CA . LEU A 1 310 ? -11.016 6.365 3.720 1.00 95.62 310 LEU A CA 1
ATOM 2420 C C . LEU A 1 310 ? -12.324 5.657 3.362 1.00 95.62 310 LEU A C 1
ATOM 2422 O O . LEU A 1 310 ? -12.337 4.727 2.550 1.00 95.62 310 LEU A O 1
ATOM 2426 N N . SER A 1 311 ? -13.427 6.085 3.977 1.00 95.00 311 SER A N 1
ATOM 2427 C CA . SER A 1 311 ? -14.753 5.644 3.547 1.00 95.00 311 SER A CA 1
ATOM 2428 C C . SER A 1 311 ? -15.060 6.179 2.139 1.00 95.00 311 SER A C 1
ATOM 2430 O O . SER A 1 311 ? -14.502 7.207 1.745 1.00 95.00 311 SER A O 1
ATOM 2432 N N . PRO A 1 312 ? -15.916 5.502 1.350 1.00 91.88 312 PRO A N 1
ATOM 2433 C CA . PRO A 1 312 ? -16.267 5.931 -0.004 1.00 91.88 312 PRO A CA 1
ATOM 2434 C C . PRO A 1 312 ? -16.719 7.394 -0.127 1.00 91.88 312 PRO A C 1
ATOM 2436 O O . PRO A 1 312 ? -16.340 8.060 -1.086 1.00 91.88 312 PRO A O 1
ATOM 2439 N N . GLU A 1 313 ? -17.502 7.901 0.829 1.00 91.38 313 GLU A N 1
ATOM 2440 C CA . GLU A 1 313 ? -17.953 9.302 0.855 1.00 91.38 313 GLU A CA 1
ATOM 2441 C C . GLU A 1 313 ? -17.050 10.202 1.710 1.00 91.38 313 GLU A C 1
ATOM 2443 O O . GLU A 1 313 ? -17.348 11.378 1.908 1.00 91.38 313 GLU A O 1
ATOM 2448 N N . ILE A 1 314 ? -15.931 9.664 2.209 1.00 91.94 314 ILE A N 1
ATOM 2449 C CA . ILE A 1 314 ? -14.953 10.380 3.033 1.00 91.94 314 ILE A CA 1
ATOM 2450 C C . ILE A 1 314 ? -15.618 10.938 4.307 1.00 91.94 314 ILE A C 1
ATOM 2452 O O . ILE A 1 314 ? -15.235 11.979 4.828 1.00 91.94 314 ILE A O 1
ATOM 2456 N N . GLY A 1 315 ? -16.638 10.249 4.826 1.00 92.12 315 GLY A N 1
ATOM 2457 C CA . GLY A 1 315 ? -17.250 10.519 6.127 1.00 92.12 315 GLY A CA 1
ATOM 2458 C C . GLY A 1 315 ? -16.463 9.937 7.304 1.00 92.12 315 GLY A C 1
ATOM 2459 O O . GLY A 1 315 ? -16.656 10.377 8.439 1.00 92.12 315 GLY A O 1
ATOM 2460 N N . TYR A 1 316 ? -15.558 8.984 7.052 1.00 95.38 316 TYR A N 1
ATOM 2461 C CA . TYR A 1 316 ? -14.750 8.319 8.076 1.00 95.38 316 TYR A CA 1
ATOM 2462 C C . TYR A 1 316 ? -13.360 7.914 7.573 1.00 95.38 316 TYR A C 1
ATOM 2464 O O . TYR A 1 316 ? -13.149 7.654 6.388 1.00 95.38 316 TYR A O 1
ATOM 2472 N N . VAL A 1 317 ? -12.426 7.768 8.512 1.00 96.50 317 VAL A N 1
ATOM 2473 C CA . VAL A 1 317 ? -11.147 7.077 8.317 1.00 96.50 317 VAL A CA 1
ATOM 2474 C C . VAL A 1 317 ? -11.052 5.916 9.303 1.00 96.50 317 VAL A C 1
ATOM 2476 O O . VAL A 1 317 ? -11.233 6.099 10.506 1.00 96.50 317 VAL A O 1
ATOM 2479 N N . ALA A 1 318 ? -10.804 4.711 8.796 1.00 97.75 318 ALA A N 1
ATOM 2480 C CA . ALA A 1 318 ? -10.511 3.532 9.607 1.00 97.75 318 ALA A CA 1
ATOM 2481 C C . ALA A 1 318 ? -9.004 3.263 9.576 1.00 97.75 318 ALA A C 1
ATOM 2483 O O . ALA A 1 318 ? -8.392 3.378 8.518 1.00 97.75 318 ALA A O 1
ATOM 2484 N N . MET A 1 319 ? -8.409 2.905 10.711 1.00 97.88 319 MET A N 1
ATOM 2485 C CA . MET A 1 319 ? -6.961 2.737 10.879 1.00 97.88 319 MET A CA 1
ATOM 2486 C C . MET A 1 319 ? -6.672 1.489 11.711 1.00 97.88 319 MET A C 1
ATOM 2488 O O . MET A 1 319 ? -7.335 1.291 12.726 1.00 97.88 319 MET A O 1
ATOM 2492 N N . THR A 1 320 ? -5.685 0.673 11.330 1.00 98.25 320 THR A N 1
ATOM 2493 C CA . THR A 1 320 ? -5.156 -0.376 12.220 1.00 98.25 320 THR A CA 1
ATOM 2494 C C . THR A 1 320 ? -3.941 0.146 12.968 1.00 98.25 320 THR A C 1
ATOM 2496 O O . THR A 1 320 ? -2.888 0.368 12.366 1.00 98.25 320 THR A O 1
ATOM 2499 N N . ILE A 1 321 ? -4.073 0.254 14.284 1.00 97.19 321 ILE A N 1
ATOM 2500 C CA . ILE A 1 321 ? -2.994 0.582 15.209 1.00 97.19 321 ILE A CA 1
ATOM 2501 C C . ILE A 1 321 ? -2.309 -0.719 15.634 1.00 97.19 321 ILE A C 1
ATOM 2503 O O . ILE A 1 321 ? -2.966 -1.706 15.986 1.00 97.19 321 ILE A O 1
ATOM 2507 N N . VAL A 1 322 ? -0.983 -0.718 15.591 1.00 96.19 322 VAL A N 1
ATOM 2508 C CA . VAL A 1 322 ? -0.110 -1.808 16.039 1.00 96.19 322 VAL A CA 1
ATOM 2509 C C . VAL A 1 322 ? 1.008 -1.236 16.908 1.00 96.19 322 VAL A C 1
ATOM 2511 O O . VAL A 1 322 ? 1.160 -0.021 16.989 1.00 96.19 322 VAL A O 1
ATOM 2514 N N . ALA A 1 323 ? 1.786 -2.102 17.555 1.00 94.75 323 ALA A N 1
ATOM 2515 C CA . ALA A 1 323 ? 2.943 -1.692 18.341 1.00 94.75 323 ALA A CA 1
ATOM 2516 C C . ALA A 1 323 ? 4.185 -2.506 17.982 1.00 94.75 323 ALA A C 1
ATOM 2518 O O . ALA A 1 323 ? 4.080 -3.646 17.521 1.00 94.75 323 ALA A O 1
ATOM 2519 N N . THR A 1 324 ? 5.363 -1.933 18.225 1.00 91.75 324 THR A N 1
ATOM 2520 C CA . THR A 1 324 ? 6.649 -2.631 18.069 1.00 91.75 324 THR A CA 1
ATOM 2521 C C . THR A 1 324 ? 6.865 -3.691 19.153 1.00 91.75 324 THR A C 1
ATOM 2523 O O . THR A 1 324 ? 7.490 -4.724 18.902 1.00 91.75 324 THR A O 1
ATOM 2526 N N . ALA A 1 325 ? 6.301 -3.484 20.347 1.00 90.38 325 ALA A N 1
ATOM 2527 C CA . ALA A 1 325 ? 6.346 -4.443 21.444 1.00 90.38 325 ALA A CA 1
ATOM 2528 C C . ALA A 1 325 ? 5.161 -5.417 21.422 1.00 90.38 325 ALA A C 1
ATOM 2530 O O . ALA A 1 325 ? 4.044 -5.087 21.031 1.00 90.38 325 ALA A O 1
ATOM 2531 N N . GLN A 1 326 ? 5.397 -6.633 21.919 1.00 86.94 326 GLN A N 1
ATOM 2532 C CA . GLN A 1 326 ? 4.340 -7.623 22.120 1.00 86.94 326 GLN A CA 1
ATOM 2533 C C . GLN A 1 326 ? 3.781 -7.542 23.539 1.00 86.94 326 GLN A C 1
ATOM 2535 O O . GLN A 1 326 ? 4.517 -7.311 24.506 1.00 86.94 326 GLN A O 1
ATOM 2540 N N . ALA A 1 327 ? 2.486 -7.829 23.674 1.00 86.69 327 ALA A N 1
ATOM 2541 C CA . ALA A 1 327 ? 1.859 -8.002 24.974 1.00 86.69 327 ALA A CA 1
ATOM 2542 C C . ALA A 1 327 ? 2.632 -9.030 25.824 1.00 86.69 327 ALA A C 1
ATOM 2544 O O . ALA A 1 327 ? 3.114 -10.049 25.327 1.00 86.69 327 ALA A O 1
ATOM 2545 N N . ASN A 1 328 ? 2.739 -8.757 27.126 1.00 85.25 328 ASN A N 1
ATOM 2546 C CA . ASN A 1 328 ? 3.399 -9.611 28.125 1.00 85.25 328 ASN A CA 1
ATOM 2547 C C . ASN A 1 328 ? 4.917 -9.814 27.968 1.00 85.25 328 ASN A C 1
ATOM 2549 O O . ASN A 1 328 ? 5.496 -10.581 28.738 1.00 85.25 328 ASN A O 1
ATOM 2553 N N . LYS A 1 329 ? 5.590 -9.114 27.048 1.00 88.12 329 LYS A N 1
ATOM 2554 C CA . LYS A 1 329 ? 7.059 -9.075 27.019 1.00 88.12 329 LYS A CA 1
ATOM 2555 C C . LYS A 1 329 ? 7.617 -7.940 27.896 1.00 88.12 329 LYS A C 1
ATOM 2557 O O . LYS A 1 329 ? 6.887 -6.999 28.238 1.00 88.12 329 LYS A O 1
ATOM 2562 N N . PRO A 1 330 ? 8.881 -8.042 28.350 1.00 86.25 330 PRO A N 1
ATOM 2563 C CA . PRO A 1 330 ? 9.582 -6.913 28.949 1.00 86.25 330 PRO A CA 1
ATOM 2564 C C . PRO A 1 330 ? 9.634 -5.741 27.969 1.00 86.25 330 PRO A C 1
ATOM 2566 O O . PRO A 1 330 ? 9.804 -5.949 26.770 1.00 86.25 330 PRO A O 1
ATOM 2569 N N . ILE A 1 331 ? 9.480 -4.531 28.499 1.00 88.19 331 ILE A N 1
ATOM 2570 C CA . ILE A 1 331 ? 9.570 -3.292 27.734 1.00 88.19 331 ILE A CA 1
ATOM 2571 C C . ILE A 1 331 ? 10.856 -2.600 28.170 1.00 88.19 331 ILE A C 1
ATOM 2573 O O . ILE A 1 331 ? 11.074 -2.420 29.371 1.00 88.19 331 ILE A O 1
ATOM 2577 N N . GLN A 1 332 ? 11.708 -2.267 27.207 1.00 89.75 332 GLN A N 1
ATOM 2578 C CA . GLN A 1 332 ? 12.943 -1.533 27.446 1.00 89.75 332 GLN A CA 1
ATOM 2579 C C . GLN A 1 332 ? 12.626 -0.054 27.726 1.00 89.75 332 GLN A C 1
ATOM 2581 O O . GLN A 1 332 ? 11.633 0.474 27.232 1.00 89.75 332 GLN A O 1
ATOM 2586 N N . LEU A 1 333 ? 13.436 0.607 28.553 1.00 89.62 333 LEU A N 1
ATOM 2587 C CA . LEU A 1 333 ? 13.354 2.062 28.723 1.00 89.62 333 LEU A CA 1
ATOM 2588 C C . LEU A 1 333 ? 13.932 2.746 27.494 1.00 89.62 333 LEU A C 1
ATOM 2590 O O . LEU A 1 333 ? 14.940 2.266 26.987 1.00 89.62 333 LEU A O 1
ATOM 2594 N N . ALA A 1 334 ? 13.345 3.861 27.068 1.00 87.25 334 ALA A N 1
ATOM 2595 C CA . ALA A 1 334 ? 13.932 4.707 26.036 1.00 87.25 334 ALA A CA 1
ATOM 2596 C C . ALA A 1 334 ? 15.334 5.189 26.456 1.00 87.25 334 ALA A C 1
ATOM 2598 O O . ALA A 1 334 ? 15.680 5.174 27.640 1.00 87.25 334 ALA A O 1
ATOM 2599 N N . GLN A 1 335 ? 16.149 5.639 25.497 1.00 83.94 335 GLN A N 1
ATOM 2600 C CA . GLN A 1 335 ? 17.549 6.016 25.739 1.00 83.94 335 GLN A CA 1
ATOM 2601 C C . GLN A 1 335 ? 17.728 7.020 26.894 1.00 83.94 335 GLN A C 1
ATOM 2603 O O . GLN A 1 335 ? 18.672 6.899 27.674 1.00 83.94 335 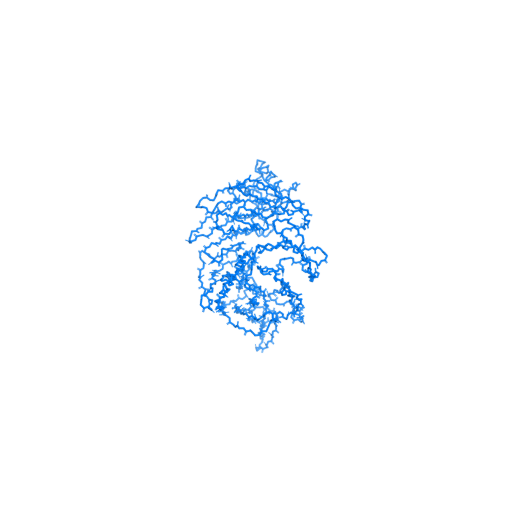GLN A O 1
ATOM 2608 N N . GLU A 1 336 ? 16.819 7.989 27.004 1.00 85.00 336 GLU A N 1
ATOM 2609 C CA . GLU A 1 336 ? 16.802 9.012 28.060 1.00 85.00 336 GLU A CA 1
ATOM 2610 C C . GLU A 1 336 ? 15.652 8.807 29.064 1.00 85.00 336 GLU A C 1
ATOM 2612 O O . GLU A 1 336 ? 15.420 9.651 29.929 1.00 85.00 336 GLU A O 1
ATOM 2617 N N . GLY A 1 337 ? 14.938 7.684 28.956 1.00 85.62 337 GLY A N 1
ATOM 2618 C CA . GLY A 1 337 ? 13.717 7.411 29.702 1.00 85.62 337 GLY A CA 1
ATOM 2619 C C . GLY A 1 337 ? 13.961 7.032 31.160 1.00 85.62 337 GLY A C 1
ATOM 2620 O O . GLY A 1 337 ? 14.940 6.362 31.507 1.00 85.62 337 GLY A O 1
ATOM 2621 N N . GLN A 1 338 ? 13.038 7.430 32.034 1.00 90.00 338 GLN A N 1
ATOM 2622 C CA . GLN A 1 338 ? 13.052 7.067 33.450 1.00 90.00 338 GLN A CA 1
ATOM 2623 C C . GLN A 1 338 ? 11.981 6.027 33.769 1.00 90.00 338 GLN A C 1
ATOM 2625 O O . GLN A 1 338 ? 10.867 6.064 33.265 1.00 90.00 338 GLN A O 1
ATOM 2630 N N . ALA A 1 339 ? 12.297 5.076 34.652 1.00 90.44 339 ALA A N 1
ATOM 2631 C CA . ALA A 1 339 ? 11.331 4.050 35.027 1.00 90.44 339 ALA A CA 1
ATOM 2632 C C . ALA A 1 339 ? 10.088 4.668 35.691 1.00 90.44 339 ALA A C 1
ATOM 2634 O O . ALA A 1 339 ? 10.145 5.129 36.831 1.00 90.44 339 ALA A O 1
ATOM 2635 N N . ASN A 1 340 ? 8.957 4.595 34.990 1.00 93.19 340 ASN A N 1
ATOM 2636 C CA . ASN A 1 340 ? 7.670 5.115 35.424 1.00 93.19 340 ASN A CA 1
ATOM 2637 C C . ASN A 1 340 ? 6.626 3.978 35.482 1.00 93.19 340 ASN A C 1
ATOM 2639 O O . ASN A 1 340 ? 6.094 3.553 34.452 1.00 93.19 340 ASN A O 1
ATOM 2643 N N . PRO A 1 341 ? 6.307 3.450 36.681 1.00 90.94 341 PRO A N 1
ATOM 2644 C CA . PRO A 1 341 ? 5.383 2.325 36.823 1.00 90.94 341 PRO A CA 1
ATOM 2645 C C . PRO A 1 341 ? 3.972 2.586 36.277 1.00 90.94 341 PRO A C 1
ATOM 2647 O O . PRO A 1 341 ? 3.357 1.663 35.742 1.00 90.94 341 PRO A O 1
ATOM 2650 N N . GLU A 1 342 ? 3.461 3.816 36.395 1.00 92.00 342 GLU A N 1
ATOM 2651 C CA . GLU A 1 342 ? 2.116 4.174 35.922 1.00 92.00 342 GLU A CA 1
ATOM 2652 C C . GLU A 1 342 ? 2.047 4.146 34.393 1.00 92.00 342 GLU A C 1
ATOM 2654 O O . GLU A 1 342 ? 1.133 3.556 33.813 1.00 92.00 342 GLU A O 1
ATOM 2659 N N . GLU A 1 343 ? 3.062 4.713 33.746 1.00 91.50 343 GLU A N 1
ATOM 2660 C CA . GLU A 1 343 ? 3.230 4.681 32.296 1.00 91.50 343 GLU A CA 1
ATOM 2661 C C . GLU A 1 343 ? 3.424 3.250 31.790 1.00 91.50 343 GLU A C 1
ATOM 2663 O O . GLU A 1 343 ? 2.714 2.816 30.884 1.00 91.50 343 GLU A O 1
ATOM 2668 N N . SER A 1 344 ? 4.276 2.450 32.443 1.00 90.81 344 SER A N 1
ATOM 2669 C CA . SER A 1 344 ? 4.446 1.034 32.091 1.00 90.81 344 SER A CA 1
ATOM 2670 C C . SER A 1 344 ? 3.130 0.263 32.164 1.00 90.81 344 SER A C 1
ATOM 2672 O O . SER A 1 344 ? 2.821 -0.544 31.284 1.00 90.81 344 SER A O 1
ATOM 2674 N N . GLN A 1 345 ? 2.330 0.497 33.208 1.00 91.56 345 GLN A N 1
ATOM 2675 C CA . GLN A 1 345 ? 1.033 -0.151 33.359 1.00 91.56 345 GLN A CA 1
ATOM 2676 C C . GLN A 1 345 ? 0.046 0.308 32.277 1.00 91.56 345 GLN A C 1
ATOM 2678 O O . GLN A 1 345 ? -0.698 -0.521 31.744 1.00 91.56 345 GLN A O 1
ATOM 2683 N N . HIS A 1 346 ? 0.056 1.596 31.925 1.00 92.88 346 HIS A N 1
ATOM 2684 C CA . HIS A 1 346 ? -0.754 2.139 30.839 1.00 92.88 346 HIS A CA 1
ATOM 2685 C C . HIS A 1 346 ? -0.387 1.511 29.488 1.00 92.88 346 HIS A C 1
ATOM 2687 O O . HIS A 1 346 ? -1.266 0.982 28.806 1.00 92.88 346 HIS A O 1
ATOM 2693 N N . ILE A 1 347 ? 0.907 1.461 29.156 1.00 93.06 347 ILE A N 1
ATOM 2694 C CA . ILE A 1 347 ? 1.434 0.834 27.937 1.00 93.06 347 ILE A CA 1
ATOM 2695 C C . ILE A 1 347 ? 1.037 -0.642 27.885 1.00 93.06 347 ILE A C 1
ATOM 2697 O O . ILE A 1 347 ? 0.505 -1.105 26.882 1.00 93.06 347 ILE A O 1
ATOM 2701 N N . ARG A 1 348 ? 1.219 -1.397 28.976 1.00 93.38 348 ARG A N 1
ATOM 2702 C CA . ARG A 1 348 ? 0.839 -2.821 29.027 1.00 93.38 348 ARG A CA 1
ATOM 2703 C C . ARG A 1 348 ? -0.651 -3.040 28.794 1.00 93.38 348 ARG A C 1
ATOM 2705 O O . ARG A 1 348 ? -1.018 -4.022 28.153 1.00 93.38 348 ARG A O 1
ATOM 2712 N N . LYS A 1 349 ? -1.499 -2.141 29.298 1.00 93.06 349 LYS A N 1
ATOM 2713 C CA . LYS A 1 349 ? -2.939 -2.184 29.044 1.00 93.06 349 LYS A CA 1
ATOM 2714 C C . LYS A 1 349 ? -3.252 -1.895 27.576 1.00 93.06 349 LYS A C 1
ATOM 2716 O O . LYS A 1 349 ? -4.051 -2.617 27.001 1.00 93.06 349 LYS A O 1
ATOM 2721 N N . ALA A 1 350 ? -2.603 -0.900 26.972 1.00 94.12 350 ALA A N 1
ATOM 2722 C CA . ALA A 1 350 ? -2.767 -0.597 25.551 1.00 94.12 350 ALA A CA 1
ATOM 2723 C C . ALA A 1 350 ? -2.309 -1.767 24.662 1.00 94.12 350 ALA A C 1
ATOM 2725 O O . ALA A 1 350 ? -3.040 -2.179 23.769 1.00 94.12 350 ALA A O 1
ATOM 2726 N N . LEU A 1 351 ? -1.151 -2.370 24.956 1.00 95.25 351 LEU A N 1
ATOM 2727 C CA . LEU A 1 351 ? -0.627 -3.539 24.238 1.00 95.25 351 LEU A CA 1
ATOM 2728 C C . LEU A 1 351 ? -1.571 -4.745 24.290 1.00 95.25 351 LEU A C 1
ATOM 2730 O O . LEU A 1 351 ? -1.584 -5.543 23.356 1.00 95.25 351 LEU A O 1
ATOM 2734 N N . ALA A 1 352 ? -2.342 -4.892 25.370 1.00 94.94 352 ALA A N 1
ATOM 2735 C CA . ALA A 1 352 ? -3.286 -5.990 25.516 1.00 94.94 352 ALA A CA 1
ATOM 2736 C C . ALA A 1 352 ? -4.453 -5.912 24.525 1.00 94.94 352 ALA A C 1
ATOM 2738 O O . ALA A 1 352 ? -5.034 -6.951 24.257 1.00 94.94 352 ALA A O 1
ATOM 2739 N N . ASP A 1 353 ? -4.765 -4.741 23.965 1.00 95.12 353 ASP A N 1
ATOM 2740 C CA . ASP A 1 353 ? -5.876 -4.554 23.024 1.00 95.12 353 ASP A CA 1
ATOM 2741 C C . ASP A 1 353 ? -5.441 -4.681 21.547 1.00 95.12 353 ASP A C 1
ATOM 2743 O O . ASP A 1 353 ? -6.286 -4.736 20.648 1.00 95.12 353 ASP A O 1
ATOM 2747 N N . LEU A 1 354 ? -4.130 -4.733 21.271 1.00 95.25 354 LEU A N 1
ATOM 2748 C CA . LEU A 1 354 ? -3.578 -4.690 19.913 1.00 95.25 354 LEU A CA 1
ATOM 2749 C C . LEU A 1 354 ? -3.491 -6.070 19.226 1.00 95.25 354 LEU A C 1
ATOM 2751 O O . LEU A 1 354 ? -3.360 -7.093 19.905 1.00 95.25 354 LEU A O 1
ATOM 2755 N N . PRO A 1 355 ? -3.512 -6.122 17.874 1.00 96.62 355 PRO A N 1
ATOM 2756 C CA . PRO A 1 355 ? -3.787 -5.011 16.948 1.00 96.62 355 PRO A CA 1
ATOM 2757 C C . PRO A 1 355 ? -5.223 -4.498 17.105 1.00 96.62 355 PRO A C 1
ATOM 2759 O O . PRO A 1 355 ? -6.119 -5.283 17.401 1.00 96.62 355 PRO A O 1
ATOM 2762 N N . ALA A 1 356 ? -5.450 -3.197 16.925 1.00 97.44 356 ALA A N 1
ATOM 2763 C CA . ALA A 1 356 ? -6.774 -2.600 17.098 1.00 97.44 356 ALA A CA 1
ATOM 2764 C C . ALA A 1 356 ? -7.166 -1.740 15.901 1.00 97.44 356 ALA A C 1
ATOM 2766 O O . ALA A 1 356 ? -6.341 -1.008 15.356 1.00 97.44 356 ALA A O 1
ATOM 2767 N N . VAL A 1 357 ? -8.446 -1.781 15.528 1.00 98.25 357 VAL A N 1
ATOM 2768 C CA . VAL A 1 357 ? -9.002 -0.884 14.513 1.00 98.25 357 VAL A CA 1
ATOM 2769 C C . VAL A 1 357 ? -9.700 0.291 15.174 1.00 98.25 357 VAL A C 1
ATOM 2771 O O . VAL A 1 357 ? -10.659 0.126 15.927 1.00 98.25 357 VAL A O 1
ATOM 2774 N N . GLU A 1 358 ? -9.236 1.492 14.854 1.00 97.44 358 GLU A N 1
ATOM 2775 C CA . GLU A 1 358 ? -9.835 2.746 15.283 1.00 97.44 358 GLU A CA 1
ATOM 2776 C C . GLU A 1 358 ? -10.489 3.450 14.094 1.00 97.44 358 GLU A C 1
ATOM 2778 O O . GLU A 1 358 ? -9.898 3.573 13.022 1.00 97.44 358 GLU A O 1
ATOM 2783 N N . ILE A 1 359 ? -11.725 3.914 14.280 1.00 97.25 359 ILE A N 1
ATOM 2784 C CA . ILE A 1 359 ? -12.475 4.651 13.259 1.00 97.25 359 ILE A CA 1
ATOM 2785 C C . ILE A 1 359 ? -12.708 6.066 13.765 1.00 97.25 359 ILE A C 1
ATOM 2787 O O . ILE A 1 359 ? -13.242 6.247 14.864 1.00 97.25 359 ILE A O 1
ATOM 2791 N N . ARG A 1 360 ? -12.337 7.065 12.963 1.00 95.56 360 ARG A N 1
ATOM 2792 C CA . ARG A 1 360 ? -12.515 8.483 13.283 1.00 95.56 360 ARG A CA 1
ATOM 2793 C C . ARG A 1 360 ? -13.296 9.239 12.220 1.00 95.56 360 ARG A C 1
ATOM 2795 O O . ARG A 1 360 ? -13.289 8.859 11.051 1.00 95.56 360 ARG A O 1
ATOM 2802 N N . SER A 1 361 ? -13.951 10.323 12.632 1.00 92.19 361 SER A N 1
ATOM 2803 C CA . SER A 1 361 ? -14.469 11.325 11.698 1.00 92.19 361 SER A CA 1
ATOM 2804 C C . SER A 1 361 ? -13.323 12.188 11.133 1.00 92.19 361 SER A C 1
ATOM 2806 O O . SER A 1 361 ? -12.351 12.437 11.845 1.00 92.19 361 SER A O 1
ATOM 2808 N N . PRO A 1 362 ? -13.419 12.670 9.884 1.00 83.56 362 PRO A N 1
ATOM 2809 C CA . PRO A 1 362 ? -12.386 13.460 9.210 1.00 83.56 362 PRO A CA 1
ATOM 2810 C C . PRO A 1 362 ? -12.478 14.974 9.483 1.00 83.56 362 PRO A C 1
ATOM 2812 O O . PRO A 1 362 ? -11.964 15.786 8.720 1.00 83.56 362 PRO A O 1
ATOM 2815 N N . GLU A 1 363 ? -13.160 15.374 10.558 1.00 80.44 363 GLU A N 1
ATOM 2816 C CA . GLU A 1 363 ? -13.341 16.780 10.941 1.00 80.44 363 GLU A CA 1
ATOM 2817 C C . GLU A 1 363 ? -12.017 17.445 11.372 1.00 80.44 363 GLU A C 1
ATOM 2819 O O . GLU A 1 363 ? -11.033 16.764 11.661 1.00 80.44 363 GLU A O 1
ATOM 2824 N N . ASP A 1 364 ? -12.008 18.782 11.492 1.00 69.19 364 ASP A N 1
ATOM 2825 C CA . ASP A 1 364 ? -10.842 19.555 11.970 1.00 69.19 364 ASP A CA 1
ATOM 2826 C C . ASP A 1 364 ? -10.321 19.038 13.338 1.00 69.19 364 ASP A C 1
ATOM 2828 O O . ASP A 1 364 ? -9.122 19.101 13.605 1.00 69.19 364 ASP A O 1
ATOM 2832 N N . SER A 1 365 ? -11.202 18.447 14.161 1.00 77.12 365 SER A N 1
ATOM 2833 C CA . SER A 1 365 ? -10.844 17.656 15.347 1.00 77.12 365 SER A CA 1
ATOM 2834 C C . SER A 1 365 ? -11.385 16.225 15.220 1.00 77.12 365 SER A C 1
ATOM 2836 O O . SER A 1 365 ? -12.522 15.978 15.641 1.00 77.12 365 SER A O 1
ATOM 2838 N N . PRO A 1 366 ? -10.600 15.274 14.674 1.00 82.56 366 PRO A N 1
ATOM 2839 C CA . PRO A 1 366 ? -11.051 13.907 14.436 1.00 82.56 366 PRO A CA 1
ATOM 2840 C C . PRO A 1 366 ? -11.553 13.228 15.711 1.00 82.56 366 PRO A C 1
ATOM 2842 O O . PRO A 1 366 ? -10.802 13.037 16.671 1.00 82.56 366 PRO A O 1
ATOM 2845 N N . ARG A 1 367 ? -12.832 12.839 15.734 1.00 88.75 367 ARG A N 1
ATOM 2846 C CA . ARG A 1 367 ? -13.439 12.170 16.894 1.00 88.75 367 ARG A CA 1
ATOM 2847 C C . ARG A 1 367 ? -13.436 10.669 16.697 1.00 88.75 367 ARG A C 1
ATOM 2849 O O . ARG A 1 367 ? -13.800 10.189 15.629 1.00 88.75 367 ARG A O 1
ATOM 2856 N N . ARG A 1 368 ? -13.099 9.926 17.751 1.00 93.31 368 ARG A N 1
ATOM 2857 C CA . ARG A 1 368 ? -13.203 8.465 17.758 1.00 93.31 368 ARG A CA 1
ATOM 2858 C C . ARG A 1 368 ? -14.666 8.029 17.749 1.00 93.31 368 ARG A C 1
ATOM 2860 O O . ARG A 1 368 ? -15.405 8.313 18.688 1.00 93.31 368 ARG A O 1
ATOM 2867 N N . VAL A 1 369 ? -15.049 7.325 16.690 1.00 94.69 369 VAL A N 1
ATOM 2868 C CA . VAL A 1 369 ? -16.392 6.781 16.452 1.00 94.69 369 VAL A CA 1
ATOM 2869 C C . VAL A 1 369 ? -16.474 5.333 16.929 1.00 94.69 369 VAL A C 1
ATOM 2871 O O . VAL A 1 369 ? -17.452 4.950 17.564 1.00 94.69 369 VAL A O 1
ATOM 2874 N N . ALA A 1 370 ? -15.433 4.539 16.670 1.00 96.06 370 ALA A N 1
ATOM 2875 C CA . ALA A 1 370 ? -15.345 3.151 17.114 1.00 96.06 370 ALA A CA 1
ATOM 2876 C C . ALA A 1 370 ? -13.900 2.765 17.461 1.00 96.06 370 ALA A C 1
ATOM 2878 O O . ALA A 1 370 ? -12.950 3.320 16.907 1.00 96.06 370 ALA A O 1
ATOM 2879 N N . TYR A 1 371 ? -13.758 1.802 18.372 1.00 96.69 371 TYR A N 1
ATOM 2880 C CA . TYR A 1 371 ? -12.494 1.162 18.732 1.00 96.69 371 TYR A CA 1
ATOM 2881 C C . TYR A 1 371 ? -12.725 -0.344 18.860 1.00 96.69 371 TYR A C 1
ATOM 2883 O O . TYR A 1 371 ? -13.592 -0.776 19.624 1.00 96.69 371 TYR A O 1
ATOM 2891 N N . LEU A 1 372 ? -11.995 -1.127 18.073 1.00 97.38 372 LEU A N 1
ATOM 2892 C CA . LEU A 1 372 ? -12.193 -2.562 17.903 1.00 97.38 372 LEU A CA 1
ATOM 2893 C C . LEU A 1 372 ? -10.878 -3.280 18.232 1.00 97.38 372 LEU A C 1
ATOM 2895 O O . LEU A 1 372 ? -10.000 -3.337 17.369 1.00 97.38 372 LEU A O 1
ATOM 2899 N N . PRO A 1 373 ? -10.711 -3.787 19.466 1.00 97.00 373 PRO A N 1
ATOM 2900 C CA . PRO A 1 373 ? -9.499 -4.497 19.860 1.00 97.00 373 PRO A CA 1
ATOM 2901 C C . PRO A 1 373 ? -9.404 -5.857 19.160 1.00 97.00 373 PRO A C 1
ATOM 2903 O O . PRO A 1 373 ? -10.423 -6.449 18.794 1.00 97.00 373 PRO A O 1
ATOM 2906 N N . HIS A 1 374 ? -8.180 -6.362 19.015 1.00 96.38 374 HIS A N 1
ATOM 2907 C CA . HIS A 1 374 ? -7.852 -7.638 18.361 1.00 96.38 374 HIS A CA 1
ATOM 2908 C C . HIS A 1 374 ? -8.391 -7.784 16.929 1.00 96.38 374 HIS A C 1
ATOM 2910 O O . HIS A 1 374 ? -8.784 -8.875 16.501 1.00 96.38 374 HIS A O 1
ATOM 2916 N N . ALA A 1 375 ? -8.412 -6.675 16.194 1.00 97.44 375 ALA A N 1
ATOM 2917 C CA . ALA A 1 375 ? -8.907 -6.597 14.831 1.00 97.44 375 ALA A CA 1
ATOM 2918 C C . ALA A 1 375 ? -7.863 -5.964 13.908 1.00 97.44 375 ALA A C 1
ATOM 2920 O O . ALA A 1 375 ? -7.062 -5.124 14.317 1.00 97.44 375 ALA A O 1
ATOM 2921 N N . THR A 1 376 ? -7.896 -6.333 12.631 1.00 98.00 376 THR A N 1
ATOM 2922 C CA . THR A 1 376 ? -7.101 -5.687 11.578 1.00 98.00 376 THR A CA 1
ATOM 2923 C C . THR A 1 376 ? -8.001 -5.283 10.422 1.00 98.00 376 THR A C 1
ATOM 2925 O O . THR A 1 376 ? -8.850 -6.056 9.979 1.00 98.00 376 THR A O 1
ATOM 2928 N N . LEU A 1 377 ? -7.838 -4.055 9.939 1.00 98.19 377 LEU A N 1
ATOM 2929 C CA . LEU A 1 377 ? -8.644 -3.486 8.866 1.00 98.19 377 LEU A CA 1
ATOM 2930 C C . LEU A 1 377 ? -8.278 -4.107 7.518 1.00 98.19 377 LEU A C 1
ATOM 2932 O O . LEU A 1 377 ? -7.104 -4.139 7.150 1.00 98.19 377 LEU A O 1
ATOM 2936 N N . VAL A 1 378 ? -9.296 -4.504 6.752 1.00 97.25 378 VAL A N 1
ATOM 2937 C CA . VAL A 1 378 ? -9.163 -4.837 5.326 1.00 97.25 378 VAL A CA 1
ATOM 2938 C C . VAL A 1 378 ? -9.588 -3.641 4.467 1.00 97.25 378 VAL A C 1
ATOM 2940 O O . VAL A 1 378 ? -8.840 -3.194 3.601 1.00 97.25 378 VAL A O 1
ATOM 2943 N N . GLY A 1 379 ? -10.778 -3.088 4.721 1.00 96.25 379 GLY A N 1
ATOM 2944 C CA . GLY A 1 379 ? -11.297 -1.917 4.010 1.00 96.25 379 GLY A CA 1
ATOM 2945 C C . GLY A 1 379 ? -12.793 -1.701 4.206 1.00 96.25 379 GLY A C 1
ATOM 2946 O O . GLY A 1 379 ? -13.415 -2.349 5.039 1.00 96.25 379 GLY A O 1
ATOM 2947 N N . TRP A 1 380 ? -13.386 -0.786 3.443 1.00 96.00 380 TRP A N 1
ATOM 2948 C CA . TRP A 1 380 ? -14.812 -0.451 3.540 1.00 96.00 380 TRP A CA 1
ATOM 2949 C C . TRP A 1 380 ? -15.652 -1.300 2.583 1.00 96.00 380 TRP A C 1
ATOM 2951 O O . TRP A 1 380 ? -15.384 -1.303 1.384 1.00 96.00 380 TRP A O 1
ATOM 2961 N N . LEU A 1 381 ? -16.677 -1.996 3.079 1.00 94.88 381 LEU A N 1
ATOM 2962 C CA . LEU A 1 381 ? -17.678 -2.702 2.261 1.00 94.88 381 LEU A CA 1
ATOM 2963 C C . LEU A 1 381 ? -18.717 -1.735 1.690 1.00 94.88 381 LEU A C 1
ATOM 2965 O O . LEU A 1 381 ? -19.168 -1.885 0.558 1.00 94.88 381 LEU A O 1
ATOM 2969 N N . SER A 1 382 ? -19.079 -0.740 2.493 1.00 93.44 382 SER A N 1
ATOM 2970 C CA . SER A 1 382 ? -19.984 0.358 2.161 1.00 93.44 382 SER A CA 1
ATOM 2971 C C . SER A 1 382 ? -19.595 1.584 2.986 1.00 93.44 382 SER A C 1
ATOM 2973 O O . SER A 1 382 ? -18.660 1.513 3.778 1.00 93.44 382 SER A O 1
ATOM 2975 N N . GLU A 1 383 ? -20.334 2.686 2.871 1.00 92.06 383 GLU A N 1
ATOM 2976 C CA . GLU A 1 383 ? -20.066 3.890 3.670 1.00 92.06 383 GLU A CA 1
ATOM 2977 C C . GLU A 1 383 ? -20.144 3.664 5.188 1.00 92.06 383 GLU A C 1
ATOM 2979 O O . GLU A 1 383 ? -19.508 4.364 5.967 1.00 92.06 383 GLU A O 1
ATOM 2984 N N . LYS A 1 384 ? -20.916 2.666 5.631 1.00 93.75 384 LYS A N 1
ATOM 2985 C CA . LYS A 1 384 ? -21.176 2.423 7.059 1.00 93.75 384 LYS A CA 1
ATOM 2986 C C . LYS A 1 384 ? -20.679 1.074 7.549 1.00 93.75 384 LYS A C 1
ATOM 2988 O O . LYS A 1 384 ? -20.904 0.753 8.712 1.00 93.75 384 LYS A O 1
ATOM 2993 N N . GLU A 1 385 ? -20.059 0.265 6.696 1.00 96.12 385 GLU A N 1
ATOM 2994 C CA . GLU A 1 385 ? -19.615 -1.082 7.054 1.00 96.12 385 GLU A CA 1
ATOM 2995 C C . GLU A 1 385 ? -18.153 -1.280 6.655 1.00 96.12 385 GLU A C 1
ATOM 2997 O O . GLU A 1 385 ? -17.802 -1.144 5.482 1.00 96.12 385 GLU A O 1
ATOM 3002 N N . VAL A 1 386 ? -17.314 -1.632 7.629 1.00 97.44 386 VAL A N 1
ATOM 3003 C CA . VAL A 1 386 ? -15.915 -2.023 7.416 1.00 97.44 386 VAL A CA 1
ATOM 3004 C C . VAL A 1 386 ? -15.783 -3.541 7.433 1.00 97.44 386 VAL A C 1
ATOM 3006 O O . VAL A 1 386 ? -16.488 -4.229 8.170 1.00 97.44 386 VAL A O 1
ATOM 3009 N N . LEU A 1 387 ? -14.869 -4.064 6.625 1.00 98.19 387 LEU A N 1
ATOM 3010 C CA . LEU A 1 387 ? -14.409 -5.444 6.665 1.00 98.19 387 LEU A CA 1
ATOM 3011 C C . LEU A 1 387 ? -13.125 -5.523 7.485 1.00 98.19 387 LEU A C 1
ATOM 3013 O O . LEU A 1 387 ? -12.168 -4.782 7.239 1.00 98.19 387 LEU A O 1
ATOM 3017 N N . LEU A 1 388 ? -13.113 -6.454 8.429 1.00 98.00 388 LEU A N 1
ATOM 3018 C CA . LEU A 1 388 ? -12.038 -6.679 9.381 1.00 98.00 388 LEU A CA 1
ATOM 3019 C C . LEU A 1 388 ? -11.631 -8.151 9.378 1.00 98.00 388 LEU A C 1
ATOM 3021 O O . LEU A 1 388 ? -12.424 -9.024 9.014 1.00 98.00 388 LEU A O 1
ATOM 3025 N N . VAL A 1 389 ? -10.420 -8.414 9.855 1.00 98.00 389 VAL A N 1
ATOM 3026 C CA . VAL A 1 389 ? -9.992 -9.730 10.324 1.00 98.00 389 VAL A CA 1
ATOM 3027 C C . VAL A 1 389 ? -10.025 -9.723 11.849 1.00 98.00 389 VAL A C 1
ATOM 3029 O O . VAL A 1 389 ? -9.294 -8.957 12.471 1.00 98.00 389 VAL A O 1
ATOM 3032 N N . GLU A 1 390 ? -10.865 -10.568 12.445 1.00 96.19 390 GLU A N 1
ATOM 3033 C CA . GLU A 1 390 ? -10.926 -10.815 13.893 1.00 96.19 390 GLU A CA 1
ATOM 3034 C C . GLU A 1 390 ? -10.726 -12.319 14.125 1.00 96.19 390 GLU A C 1
ATOM 3036 O O . GLU A 1 390 ? -11.465 -13.130 13.567 1.00 96.19 390 GLU A O 1
ATOM 3041 N N . SER A 1 391 ? -9.737 -12.712 14.936 1.00 94.31 391 SER A N 1
ATOM 3042 C CA . SER A 1 391 ? -9.442 -14.131 15.226 1.00 94.31 391 SER A CA 1
ATOM 3043 C C . SER A 1 391 ? -9.345 -15.011 13.964 1.00 94.31 391 SER A C 1
ATOM 3045 O O . SER A 1 391 ? -9.939 -16.086 13.910 1.00 94.31 391 SER A O 1
ATOM 3047 N N . HIS A 1 392 ? -8.623 -14.537 12.941 1.00 95.69 392 HIS A N 1
ATOM 3048 C CA . HIS A 1 392 ? -8.463 -15.206 11.639 1.00 95.69 392 HIS A CA 1
ATOM 3049 C C . HIS A 1 392 ? -9.760 -15.396 10.831 1.00 95.69 392 HIS A C 1
ATOM 3051 O O . HIS A 1 392 ? -9.782 -16.179 9.885 1.00 95.69 392 HIS A O 1
ATOM 3057 N N . LEU A 1 393 ? -10.843 -14.684 11.161 1.00 97.12 393 LEU A N 1
ATOM 3058 C CA . LEU A 1 393 ? -12.107 -14.715 10.424 1.00 97.12 393 LEU A CA 1
ATOM 3059 C C . LEU A 1 393 ? -12.430 -13.353 9.819 1.00 97.12 393 LEU A C 1
ATOM 3061 O O . LEU A 1 393 ? -12.187 -12.314 10.434 1.00 97.12 393 LEU A O 1
ATOM 3065 N N . LEU A 1 394 ? -13.062 -13.359 8.643 1.00 97.75 394 LEU A N 1
ATOM 3066 C CA . LEU A 1 394 ? -13.630 -12.135 8.078 1.00 97.75 394 LEU A CA 1
ATOM 3067 C C . LEU A 1 394 ? -14.885 -11.714 8.846 1.00 97.75 394 LEU A C 1
ATOM 3069 O O . LEU A 1 394 ? -15.797 -12.524 9.051 1.00 97.75 394 LEU A O 1
ATOM 3073 N N . VAL A 1 395 ? -14.946 -10.439 9.229 1.00 97.88 395 VAL A N 1
ATOM 3074 C CA . VAL A 1 395 ? -16.063 -9.845 9.972 1.00 97.88 395 VAL A CA 1
ATOM 3075 C C . VAL A 1 395 ? -16.453 -8.508 9.348 1.00 97.88 395 VAL A C 1
ATOM 3077 O O . VAL A 1 395 ? -15.627 -7.610 9.216 1.00 97.88 395 VAL A O 1
ATOM 3080 N N . GLY A 1 396 ? -17.727 -8.367 8.979 1.00 97.44 396 GLY A N 1
ATOM 3081 C CA . GLY A 1 396 ? -18.323 -7.070 8.657 1.00 97.44 396 GLY A CA 1
ATOM 3082 C C . GLY A 1 396 ? -18.751 -6.356 9.939 1.00 97.44 396 GLY A C 1
ATOM 3083 O O . GLY A 1 396 ? -19.465 -6.944 10.755 1.00 97.44 396 GLY A O 1
ATOM 3084 N N . TYR A 1 397 ? -18.327 -5.111 10.133 1.00 98.00 397 TYR A N 1
ATOM 3085 C CA . TYR A 1 397 ? -18.705 -4.278 11.274 1.00 98.00 397 TYR A CA 1
ATOM 3086 C C . TYR A 1 397 ? -19.407 -3.010 10.799 1.00 98.00 397 TYR A C 1
ATOM 3088 O O . TYR A 1 397 ? -18.837 -2.211 10.056 1.00 98.00 397 TYR A O 1
ATOM 3096 N N . ASN A 1 398 ? -20.646 -2.813 11.244 1.00 96.94 398 ASN A N 1
ATOM 3097 C CA . ASN A 1 398 ? -21.414 -1.619 10.931 1.00 96.94 398 ASN A CA 1
ATOM 3098 C C . ASN A 1 398 ? -21.098 -0.503 11.936 1.00 96.94 398 ASN A C 1
ATOM 3100 O O . ASN A 1 398 ? -21.461 -0.593 13.106 1.00 96.94 398 ASN A O 1
ATOM 3104 N N . VAL A 1 399 ? -20.477 0.573 11.461 1.00 94.62 399 VAL A N 1
ATOM 3105 C CA . VAL A 1 399 ? -19.990 1.696 12.275 1.00 94.62 399 VAL A CA 1
ATOM 3106 C C . VAL A 1 399 ? -21.130 2.457 12.957 1.00 94.62 399 VAL A C 1
ATOM 3108 O O . VAL A 1 399 ? -20.969 2.936 14.074 1.00 94.62 399 VAL A O 1
ATOM 3111 N N . ALA A 1 400 ? -22.300 2.541 12.320 1.00 91.38 400 ALA A N 1
ATOM 3112 C CA . ALA A 1 400 ? -23.437 3.293 12.851 1.00 91.38 400 ALA A CA 1
ATOM 3113 C C . ALA A 1 400 ? -24.207 2.540 13.950 1.00 91.38 400 ALA A C 1
ATOM 3115 O O . ALA A 1 400 ? -24.766 3.163 14.848 1.00 91.38 400 ALA A O 1
ATOM 3116 N N . THR A 1 401 ? -24.276 1.209 13.866 1.00 94.50 401 THR A N 1
ATOM 3117 C CA . THR A 1 401 ? -25.099 0.373 14.764 1.00 94.50 401 THR A CA 1
ATOM 3118 C C . THR A 1 401 ? -24.280 -0.489 15.721 1.00 94.50 401 THR A C 1
ATOM 3120 O O . THR A 1 401 ? -24.831 -1.036 16.672 1.00 94.50 401 THR A O 1
ATOM 3123 N N . GLY A 1 402 ? -22.982 -0.662 15.464 1.00 94.69 402 GLY A N 1
ATOM 3124 C CA . GLY A 1 402 ? -22.119 -1.603 16.175 1.00 94.69 402 GLY A CA 1
ATOM 3125 C C . GLY A 1 402 ? -22.383 -3.079 15.848 1.00 94.69 402 GLY A C 1
ATOM 3126 O O . GLY A 1 402 ? -21.796 -3.959 16.482 1.00 94.69 402 GLY A O 1
ATOM 3127 N N . ALA A 1 403 ? -23.264 -3.373 14.884 1.00 96.06 403 ALA A N 1
ATOM 3128 C CA . ALA A 1 403 ? -23.599 -4.739 14.499 1.00 96.06 403 ALA A CA 1
ATOM 3129 C C . ALA A 1 403 ? -22.403 -5.448 13.840 1.00 96.06 403 ALA A C 1
ATOM 3131 O O . ALA A 1 403 ? -21.689 -4.859 13.027 1.00 96.06 403 ALA A O 1
ATOM 3132 N N . ARG A 1 404 ? -22.219 -6.734 14.168 1.00 96.00 404 ARG A N 1
ATOM 3133 C CA . ARG A 1 404 ? -21.171 -7.600 13.607 1.00 96.00 404 ARG A CA 1
ATOM 3134 C C . ARG A 1 404 ? -21.775 -8.736 12.790 1.00 96.00 404 ARG A C 1
ATOM 3136 O O . ARG A 1 404 ? -22.643 -9.457 13.278 1.00 96.00 404 ARG A O 1
ATOM 3143 N N . ARG A 1 405 ? -21.247 -8.951 11.588 1.00 94.94 405 ARG A N 1
ATOM 3144 C CA . ARG A 1 405 ? -21.560 -10.079 10.705 1.00 94.94 405 ARG A CA 1
ATOM 3145 C C . ARG A 1 405 ? -20.306 -10.928 10.530 1.00 94.94 405 ARG A C 1
ATOM 3147 O O . ARG A 1 405 ? -19.426 -10.588 9.743 1.00 94.94 405 ARG A O 1
ATOM 3154 N N . LYS A 1 406 ? -20.214 -12.016 11.294 1.00 94.94 406 LYS A N 1
ATOM 3155 C CA . LYS A 1 406 ? -19.077 -12.945 11.241 1.00 94.94 406 LYS A CA 1
ATOM 3156 C C . LYS A 1 406 ? -19.238 -13.938 10.093 1.00 94.94 406 LYS A C 1
ATOM 3158 O O . LYS A 1 406 ? -20.326 -14.473 9.892 1.00 94.94 406 LYS A O 1
ATOM 3163 N N . SER A 1 407 ? -18.155 -14.185 9.366 1.00 95.94 407 SER A N 1
ATOM 3164 C CA . SER A 1 407 ? -18.072 -15.232 8.346 1.00 95.94 407 SER A CA 1
ATOM 3165 C C . SER A 1 407 ? -17.507 -16.541 8.917 1.00 95.94 407 SER A C 1
ATOM 3167 O O . SER A 1 407 ? -17.005 -16.578 10.039 1.00 95.94 407 SER A O 1
ATOM 3169 N N . SER A 1 408 ? -17.535 -17.605 8.111 1.00 94.56 408 SER A N 1
ATOM 3170 C CA . SER A 1 408 ? -16.755 -18.835 8.329 1.00 94.56 408 SER A CA 1
ATOM 3171 C C . SER A 1 408 ? -15.440 -18.865 7.532 1.00 94.56 408 SER A C 1
ATOM 3173 O O . SER A 1 408 ? -14.769 -19.899 7.476 1.00 94.56 408 SER A O 1
ATOM 3175 N N . VAL A 1 409 ? -15.093 -17.768 6.850 1.00 95.94 409 VAL A N 1
ATOM 3176 C CA . VAL A 1 409 ? -13.923 -17.687 5.971 1.00 95.94 409 VAL A CA 1
ATOM 3177 C C . VAL A 1 409 ? -12.687 -17.451 6.823 1.00 95.94 409 VAL A C 1
ATOM 3179 O O . VAL A 1 409 ? -12.543 -16.386 7.420 1.00 95.94 409 VAL A O 1
ATOM 3182 N N . HIS A 1 410 ? -11.809 -18.452 6.858 1.00 95.12 410 HIS A N 1
ATOM 3183 C CA . HIS A 1 410 ? -10.531 -18.369 7.554 1.00 95.12 410 HIS A CA 1
ATOM 3184 C C . HIS A 1 410 ? -9.489 -17.681 6.675 1.00 95.12 410 HIS A C 1
ATOM 3186 O O . HIS A 1 410 ? -9.366 -17.999 5.488 1.00 95.12 410 HIS A O 1
ATOM 3192 N N . VAL A 1 411 ? -8.748 -16.756 7.275 1.00 94.75 411 VAL A N 1
ATOM 3193 C CA . VAL A 1 411 ? -7.689 -15.973 6.637 1.00 94.75 411 VAL A CA 1
ATOM 3194 C C . VAL A 1 411 ? -6.470 -15.937 7.547 1.00 94.75 411 VAL A C 1
ATOM 3196 O O . VAL A 1 411 ? -6.607 -15.921 8.769 1.00 94.75 411 VAL A O 1
ATOM 3199 N N . GLU A 1 412 ? -5.279 -15.936 6.959 1.00 91.50 412 GLU A N 1
ATOM 3200 C CA . GLU A 1 412 ? -4.034 -15.865 7.724 1.00 91.50 412 GLU A CA 1
ATOM 3201 C C . GLU A 1 412 ? -3.929 -14.520 8.450 1.00 91.50 412 GLU A C 1
ATOM 3203 O O . GLU A 1 412 ? -3.878 -14.473 9.679 1.00 91.50 412 GLU A O 1
ATOM 3208 N N . ASP A 1 413 ? -4.053 -13.431 7.695 1.00 93.12 413 ASP A N 1
ATOM 3209 C CA . ASP A 1 413 ? -4.133 -12.061 8.188 1.00 93.12 413 ASP A CA 1
ATOM 3210 C C . ASP A 1 413 ? -4.850 -11.160 7.159 1.00 93.12 413 ASP A C 1
ATOM 3212 O O . ASP A 1 413 ? -5.388 -11.633 6.154 1.00 93.12 413 ASP A O 1
ATOM 3216 N N . ALA A 1 414 ? -4.874 -9.847 7.402 1.00 94.75 414 ALA A N 1
ATOM 3217 C CA . ALA A 1 414 ? -5.489 -8.883 6.491 1.00 94.75 414 ALA A CA 1
ATOM 3218 C C . ALA A 1 414 ? -4.688 -8.623 5.200 1.00 94.75 414 ALA A C 1
ATOM 3220 O O . ALA A 1 414 ? -5.281 -8.166 4.224 1.00 94.75 414 ALA A O 1
ATOM 3221 N N . ALA A 1 415 ? -3.379 -8.903 5.161 1.00 94.44 415 ALA A N 1
ATOM 3222 C CA . ALA A 1 415 ? -2.563 -8.734 3.955 1.00 94.44 415 ALA A CA 1
ATOM 3223 C C . ALA A 1 415 ? -2.967 -9.730 2.857 1.00 94.44 415 ALA A C 1
ATOM 3225 O O . ALA A 1 415 ? -2.839 -9.436 1.672 1.00 94.44 415 ALA A O 1
ATOM 3226 N N . HIS A 1 416 ? -3.540 -10.868 3.248 1.00 96.38 416 HIS A N 1
ATOM 3227 C CA . HIS A 1 416 ? -4.049 -11.901 2.347 1.00 96.38 416 HIS A CA 1
ATOM 3228 C C . HIS A 1 416 ? -5.476 -11.639 1.835 1.00 96.38 416 HIS A C 1
ATOM 3230 O O . HIS A 1 416 ? -6.054 -12.490 1.153 1.00 96.38 416 HIS A O 1
ATOM 3236 N N . VAL A 1 417 ? -6.075 -10.489 2.159 1.00 97.25 417 VAL A N 1
ATOM 3237 C CA . VAL A 1 417 ? -7.464 -10.165 1.816 1.00 97.25 417 VAL A CA 1
ATOM 3238 C C . VAL A 1 417 ? -7.520 -8.911 0.950 1.00 97.25 417 VAL A C 1
ATOM 3240 O O . VAL A 1 417 ? -7.040 -7.843 1.319 1.00 97.25 417 VAL A O 1
ATOM 3243 N N . PHE A 1 418 ? -8.173 -9.024 -0.203 1.00 96.75 418 PHE A N 1
ATOM 3244 C CA . PHE A 1 418 ? -8.238 -7.980 -1.219 1.00 96.75 418 PHE A CA 1
ATOM 3245 C C . PHE A 1 418 ? -9.703 -7.627 -1.474 1.00 96.75 418 PHE A C 1
ATOM 3247 O O . PHE A 1 418 ? -10.428 -8.362 -2.145 1.00 96.75 418 PHE A O 1
ATOM 3254 N N . LEU A 1 419 ? -10.143 -6.505 -0.907 1.00 95.69 419 LEU A N 1
ATOM 3255 C CA . LEU A 1 419 ? -11.472 -5.934 -1.125 1.00 95.69 419 LEU A CA 1
ATOM 3256 C C . LEU A 1 419 ? -11.372 -4.809 -2.160 1.00 95.69 419 LEU A C 1
ATOM 3258 O O . LEU A 1 419 ? -10.665 -3.837 -1.896 1.00 95.69 419 LEU A O 1
ATOM 3262 N N . ARG A 1 420 ? -12.033 -4.953 -3.309 1.00 92.44 420 ARG A N 1
ATOM 3263 C CA . ARG A 1 420 ? -11.912 -4.066 -4.480 1.00 92.44 420 ARG A CA 1
ATOM 3264 C C . ARG A 1 420 ? -13.250 -3.623 -5.025 1.00 92.44 420 ARG A C 1
ATOM 3266 O O . ARG A 1 420 ? -14.216 -4.384 -4.818 1.00 92.44 420 ARG A O 1
#

Secondary structure (DSSP, 8-state):
---------------------PPPEEEEETTTEEEEE-TTT--EEEEEE--HHHHH-GGGEEE-TT--EEE----PSSPPHHHHHS--EEEEE-SS-EEEEE---EEEEEEETTEEEEEEEEEEEEEBTTSS-EEEEEEEEEEEEETTEEEEEEEEEEEEEE-TTS-S-EEEEEEEPPPEE-TTS-STTTS-EEEEE--TT-BSSEEEEEEEE--SSS-EEEEEEEEEEETTEEEEEEESSPP-EEEEE-TTSSEEEEEE-----TT-S-SS--EEEEEETTEEEEEEEHHHHH--TTBS--EEEEEEEE-TTSS-EEEEEEESSPTTS--PBPTT----HHHHHHHHHHHHT-SEEEEE--SSSPPEEEEEETEEEEEEEETTEEEEEETTEEEEEETTT--EEEEEEE-S-GGGEEE-